Protein AF-A0A7S4N896-F1 (afdb_monomer)

Radius of gyration: 29.79 Å; Cα contacts (8 Å, |Δi|>4): 509; chains: 1; bounding box: 69×41×92 Å

Sequence (432 aa):
MSKSGSKVLWVHYGEEGAKQHDFSSGRDLKTHIEKIVKMFGLQEPPDSFLISCQENGQHVKYLSQADFDTTFTTTPNTKLVLRLPFQQVDLVISELKDPKRQKIVLHELSKKHLTDSEFAQEFMQRDGVGLLEGLLATAVAGTLGKVLQAIDRVMEVAIMTGLFEGLLGDCVLEKCVSSLISSNNLQVLIYSLKLISKIISCDKSGFWVVHRELVQAANKKQQQPYEAVISALKNGDLNIKVGALNVINAFIEHSPDKAIFEEFLVLIEDFGYLQELKAQLVAVQSPDFKRAVFWHQVAKSDHWGLEKNIPYDKENKDHEDCLYELWNTCFPETKLESRVSEQWKLLGFQGTDPATDFRGMGLLGLKHILYFAKNYTSTFVEMAKIQQSRESHYYPVSTAGINISQMLLDVLNIGKKEGRTVGGVGRGGGGG

Secondary structure (DSSP, 8-state):
-------EEEEEETTTEEEEEETTS-SSHHHHHHHHHHHHT--S-GGG-EEEEEETTEEEEEPPHHHHHS-----TTEEEEEE-HHHHHHHHHHHHTSTTTHHHHHHHIIIIITTSHHHHHHHHHTTHHHHHHHHHHH--HHHHHHHHHHHHHHHHHHHHHT--TT-S-HHHHHHHHHHHHH---HHHHHHHHHHHHHHHHH-HHHHHHHHHHHHHHHHHTT--TTHHHHHHHHHS-HHHHHHHHHHHHHHHHH---HHHHHHHHHHHHHTTHHHHHHHHHHH---HHHHHHHHHHHHHHHHHHHHHHTS---SS-HHHHHHHHHHHHHH-TTS----SSSGGGGGGT-SSS-GGGGGGTTHHHHHHHHHHHHHHSHHHHHHHHHHHHTSSSS---HHHHHHHHHHHHHHHTTTT--S---BTTB-------

Mean predicted aligned error: 10.26 Å

Solvent-accessible surface area (backbone atoms only — not comparable to full-atom values): 24062 Å² total; per-residue (Å²): 142,77,86,81,72,81,47,67,41,61,39,28,37,87,90,83,42,73,47,79,44,68,70,70,80,63,94,49,57,67,62,49,43,42,53,48,36,59,73,73,66,58,87,70,62,46,88,53,52,49,46,31,37,22,48,91,88,37,85,73,48,67,70,44,60,68,52,62,75,42,90,73,75,78,53,99,62,51,42,36,31,54,37,53,56,59,63,53,43,55,51,50,57,56,40,50,70,34,79,88,43,21,71,59,47,40,52,44,38,48,69,59,46,40,74,35,62,68,45,35,51,50,31,51,78,68,48,44,52,60,50,47,53,58,45,54,76,75,43,56,63,79,52,30,17,36,46,41,39,31,51,49,36,49,50,52,47,19,60,77,70,71,59,48,81,84,61,70,61,71,67,60,54,55,49,29,59,51,34,53,74,73,54,90,40,66,54,39,41,32,34,26,29,48,42,52,22,48,40,26,65,71,42,74,64,32,34,53,52,52,52,50,52,40,38,53,54,16,57,78,66,77,46,58,67,54,44,53,46,55,46,30,43,70,74,39,56,76,64,32,22,36,21,26,46,42,31,54,36,27,51,68,66,49,51,90,46,69,68,64,43,54,52,50,53,51,52,49,53,76,72,42,49,63,62,49,52,54,53,45,63,73,74,48,93,46,69,66,47,53,49,43,51,50,50,39,54,50,40,60,38,42,50,54,30,54,40,26,69,37,69,70,44,90,87,38,64,70,55,46,51,53,53,53,48,42,48,46,64,70,36,73,91,55,82,79,92,50,90,68,31,72,67,43,41,56,53,13,33,92,44,39,44,62,72,72,72,25,74,85,30,8,41,42,30,54,52,53,52,36,49,44,37,69,78,39,36,69,60,45,45,48,52,25,50,56,46,72,75,52,98,83,84,62,70,39,48,43,50,47,50,37,52,50,50,49,50,51,33,59,77,68,52,42,62,50,92,73,84,83,56,68,92,83,51,59,79,86,70,86,77,128

InterPro domains:
  IPR006816 ELMO domain [PF04727] (308-417)
  IPR006816 ELMO domain [PS51335] (318-432)
  IPR011989 Armadillo-like helical [G3DSA:1.25.10.10] (12-298)
  IPR016024 Armadillo-type fold [SSF48371] (86-258)
  IPR050868 Engulfment and cell motility domain-containing protein [PTHR12771] (83-416)
  IPR056771 FHOD1/3-like, FH3 domain [PF24959] (177-272)

Foldseek 3Di:
DDDDDWPWAWEAEDPLGIDTDTLSPDDFPLVSLQVVCVVSPHPDDSVQKWKFKDFPNDTDATCDRVCSVPPNDDDPRIYIYIDRLPVVLVVLLVQCPPPVRVQVSLQCLLVPQLVHLVNLVNCLVVCVLVSLLVCCVVDDAPSNLSSLSNVLSSLVSCLVVVNNVPSDDLSLLLSLLVCLVPPPHQSSLLSSLSVLLSQLQRDLVSVVSNQVSQCVVCVVVVHDRPVSLLCQLQPNDPSSVLSSLSNLLSCLQRVPDDVVNVVSVVVSVVSVSVVSLVVCVVVDPDPSSVVSVVSVVQSVLQVQLVQQPAQQDPPDPVSVVLVVLLVCLQCVPDDDPDQQAPVVCLLQQPHSHNSVLSPRRHSSLSVQSSVCCNPVVVVSNVLSNVVVPDDDDHHRSSSVSSVVVNVVCVVVVRNPPPDDDDPPDDPPPPDD

Structure (mmCIF, N/CA/C/O backbone):
data_AF-A0A7S4N896-F1
#
_entry.id   AF-A0A7S4N896-F1
#
loop_
_atom_site.group_PDB
_atom_site.id
_atom_site.type_symbol
_atom_site.label_atom_id
_atom_site.label_alt_id
_atom_site.label_comp_id
_atom_site.label_asym_id
_atom_site.label_entity_id
_atom_site.label_seq_id
_atom_site.pdbx_PDB_ins_code
_atom_site.Cartn_x
_atom_site.Cartn_y
_atom_site.Cartn_z
_atom_site.occupancy
_atom_site.B_iso_or_equiv
_atom_site.auth_seq_id
_atom_site.auth_comp_id
_atom_site.auth_asym_id
_atom_site.auth_atom_id
_atom_site.pdbx_PDB_model_num
ATOM 1 N N . MET A 1 1 ? 22.676 -16.346 48.432 1.00 34.59 1 MET A N 1
ATOM 2 C CA . MET A 1 1 ? 21.773 -15.468 49.209 1.00 34.59 1 MET A CA 1
ATOM 3 C C . MET A 1 1 ? 22.207 -14.018 49.010 1.00 34.59 1 MET A C 1
ATOM 5 O O . MET A 1 1 ? 23.018 -13.518 49.777 1.00 34.59 1 MET A O 1
ATOM 9 N N . SER A 1 2 ? 21.742 -13.360 47.945 1.00 28.28 2 SER A N 1
ATOM 10 C CA . SER A 1 2 ? 21.936 -11.918 47.737 1.00 28.28 2 SER A CA 1
ATOM 11 C C . SER A 1 2 ? 20.653 -11.183 48.119 1.00 28.28 2 SER A C 1
ATOM 13 O O . SER A 1 2 ? 19.553 -11.656 47.847 1.00 28.28 2 SER A O 1
ATOM 15 N N . LYS A 1 3 ? 20.823 -10.060 48.815 1.00 33.62 3 LYS A N 1
ATOM 16 C CA . LYS A 1 3 ? 19.800 -9.277 49.513 1.00 33.62 3 LYS A CA 1
ATOM 17 C C . LYS A 1 3 ? 18.574 -8.963 48.639 1.00 33.62 3 LYS A C 1
ATOM 19 O O . LYS A 1 3 ? 18.668 -8.214 47.673 1.00 33.62 3 LYS A O 1
ATOM 24 N N . SER A 1 4 ? 17.433 -9.508 49.057 1.00 38.06 4 SER A N 1
ATOM 25 C CA . SER A 1 4 ? 16.073 -9.111 48.684 1.00 38.06 4 SER A CA 1
ATOM 26 C C . SER A 1 4 ? 15.828 -7.662 49.122 1.00 38.06 4 SER A C 1
ATOM 28 O O . SER A 1 4 ? 15.510 -7.414 50.285 1.00 38.06 4 SER A O 1
ATOM 30 N N . GLY A 1 5 ? 16.012 -6.696 48.221 1.00 47.47 5 GLY A N 1
ATOM 31 C CA . GLY A 1 5 ? 15.442 -5.360 48.403 1.00 47.47 5 GLY A CA 1
ATOM 32 C C . GLY A 1 5 ? 13.921 -5.474 48.346 1.00 47.47 5 GLY A C 1
ATOM 33 O O . GLY A 1 5 ? 13.400 -6.040 47.389 1.00 47.47 5 GLY A O 1
ATOM 34 N N . SER A 1 6 ? 13.214 -5.009 49.377 1.00 52.53 6 SER A N 1
ATOM 35 C CA . SER A 1 6 ? 11.756 -5.126 49.449 1.00 52.53 6 SER A CA 1
ATOM 36 C C . SER A 1 6 ? 11.103 -4.411 48.260 1.00 52.53 6 SER A C 1
ATOM 38 O O . SER A 1 6 ? 11.210 -3.188 48.147 1.00 52.53 6 SER A O 1
ATOM 40 N N . LYS A 1 7 ? 10.411 -5.148 47.386 1.00 73.25 7 LYS A N 1
ATOM 41 C CA . LYS A 1 7 ? 9.612 -4.588 46.283 1.00 73.25 7 LYS A CA 1
ATOM 42 C C . LYS A 1 7 ? 8.191 -4.269 46.772 1.00 73.25 7 LYS A C 1
ATOM 44 O O . LYS A 1 7 ? 7.211 -4.798 46.252 1.00 73.25 7 LYS A O 1
ATOM 49 N N . VAL A 1 8 ? 8.075 -3.438 47.809 1.00 81.81 8 VAL A N 1
ATOM 50 C CA . VAL A 1 8 ? 6.771 -3.002 48.334 1.00 81.81 8 VAL A CA 1
ATOM 51 C C . VAL A 1 8 ? 6.287 -1.813 47.518 1.00 81.81 8 VAL A C 1
ATOM 53 O O . VAL A 1 8 ? 6.918 -0.757 47.528 1.00 81.81 8 VAL A O 1
ATOM 56 N N . LEU A 1 9 ? 5.178 -1.987 46.804 1.00 85.31 9 LEU A N 1
ATOM 57 C CA . LEU A 1 9 ? 4.637 -0.996 45.876 1.00 85.31 9 LEU A CA 1
ATOM 58 C C . LEU A 1 9 ? 3.165 -0.718 46.173 1.00 85.31 9 LEU A C 1
ATOM 60 O O . LEU A 1 9 ? 2.440 -1.584 46.660 1.00 85.31 9 LEU A O 1
ATOM 64 N N . TRP A 1 10 ? 2.718 0.496 45.863 1.00 87.56 10 TRP A N 1
ATOM 65 C CA . TRP A 1 10 ? 1.310 0.873 45.966 1.00 87.56 10 TRP A CA 1
ATOM 66 C C . TRP A 1 10 ? 0.543 0.410 44.731 1.00 87.56 10 TRP A C 1
ATOM 68 O O . TRP A 1 10 ? 0.912 0.751 43.608 1.00 87.56 10 TRP A O 1
ATOM 78 N N . VAL A 1 11 ? -0.543 -0.327 44.953 1.00 89.81 11 VAL A N 1
ATOM 79 C CA . VAL A 1 11 ? -1.511 -0.724 43.928 1.00 89.81 11 VAL A CA 1
ATOM 80 C C . VAL A 1 11 ? -2.821 0.003 44.201 1.00 89.81 11 VAL A C 1
ATOM 82 O O . VAL A 1 11 ? -3.282 0.039 45.338 1.00 89.81 11 VAL A O 1
ATOM 85 N N . HIS A 1 12 ? -3.406 0.605 43.173 1.00 90.00 12 HIS A N 1
ATOM 86 C CA . HIS A 1 12 ? -4.652 1.363 43.235 1.00 90.00 12 HIS A CA 1
ATOM 87 C C . HIS A 1 12 ? -5.804 0.567 42.617 1.00 90.00 12 HIS A C 1
ATOM 89 O O . HIS A 1 12 ? -5.595 -0.120 41.619 1.00 90.00 12 HIS A O 1
ATOM 95 N N . TYR A 1 13 ? -7.018 0.708 43.146 1.00 88.31 13 TYR A N 1
ATOM 96 C CA . TYR A 1 13 ? -8.222 0.126 42.551 1.00 88.31 13 TYR A CA 1
ATOM 97 C C . TYR A 1 13 ? -9.448 1.019 42.789 1.00 88.31 13 TYR A C 1
ATOM 99 O O . TYR A 1 13 ? -9.758 1.344 43.932 1.00 88.31 13 TYR A O 1
ATOM 107 N N . GLY A 1 14 ? -10.139 1.405 41.707 1.00 76.75 14 GLY A N 1
ATOM 108 C CA . GLY A 1 14 ? -11.404 2.154 41.751 1.00 76.75 14 GLY A CA 1
ATOM 109 C C . GLY A 1 14 ? -11.415 3.346 42.722 1.00 76.75 14 GLY A C 1
ATOM 110 O O . GLY A 1 14 ? -10.438 4.090 42.828 1.00 76.75 14 GLY A O 1
ATOM 111 N N . GLU A 1 15 ? -12.533 3.508 43.435 1.00 70.62 15 GLU A N 1
ATOM 112 C CA . GLU A 1 15 ? -12.679 4.451 44.559 1.00 70.62 15 GLU A CA 1
ATOM 113 C C . GLU A 1 15 ? -12.158 3.880 45.891 1.00 70.62 15 GLU A C 1
ATOM 115 O O . GLU A 1 15 ? -12.022 4.615 46.867 1.00 70.62 15 GLU A O 1
ATOM 120 N N . GLU A 1 16 ? -11.811 2.588 45.938 1.00 70.06 16 GLU A N 1
ATOM 121 C CA . GLU A 1 16 ? -11.326 1.908 47.151 1.00 70.06 16 GLU A CA 1
ATOM 122 C C . GLU A 1 16 ? -9.928 2.372 47.596 1.00 70.06 16 GLU A C 1
ATOM 124 O O . GLU A 1 16 ? -9.471 2.049 48.696 1.00 70.06 16 GLU A O 1
ATOM 129 N N . GLY A 1 17 ? -9.246 3.155 46.758 1.00 81.25 17 GLY A N 1
ATOM 130 C CA . GLY A 1 17 ? -7.986 3.810 47.083 1.00 81.25 17 GLY A CA 1
ATOM 131 C C . GLY A 1 17 ? -6.757 2.971 46.737 1.00 81.25 17 GLY A C 1
ATOM 132 O O . GLY A 1 17 ? -6.752 2.194 45.781 1.00 81.25 17 GLY A O 1
ATOM 133 N N . ALA A 1 18 ? -5.668 3.191 47.476 1.00 88.81 18 ALA A N 1
ATOM 134 C CA . ALA A 1 18 ? -4.377 2.545 47.253 1.00 88.81 18 ALA A CA 1
ATOM 135 C C . ALA A 1 18 ? -4.007 1.649 48.436 1.00 88.81 18 ALA A C 1
ATOM 137 O O . ALA A 1 18 ? -4.152 2.054 49.589 1.00 88.81 18 ALA A O 1
ATOM 138 N N . LYS A 1 19 ? -3.473 0.459 48.158 1.00 90.56 19 LYS A N 1
ATOM 139 C CA . LYS A 1 19 ? -2.961 -0.475 49.169 1.00 90.56 19 LYS A CA 1
ATOM 140 C C . LYS A 1 19 ? -1.532 -0.889 48.820 1.00 90.56 19 LYS A C 1
ATOM 142 O O . LYS A 1 19 ? -1.198 -1.049 47.647 1.00 90.56 19 LYS A O 1
ATOM 147 N N . GLN A 1 20 ? -0.677 -1.030 49.831 1.00 89.75 20 GLN A N 1
ATOM 148 C CA . GLN A 1 20 ? 0.689 -1.520 49.638 1.00 89.75 20 GLN A CA 1
ATOM 149 C C . GLN A 1 20 ? 0.689 -3.038 49.488 1.00 89.75 20 GLN A C 1
ATOM 151 O O . GLN A 1 20 ? 0.103 -3.740 50.307 1.00 89.75 20 GLN A O 1
ATOM 156 N N . HIS A 1 21 ? 1.392 -3.534 48.473 1.00 88.62 21 HIS A N 1
ATOM 157 C CA . HIS A 1 21 ? 1.608 -4.958 48.256 1.00 88.62 21 HIS A CA 1
ATOM 158 C C . HIS A 1 21 ? 3.092 -5.263 48.111 1.00 88.62 21 HIS A C 1
ATOM 160 O O . HIS A 1 21 ? 3.826 -4.534 47.442 1.00 88.62 21 HIS A O 1
ATOM 166 N N . ASP A 1 22 ? 3.525 -6.358 48.729 1.00 86.50 22 ASP A N 1
ATOM 167 C CA . ASP A 1 22 ? 4.900 -6.827 48.637 1.00 86.50 22 ASP A CA 1
ATOM 168 C C . ASP A 1 22 ? 5.073 -7.802 47.465 1.00 86.50 22 ASP A C 1
ATOM 170 O O . ASP A 1 22 ? 4.659 -8.967 47.518 1.00 86.50 22 ASP A O 1
ATOM 174 N N . PHE A 1 23 ? 5.741 -7.331 46.413 1.00 81.88 23 PHE A N 1
ATOM 175 C CA . PHE A 1 23 ? 6.083 -8.123 45.234 1.00 81.88 23 PHE A CA 1
ATOM 176 C C . PHE A 1 23 ? 7.330 -9.008 45.434 1.00 81.88 23 PHE A C 1
ATOM 178 O O . PHE A 1 23 ? 7.763 -9.678 44.503 1.00 81.88 23 PHE A O 1
ATOM 185 N N . SER A 1 24 ? 7.906 -9.054 46.643 1.00 76.19 24 SER A N 1
ATOM 186 C CA . SER A 1 24 ? 9.076 -9.893 46.967 1.00 76.19 24 SER A CA 1
ATOM 187 C C . SER A 1 24 ? 8.731 -11.369 47.218 1.00 76.19 24 SER A C 1
ATOM 189 O O . SER A 1 24 ? 9.620 -12.215 47.210 1.00 76.19 24 SER A O 1
ATOM 191 N N . SER A 1 25 ? 7.461 -11.681 47.514 1.00 63.94 25 SER A N 1
ATOM 192 C CA . SER A 1 25 ? 7.050 -12.919 48.207 1.00 63.94 25 SER A CA 1
ATOM 193 C C . SER A 1 25 ? 6.220 -13.918 47.373 1.00 63.94 25 SER A C 1
ATOM 195 O O . SER A 1 25 ? 5.391 -14.658 47.917 1.00 63.94 25 SER A O 1
ATOM 197 N N . GLY A 1 26 ? 6.402 -13.969 46.052 1.00 62.12 26 GLY A N 1
ATOM 198 C CA . GLY A 1 26 ? 5.669 -14.880 45.158 1.00 62.12 26 GLY A CA 1
ATOM 199 C C . GLY A 1 26 ? 6.510 -15.390 43.987 1.00 62.12 26 GLY A C 1
ATOM 200 O O . GLY A 1 26 ? 7.537 -14.805 43.658 1.00 62.12 26 GLY A O 1
ATOM 201 N N . ARG A 1 27 ? 6.095 -16.530 43.408 1.00 71.62 27 ARG A N 1
ATOM 202 C CA . ARG A 1 27 ? 6.789 -17.179 42.278 1.00 71.62 27 ARG A CA 1
ATOM 203 C C . ARG A 1 27 ? 6.396 -16.597 40.920 1.00 71.62 27 ARG A C 1
ATOM 205 O O . ARG A 1 27 ? 7.219 -16.622 40.018 1.00 71.62 27 ARG A O 1
ATOM 212 N N . ASP A 1 28 ? 5.173 -16.085 40.792 1.00 84.69 28 ASP A N 1
ATOM 213 C CA . ASP A 1 28 ? 4.630 -15.546 39.547 1.00 84.69 28 ASP A CA 1
ATOM 214 C C . ASP A 1 28 ? 3.669 -14.372 39.801 1.00 84.69 28 ASP A C 1
ATOM 216 O O . ASP A 1 28 ? 3.150 -14.183 40.908 1.00 84.69 28 ASP A O 1
ATOM 220 N N . LEU A 1 29 ? 3.439 -13.571 38.760 1.00 86.25 29 LEU A N 1
ATOM 221 C CA . LEU A 1 29 ? 2.576 -12.395 38.794 1.00 86.25 29 LEU A CA 1
ATOM 222 C C . LEU A 1 29 ? 1.124 -12.763 39.126 1.00 86.25 29 LEU A C 1
ATOM 224 O O . LEU A 1 29 ? 0.460 -12.037 39.868 1.00 86.25 29 LEU A O 1
ATOM 228 N N . LYS A 1 30 ? 0.647 -13.907 38.627 1.00 87.88 30 LYS A N 1
ATOM 229 C CA . LYS A 1 30 ? -0.715 -14.401 38.857 1.00 87.88 30 LYS A CA 1
ATOM 230 C C . LYS A 1 30 ? -1.009 -14.550 40.352 1.00 87.88 30 LYS A C 1
ATOM 232 O O . LYS A 1 30 ? -1.994 -14.012 40.851 1.00 87.88 30 LYS A O 1
ATOM 237 N N . THR A 1 31 ? -0.090 -15.158 41.096 1.00 88.44 31 THR A N 1
ATOM 238 C CA . THR A 1 31 ? -0.181 -15.307 42.554 1.00 88.44 31 THR A CA 1
ATOM 239 C C . THR A 1 31 ? -0.226 -13.947 43.262 1.00 88.44 31 THR A C 1
ATOM 241 O O . THR A 1 31 ? -0.899 -13.788 44.285 1.00 88.44 31 THR A O 1
ATOM 244 N N . HIS A 1 32 ? 0.487 -12.937 42.750 1.00 89.56 32 HIS A N 1
ATOM 245 C CA . HIS A 1 32 ? 0.407 -11.582 43.302 1.00 89.56 32 HIS A CA 1
ATOM 246 C C . HIS A 1 32 ? -0.952 -10.939 43.029 1.00 89.56 32 HIS A C 1
ATOM 248 O O . HIS A 1 32 ? -1.500 -10.334 43.949 1.00 89.56 32 HIS A O 1
ATOM 254 N N . ILE A 1 33 ? -1.517 -11.108 41.831 1.00 90.00 33 ILE A N 1
ATOM 255 C CA . ILE A 1 33 ? -2.864 -10.626 41.499 1.00 90.00 33 ILE A CA 1
ATOM 256 C C . ILE A 1 33 ? -3.899 -11.268 42.429 1.00 90.00 33 ILE A C 1
ATOM 258 O O . ILE A 1 33 ? -4.672 -10.545 43.049 1.00 90.00 33 ILE A O 1
ATOM 262 N N . GLU A 1 34 ? -3.850 -12.585 42.651 1.00 91.31 34 GLU A N 1
ATOM 263 C CA . GLU A 1 34 ? -4.736 -13.278 43.602 1.00 91.31 34 GLU A CA 1
ATOM 264 C C . GLU A 1 34 ? -4.679 -12.691 45.017 1.00 91.31 34 GLU A C 1
ATOM 266 O O . GLU A 1 34 ? -5.712 -12.494 45.666 1.00 91.31 34 GLU A O 1
ATOM 271 N N . LYS A 1 35 ? -3.471 -12.393 45.510 1.00 90.88 35 LYS A N 1
ATOM 272 C CA . LYS A 1 35 ? -3.283 -11.759 46.822 1.00 90.88 35 LYS A CA 1
ATOM 273 C C . LYS A 1 35 ? -3.836 -10.334 46.843 1.00 90.88 35 LYS A C 1
ATOM 275 O O . LYS A 1 35 ? -4.482 -9.963 47.818 1.00 90.88 35 LYS A O 1
ATOM 280 N N . ILE A 1 36 ? -3.604 -9.552 45.789 1.00 91.81 36 ILE A N 1
ATOM 281 C CA . ILE A 1 36 ? -4.081 -8.167 45.685 1.00 91.81 36 ILE A CA 1
ATOM 282 C C . ILE A 1 36 ? -5.613 -8.129 45.632 1.00 91.81 36 ILE A C 1
ATOM 284 O O . ILE A 1 36 ? -6.226 -7.359 46.363 1.00 91.81 36 ILE A O 1
ATOM 288 N N . VAL A 1 37 ? -6.239 -8.995 44.837 1.00 90.94 37 VAL A N 1
ATOM 289 C CA . VAL A 1 37 ? -7.702 -9.113 44.724 1.00 90.94 37 VAL A CA 1
ATOM 290 C C . VAL A 1 37 ? -8.320 -9.436 46.087 1.00 90.94 37 VAL A C 1
ATOM 292 O O . VAL A 1 37 ? -9.238 -8.746 46.534 1.00 90.94 37 VAL A O 1
ATOM 295 N N . LYS A 1 38 ? -7.740 -10.396 46.822 1.00 90.62 38 LYS A N 1
ATOM 296 C CA . LYS A 1 38 ? -8.138 -10.699 48.209 1.00 90.62 38 LYS A CA 1
ATOM 297 C C . LYS A 1 38 ? -7.911 -9.525 49.163 1.00 90.62 38 LYS A C 1
ATOM 299 O O . LYS A 1 38 ? -8.734 -9.289 50.039 1.00 90.62 38 LYS A O 1
ATOM 304 N N . MET A 1 39 ? -6.810 -8.790 49.002 1.00 91.50 39 MET A N 1
ATOM 305 C CA . MET A 1 39 ? -6.478 -7.617 49.816 1.00 91.50 39 MET A CA 1
ATOM 306 C C . MET A 1 39 ? -7.478 -6.470 49.610 1.00 91.50 39 MET A C 1
ATOM 308 O O . MET A 1 39 ? -7.770 -5.732 50.555 1.00 91.50 39 MET A O 1
ATOM 312 N N . PHE A 1 40 ? -8.002 -6.304 48.395 1.00 90.94 40 PHE A N 1
ATOM 313 C CA . PHE A 1 40 ? -9.077 -5.355 48.109 1.00 90.94 40 PHE A CA 1
ATOM 314 C C . PHE A 1 40 ? -10.461 -5.868 48.530 1.00 90.94 40 PHE A C 1
ATOM 316 O O . PHE A 1 40 ? -11.292 -5.061 48.918 1.00 90.94 40 PHE A O 1
ATOM 323 N N . GLY A 1 41 ? -10.655 -7.186 48.634 1.00 88.62 41 GLY A N 1
ATOM 324 C CA . GLY A 1 41 ? -11.937 -7.783 49.026 1.00 88.62 41 GLY A CA 1
ATOM 325 C C . GLY A 1 41 ? -12.905 -7.913 47.850 1.00 88.62 41 GLY A C 1
ATOM 326 O O . GLY A 1 41 ? -14.118 -7.902 48.044 1.00 88.62 41 GLY A O 1
ATOM 327 N N . LEU A 1 42 ? -12.360 -8.016 46.637 1.00 88.12 42 LEU A N 1
ATOM 328 C CA . LEU A 1 42 ?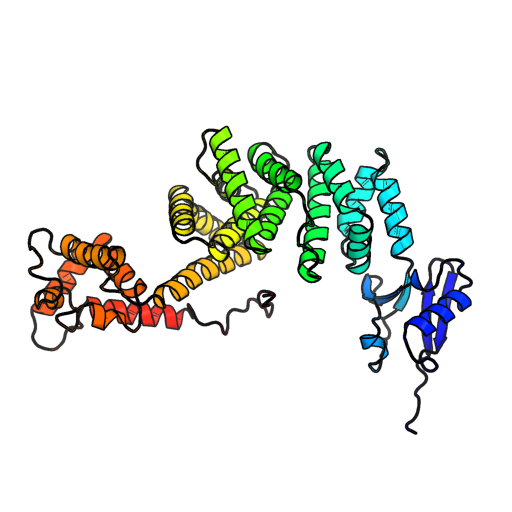 -13.121 -8.046 45.392 1.00 88.12 42 LEU A CA 1
ATOM 329 C C . LEU A 1 42 ? -13.734 -9.432 45.172 1.00 88.12 42 LEU A C 1
ATOM 331 O O . LEU A 1 42 ? -13.152 -10.444 45.573 1.00 88.12 42 LEU A O 1
ATOM 335 N N . GLN A 1 43 ? -14.922 -9.472 44.567 1.00 84.06 43 GLN A N 1
ATOM 336 C CA . GLN A 1 43 ? -15.688 -10.714 44.401 1.00 84.06 43 GLN A CA 1
ATOM 337 C C . GLN A 1 43 ? -15.396 -11.427 43.081 1.00 84.06 43 GLN A C 1
ATOM 339 O O . GLN A 1 43 ? -15.636 -12.628 42.956 1.00 84.06 43 GLN A O 1
ATOM 344 N N . GLU A 1 44 ? -14.878 -10.701 42.100 1.00 81.81 44 GLU A N 1
ATOM 345 C CA . GLU A 1 44 ? -14.507 -11.230 40.801 1.00 81.81 44 GLU A CA 1
ATOM 346 C C . GLU A 1 44 ? -13.324 -12.205 40.915 1.00 81.81 44 GLU A C 1
ATOM 348 O O . GLU A 1 44 ? -12.446 -12.044 41.774 1.00 81.81 44 GLU A O 1
ATOM 353 N N . PRO A 1 45 ? -13.261 -13.228 40.045 1.00 83.69 45 PRO A N 1
ATOM 354 C CA . PRO A 1 45 ? -12.158 -14.173 40.076 1.00 83.69 45 PRO A CA 1
ATOM 355 C C . PRO A 1 45 ? -10.837 -13.448 39.761 1.00 83.69 45 PRO A C 1
ATOM 357 O O . PRO A 1 45 ? -10.815 -12.580 38.888 1.00 83.69 45 PRO A O 1
ATOM 360 N N . PRO A 1 46 ? -9.716 -13.806 40.416 1.00 84.19 46 PRO A N 1
ATOM 361 C CA . PRO A 1 46 ? -8.430 -13.138 40.209 1.00 84.19 46 PRO A CA 1
ATOM 362 C C . PRO A 1 46 ? -7.960 -13.068 38.757 1.00 84.19 46 PRO A C 1
ATOM 364 O O . PRO A 1 46 ? -7.377 -12.069 38.351 1.00 84.19 46 PRO A O 1
ATOM 367 N N . ASP A 1 47 ? -8.282 -14.092 37.967 1.00 80.50 47 ASP A N 1
ATOM 368 C CA . ASP A 1 47 ? -7.951 -14.177 36.540 1.00 80.50 47 ASP A CA 1
ATOM 369 C C . ASP A 1 47 ? -8.667 -13.104 35.708 1.00 80.50 47 ASP A C 1
ATOM 371 O O . ASP A 1 47 ? -8.287 -12.861 34.568 1.00 80.50 47 ASP A O 1
ATOM 375 N N . SER A 1 48 ? -9.676 -12.431 36.276 1.00 77.19 48 SER A N 1
ATOM 376 C CA . SER A 1 48 ? -10.343 -11.292 35.649 1.00 77.19 48 SER A CA 1
ATOM 377 C C . SER A 1 48 ? -9.612 -9.955 35.823 1.00 77.19 48 SER A C 1
ATOM 379 O O . SER A 1 48 ? -10.053 -8.932 35.292 1.00 77.19 48 SER A O 1
ATOM 381 N N . PHE A 1 49 ? -8.515 -9.928 36.575 1.00 84.50 49 PHE A N 1
ATOM 382 C CA . PHE A 1 49 ? -7.790 -8.699 36.851 1.00 84.50 49 PHE A CA 1
ATOM 383 C C . PHE A 1 49 ? -6.433 -8.669 36.173 1.00 84.50 49 PHE A C 1
ATOM 385 O O . PHE A 1 49 ? -5.704 -9.657 36.144 1.00 84.50 49 PHE A O 1
ATOM 392 N N . LEU A 1 50 ? -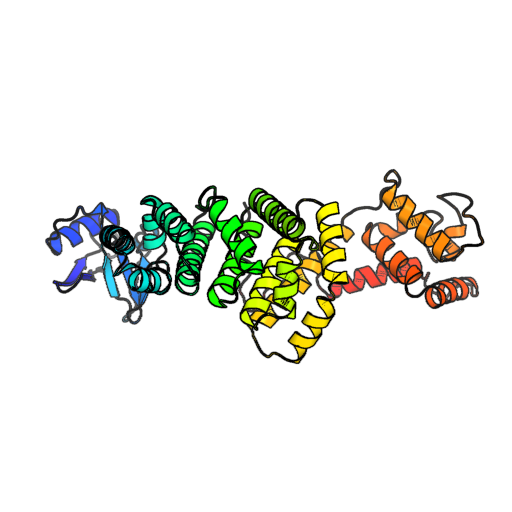6.054 -7.477 35.724 1.00 85.12 50 LEU A N 1
ATOM 393 C CA . LEU A 1 50 ? -4.697 -7.170 35.291 1.00 85.12 50 LEU A CA 1
ATOM 394 C C . LEU A 1 50 ? -4.159 -5.979 36.085 1.00 85.12 50 LEU A C 1
ATOM 396 O O . LEU A 1 50 ? -4.919 -5.124 36.547 1.00 85.12 50 LEU A O 1
ATOM 400 N N . ILE A 1 51 ? -2.837 -5.899 36.232 1.00 87.19 51 ILE A N 1
ATOM 401 C CA . ILE A 1 51 ? -2.173 -4.731 36.819 1.00 87.19 51 ILE A CA 1
ATOM 402 C C . ILE A 1 51 ? -1.667 -3.861 35.679 1.00 87.19 51 ILE A C 1
ATOM 404 O O . ILE A 1 51 ? -0.808 -4.273 34.910 1.00 87.19 51 ILE A O 1
ATOM 408 N N . SER A 1 52 ? -2.193 -2.649 35.582 1.00 84.62 52 SER A N 1
ATOM 409 C CA . SER A 1 52 ? -1.743 -1.627 34.647 1.00 84.62 52 SER A CA 1
ATOM 410 C C . SER A 1 52 ? -0.719 -0.703 35.300 1.00 84.62 52 SER A C 1
ATOM 412 O O . SER A 1 52 ? -0.914 -0.238 36.422 1.00 84.62 52 SER A O 1
ATOM 414 N N . CYS A 1 53 ? 0.341 -0.378 34.572 1.00 83.50 53 CYS A N 1
ATOM 415 C CA . CYS A 1 53 ? 1.236 0.729 34.868 1.00 83.50 53 CYS A CA 1
ATOM 416 C C . CYS A 1 53 ? 0.697 2.004 34.213 1.00 83.50 53 CYS A C 1
ATOM 418 O O . CYS A 1 53 ? 0.508 2.056 32.994 1.00 83.50 53 CYS A O 1
ATOM 420 N N . GLN A 1 54 ? 0.487 3.044 35.016 1.00 81.12 54 GLN A N 1
ATOM 421 C CA . GLN A 1 54 ? 0.095 4.368 34.551 1.00 81.12 54 GLN A CA 1
ATOM 422 C C . GLN A 1 54 ? 1.178 5.398 34.841 1.00 81.12 54 GLN A C 1
ATOM 424 O O . GLN A 1 54 ? 1.708 5.447 35.948 1.00 81.12 54 GLN A O 1
ATOM 429 N N . GLU A 1 55 ? 1.441 6.274 33.880 1.00 80.94 55 GLU A N 1
ATOM 430 C CA . GLU A 1 55 ? 2.324 7.429 34.040 1.00 80.94 55 GLU A CA 1
ATOM 431 C C . GLU A 1 55 ? 1.533 8.691 33.714 1.00 80.94 55 GLU A C 1
ATOM 433 O O . GLU A 1 55 ? 0.811 8.750 32.719 1.00 80.94 55 GLU A O 1
ATOM 438 N N . ASN A 1 56 ? 1.602 9.696 34.592 1.00 75.62 56 ASN A N 1
ATOM 439 C CA . ASN A 1 56 ? 0.842 10.947 34.458 1.00 75.62 56 ASN A CA 1
ATOM 440 C C . ASN A 1 56 ? -0.678 10.744 34.241 1.00 75.62 56 ASN A C 1
ATOM 442 O O . ASN A 1 56 ? -1.337 11.546 33.583 1.00 75.62 56 ASN A O 1
ATOM 446 N N . GLY A 1 57 ? -1.242 9.664 34.796 1.00 68.69 57 GLY A N 1
ATOM 447 C CA . GLY A 1 57 ? -2.666 9.324 34.682 1.00 68.69 57 GLY A CA 1
ATOM 448 C C . GLY A 1 57 ? -3.072 8.648 33.367 1.00 68.69 57 GLY A C 1
ATOM 449 O O . GLY A 1 57 ? -4.256 8.387 33.170 1.00 68.69 57 GLY A O 1
ATOM 450 N N . GLN A 1 58 ? -2.123 8.343 32.480 1.00 65.19 58 GLN A N 1
ATOM 451 C CA . GLN A 1 58 ? -2.375 7.584 31.256 1.00 65.19 58 GLN A CA 1
ATOM 452 C C . GLN A 1 58 ? -1.873 6.151 31.382 1.00 65.19 58 GLN A C 1
ATOM 454 O O . GLN A 1 58 ? -0.854 5.891 32.017 1.00 65.19 58 GLN A O 1
ATOM 459 N N . HIS A 1 59 ? -2.606 5.223 30.769 1.00 72.56 59 HIS A N 1
ATOM 460 C CA . HIS A 1 59 ? -2.189 3.833 30.632 1.00 72.56 59 HIS A CA 1
ATOM 461 C C . HIS A 1 59 ? -0.905 3.742 29.800 1.00 72.56 59 HIS A C 1
ATOM 463 O O . HIS A 1 59 ? -0.875 4.259 28.686 1.00 72.56 59 HIS A O 1
ATOM 469 N N . VAL A 1 60 ? 0.123 3.068 30.322 1.00 72.56 60 VAL A N 1
ATOM 470 C CA . VAL A 1 60 ? 1.380 2.821 29.597 1.00 72.56 60 VAL A CA 1
ATOM 471 C C . VAL A 1 60 ? 1.448 1.379 29.115 1.00 72.56 60 VAL A C 1
ATOM 473 O O . VAL A 1 60 ? 1.628 1.138 27.927 1.00 72.56 60 VAL A O 1
ATOM 476 N N . LYS A 1 61 ? 1.298 0.417 30.029 1.00 73.69 61 LYS A N 1
ATOM 477 C CA . LYS A 1 61 ? 1.317 -1.022 29.7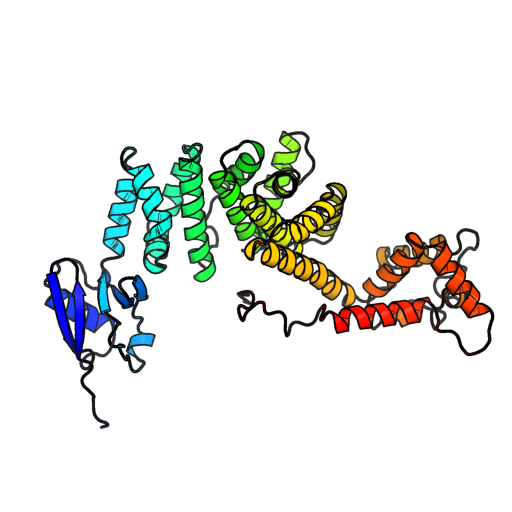30 1.00 73.69 61 LYS A CA 1
ATOM 478 C C . LYS A 1 61 ? 0.678 -1.821 30.857 1.00 73.69 61 LYS A C 1
ATOM 480 O O . LYS A 1 61 ? 0.647 -1.339 31.991 1.00 73.69 61 LYS A O 1
ATOM 485 N N . TYR A 1 62 ? 0.261 -3.051 30.585 1.00 80.75 62 TYR A N 1
ATOM 486 C CA . TYR A 1 62 ? 0.009 -4.022 31.645 1.00 80.75 62 TYR A CA 1
ATOM 487 C C . TYR A 1 62 ? 1.306 -4.695 32.070 1.00 80.75 62 TYR A C 1
ATOM 489 O O . TYR A 1 62 ? 2.241 -4.855 31.287 1.00 80.75 62 TYR A O 1
ATOM 497 N N . LEU A 1 63 ? 1.374 -5.049 33.346 1.00 82.06 63 LEU A N 1
ATOM 498 C CA . LEU A 1 63 ? 2.474 -5.811 33.897 1.00 82.06 63 LEU A CA 1
ATOM 499 C C . LEU A 1 63 ? 2.372 -7.243 33.359 1.00 82.06 63 LEU A C 1
ATOM 501 O O . LEU A 1 63 ? 1.387 -7.926 33.628 1.00 82.06 63 LEU A O 1
ATOM 505 N N . SER A 1 64 ? 3.364 -7.687 32.590 1.00 80.50 64 SER A N 1
ATOM 506 C CA . SER A 1 64 ? 3.473 -9.077 32.136 1.00 80.50 64 SER A CA 1
ATOM 507 C C . SER A 1 64 ? 4.299 -9.925 33.110 1.00 80.50 64 SER A C 1
ATOM 509 O O . SER A 1 64 ? 5.003 -9.401 33.978 1.00 80.50 64 SER A O 1
ATOM 511 N N . GLN A 1 65 ? 4.268 -11.252 32.944 1.00 82.12 65 GLN A N 1
ATOM 512 C CA . GLN A 1 65 ? 5.151 -12.144 33.704 1.00 82.12 65 GLN A CA 1
ATOM 513 C C . GLN A 1 65 ? 6.633 -11.818 33.448 1.00 82.12 65 GLN A C 1
ATOM 515 O O . GLN A 1 65 ? 7.413 -11.755 34.391 1.00 82.12 65 GLN A O 1
ATOM 520 N N . ALA A 1 66 ? 7.005 -11.507 32.202 1.00 77.69 66 ALA A N 1
ATOM 521 C CA . ALA A 1 66 ? 8.370 -11.116 31.857 1.00 77.69 66 ALA A CA 1
ATOM 522 C C . ALA A 1 66 ? 8.791 -9.802 32.543 1.00 77.69 66 ALA A C 1
ATOM 524 O O . ALA A 1 66 ? 9.909 -9.693 33.050 1.00 77.69 66 ALA A O 1
ATOM 525 N N . ASP A 1 67 ? 7.889 -8.817 32.625 1.00 75.12 67 ASP A N 1
ATOM 526 C CA . ASP A 1 67 ? 8.147 -7.577 33.368 1.00 75.12 67 ASP A CA 1
ATOM 527 C C . ASP A 1 67 ? 8.360 -7.842 34.864 1.00 75.12 67 ASP A C 1
ATOM 529 O O . ASP A 1 67 ? 9.198 -7.196 35.493 1.00 75.12 67 ASP A O 1
ATOM 533 N N . PHE A 1 68 ? 7.612 -8.792 35.430 1.00 76.25 68 PHE A N 1
ATOM 534 C CA . PHE A 1 68 ? 7.731 -9.192 36.830 1.00 76.25 68 PHE A CA 1
ATOM 535 C C . PHE A 1 68 ? 9.040 -9.942 37.125 1.00 76.25 68 PHE A C 1
ATOM 537 O O . PHE A 1 68 ? 9.662 -9.699 38.165 1.00 76.25 68 PHE A O 1
ATOM 544 N N . ASP A 1 69 ? 9.467 -10.814 36.207 1.00 73.25 69 ASP A N 1
ATOM 545 C CA . ASP A 1 69 ? 10.694 -11.610 36.323 1.00 73.25 69 ASP A CA 1
ATOM 546 C C . ASP A 1 69 ? 11.955 -10.738 36.225 1.00 73.25 69 ASP A C 1
ATOM 548 O O . ASP A 1 69 ? 12.977 -11.020 36.858 1.00 73.25 69 ASP A O 1
ATOM 552 N N . THR A 1 70 ? 11.886 -9.634 35.477 1.00 67.75 70 THR A N 1
ATOM 553 C CA . THR A 1 70 ? 12.930 -8.601 35.502 1.00 67.75 70 THR A CA 1
ATOM 554 C C . THR A 1 70 ? 12.851 -7.754 36.780 1.00 67.75 70 THR A C 1
ATOM 556 O O . THR A 1 70 ? 11.851 -7.734 37.501 1.00 67.75 70 THR A O 1
ATOM 559 N N . THR A 1 71 ? 13.930 -7.053 37.146 1.00 56.19 71 THR A N 1
ATOM 560 C CA . THR A 1 71 ? 13.934 -6.186 38.337 1.00 56.19 71 THR A CA 1
ATOM 561 C C . THR A 1 71 ? 13.014 -4.982 38.118 1.00 56.19 71 THR A C 1
ATOM 563 O O . THR A 1 71 ? 13.467 -3.914 37.726 1.00 56.19 71 THR A O 1
ATOM 566 N N . PHE A 1 72 ? 11.717 -5.165 38.367 1.00 59.75 72 PHE A N 1
ATOM 567 C CA . PHE A 1 72 ? 10.701 -4.127 38.257 1.00 59.75 72 PHE A CA 1
ATOM 568 C C . PHE A 1 72 ? 11.053 -2.921 39.142 1.00 59.75 72 PHE A C 1
ATOM 570 O O . PHE A 1 72 ? 11.050 -3.024 40.371 1.00 59.75 72 PHE A O 1
ATOM 577 N N . THR A 1 73 ? 11.382 -1.788 38.518 1.00 58.03 73 THR A N 1
ATOM 578 C CA . THR A 1 73 ? 11.628 -0.501 39.176 1.00 58.03 73 THR A CA 1
ATOM 579 C C . THR A 1 73 ? 10.518 0.472 38.788 1.00 58.03 73 THR A C 1
ATOM 581 O O . THR A 1 73 ? 10.381 0.862 37.633 1.00 58.03 73 THR A O 1
ATOM 584 N N . THR A 1 74 ? 9.694 0.877 39.754 1.00 60.22 74 THR A N 1
ATOM 585 C CA . THR A 1 74 ? 8.731 1.966 39.545 1.00 60.22 74 THR A CA 1
ATOM 586 C C . THR A 1 74 ? 9.464 3.297 39.600 1.00 60.22 74 THR A C 1
ATOM 588 O O . THR A 1 74 ? 10.198 3.557 40.557 1.00 60.22 74 THR A O 1
ATOM 591 N N . THR A 1 75 ? 9.252 4.168 38.615 1.00 61.66 75 THR A N 1
ATOM 592 C CA . THR A 1 75 ? 9.657 5.572 38.757 1.00 61.66 75 THR A CA 1
ATOM 593 C C . THR A 1 75 ? 8.718 6.275 39.752 1.00 61.66 75 THR A C 1
ATOM 595 O O . THR A 1 75 ? 7.613 5.779 39.987 1.00 61.66 75 THR A O 1
ATOM 598 N N . PRO A 1 76 ? 9.086 7.438 40.325 1.00 61.19 76 PRO A N 1
ATOM 599 C CA . PRO A 1 76 ? 8.209 8.180 41.241 1.00 61.19 76 PRO A CA 1
ATOM 600 C C . PRO A 1 76 ? 6.832 8.538 40.655 1.00 61.19 76 PRO A C 1
ATOM 602 O O . PRO A 1 76 ? 5.893 8.785 41.406 1.00 61.19 76 PRO A O 1
ATOM 605 N N . ASN A 1 77 ? 6.709 8.554 39.324 1.00 66.06 77 ASN A N 1
ATOM 606 C CA . ASN A 1 77 ? 5.488 8.933 38.613 1.00 66.06 77 ASN A CA 1
ATOM 607 C C . ASN A 1 77 ? 4.670 7.732 38.113 1.00 66.06 77 ASN A C 1
ATOM 609 O O . ASN A 1 77 ? 3.601 7.931 37.531 1.00 66.06 77 ASN A O 1
ATOM 613 N N . THR A 1 78 ? 5.147 6.502 38.326 1.00 74.06 78 THR A N 1
ATOM 614 C CA . THR A 1 78 ? 4.453 5.285 37.899 1.00 74.06 78 THR A CA 1
ATOM 615 C C . THR A 1 78 ? 3.454 4.851 38.976 1.00 74.06 78 THR A C 1
ATOM 617 O O . THR A 1 78 ? 3.836 4.554 40.107 1.00 74.06 78 THR A O 1
ATOM 620 N N . LYS A 1 79 ? 2.166 4.774 38.627 1.00 83.31 79 LYS A N 1
ATOM 621 C CA . LYS A 1 79 ? 1.100 4.211 39.468 1.00 83.31 79 LYS A CA 1
ATOM 622 C C . LYS A 1 79 ? 0.717 2.823 38.971 1.00 83.31 79 LYS A C 1
ATOM 624 O O . LYS A 1 79 ? 0.400 2.668 37.795 1.00 83.31 79 LYS A O 1
ATOM 629 N N . LEU A 1 80 ? 0.688 1.836 39.865 1.00 87.88 80 LEU A N 1
ATOM 630 C CA . LEU A 1 80 ? 0.103 0.531 39.561 1.00 87.88 80 LEU A CA 1
ATOM 631 C C . LEU A 1 80 ? -1.395 0.582 39.824 1.00 87.88 80 LEU A C 1
ATOM 633 O O . LEU A 1 80 ? -1.818 0.970 40.910 1.00 87.88 80 LEU A O 1
ATOM 637 N N . VAL A 1 81 ? -2.198 0.190 38.845 1.00 87.44 81 VAL A N 1
ATOM 638 C CA . VAL A 1 81 ? -3.657 0.207 38.923 1.00 87.44 81 VAL A CA 1
ATOM 639 C C . VAL A 1 81 ? -4.179 -1.176 38.579 1.00 87.44 81 VAL A C 1
ATOM 641 O O . VAL A 1 81 ? -3.994 -1.648 37.461 1.00 87.44 81 VAL A O 1
ATOM 644 N N . LEU A 1 82 ? -4.838 -1.821 39.534 1.00 88.56 82 LEU A N 1
ATOM 645 C CA . LEU A 1 82 ? -5.588 -3.040 39.289 1.00 88.56 82 LEU A CA 1
ATOM 646 C C . LEU A 1 82 ? -6.810 -2.687 38.428 1.00 88.56 82 LEU A C 1
ATOM 648 O O . LEU A 1 82 ? -7.526 -1.726 38.715 1.00 88.56 82 LEU A O 1
ATOM 652 N N . ARG A 1 83 ? -7.034 -3.426 37.345 1.00 80.25 83 ARG A N 1
ATOM 653 C CA . ARG A 1 83 ? -8.134 -3.196 36.404 1.00 80.25 83 ARG A CA 1
ATOM 654 C C . ARG A 1 83 ? -8.934 -4.472 36.192 1.00 80.25 83 ARG A C 1
ATOM 656 O O . ARG A 1 83 ? -8.355 -5.551 36.171 1.00 80.25 83 ARG A O 1
ATOM 663 N N . LEU A 1 84 ? -10.236 -4.299 35.961 1.00 76.38 84 LEU A N 1
ATOM 664 C CA . LEU A 1 84 ? -11.168 -5.296 35.416 1.00 76.38 84 LEU A CA 1
ATOM 665 C C . LEU A 1 84 ? -11.439 -4.969 33.940 1.00 76.38 84 LEU A C 1
ATOM 667 O O . LEU A 1 84 ? -12.522 -4.472 33.619 1.00 76.38 84 LEU A O 1
ATOM 671 N N . PRO A 1 85 ? -10.469 -5.166 33.030 1.00 64.75 85 PRO A N 1
ATOM 672 C CA . PRO A 1 85 ? -10.676 -4.850 31.615 1.00 64.75 85 PRO A CA 1
ATOM 673 C C . PRO A 1 85 ? -11.885 -5.615 31.054 1.00 64.75 85 PRO A C 1
ATOM 675 O O . PRO A 1 85 ? -12.685 -5.067 30.305 1.00 64.75 85 PRO A O 1
ATOM 678 N N . PHE A 1 86 ? -12.089 -6.840 31.533 1.00 67.88 86 PHE A N 1
ATOM 679 C CA . PHE A 1 86 ? -13.151 -7.749 31.130 1.00 67.88 86 PHE A CA 1
ATOM 680 C C . PHE A 1 86 ? -14.568 -7.242 31.455 1.00 67.88 86 PHE A C 1
ATOM 682 O O . PHE A 1 86 ? -15.396 -7.170 30.558 1.00 67.88 86 PHE A O 1
ATOM 689 N N . GLN A 1 87 ? -14.894 -6.824 32.682 1.00 70.25 87 GLN A N 1
ATOM 690 C CA . GLN A 1 87 ? -16.258 -6.327 32.962 1.00 70.25 87 GLN A CA 1
ATOM 691 C C . GLN A 1 87 ? -16.595 -5.052 32.174 1.00 70.25 87 GLN A C 1
ATOM 693 O O . GLN A 1 87 ? -17.741 -4.841 31.775 1.00 70.25 87 GLN A O 1
ATOM 698 N N . GLN A 1 88 ? -15.594 -4.205 31.917 1.00 77.38 88 GLN A N 1
ATOM 699 C CA . GLN A 1 88 ? -15.788 -2.998 31.116 1.00 77.38 88 GLN A CA 1
ATOM 700 C C . GLN A 1 88 ? -16.153 -3.329 29.666 1.00 77.38 88 GLN A C 1
ATOM 702 O O . GLN A 1 88 ? -16.975 -2.627 29.082 1.00 77.38 88 GLN A O 1
ATOM 707 N N . VAL A 1 89 ? -15.596 -4.401 29.094 1.00 86.31 89 VAL A N 1
ATOM 708 C CA . VAL A 1 89 ? -15.945 -4.854 27.739 1.00 86.31 89 VAL A CA 1
ATOM 709 C C . VAL A 1 89 ? -17.410 -5.284 27.666 1.00 86.31 89 VAL A C 1
ATOM 711 O O . VAL A 1 89 ? -18.112 -4.843 26.758 1.00 86.31 89 VAL A O 1
ATOM 714 N N . ASP A 1 90 ? -17.906 -6.065 28.633 1.00 86.25 90 ASP A N 1
ATOM 715 C CA . ASP A 1 90 ? -19.316 -6.495 28.652 1.00 86.25 90 ASP A CA 1
ATOM 716 C C . ASP A 1 90 ? -20.269 -5.310 28.759 1.00 86.25 90 ASP A C 1
ATOM 718 O O . ASP A 1 90 ? -21.265 -5.235 28.032 1.00 86.25 90 ASP A O 1
ATOM 722 N N . LEU A 1 91 ? -19.940 -4.354 29.634 1.00 86.25 91 LEU A N 1
ATOM 723 C CA . LEU A 1 91 ? -20.707 -3.126 29.772 1.00 86.25 91 LEU A CA 1
ATOM 724 C C . LEU A 1 91 ? -20.740 -2.370 28.441 1.00 86.25 91 LEU A C 1
ATOM 726 O O . LEU A 1 91 ? -21.823 -2.077 27.941 1.00 86.25 91 LEU A O 1
ATOM 730 N N . VAL A 1 92 ? -19.584 -2.128 27.819 1.00 90.81 92 VAL A N 1
ATOM 731 C CA . VAL A 1 92 ? -19.491 -1.415 26.537 1.00 90.81 92 VAL A CA 1
ATOM 732 C C . VAL A 1 92 ? -20.269 -2.137 25.433 1.00 90.81 92 VAL A C 1
ATOM 734 O O . VAL A 1 92 ? -21.031 -1.496 24.711 1.00 90.81 92 VAL A O 1
ATOM 737 N N . ILE A 1 93 ? -20.155 -3.464 25.321 1.00 92.56 93 ILE A N 1
ATOM 738 C CA . ILE A 1 93 ? -20.929 -4.270 24.363 1.00 92.56 93 ILE A CA 1
ATOM 739 C C . ILE A 1 93 ? -22.434 -4.129 24.622 1.00 92.56 93 ILE A C 1
ATOM 741 O O . ILE A 1 93 ? -23.211 -3.977 23.675 1.00 92.56 93 ILE A O 1
ATOM 745 N N . SER A 1 94 ? -22.862 -4.155 25.887 1.00 91.06 94 SER A N 1
ATOM 746 C CA . SER A 1 94 ? -24.271 -3.983 26.250 1.00 91.06 94 SER A CA 1
ATOM 747 C C . SER A 1 94 ? -24.792 -2.583 25.903 1.00 91.06 94 SER A C 1
ATOM 749 O O . SER A 1 94 ? -25.880 -2.457 25.342 1.00 91.06 94 SER A O 1
ATOM 751 N N . GLU A 1 95 ? -24.003 -1.532 26.139 1.00 92.94 95 GLU A N 1
ATOM 752 C CA . GLU A 1 95 ? -24.407 -0.155 25.856 1.00 92.94 95 GLU A CA 1
ATOM 753 C C . GLU A 1 95 ? -24.350 0.192 24.359 1.00 92.94 95 GLU A C 1
ATOM 755 O O . GLU A 1 95 ? -25.133 1.018 23.890 1.00 92.94 95 GLU A O 1
ATOM 760 N N . LEU A 1 96 ? -23.478 -0.455 23.575 1.00 92.94 96 LEU A N 1
ATOM 761 C CA . LEU A 1 96 ? -23.457 -0.332 22.109 1.00 92.94 96 LEU A CA 1
ATOM 762 C C . LEU A 1 96 ? -24.742 -0.859 21.455 1.00 92.94 96 LEU A C 1
ATOM 764 O O . LEU A 1 96 ? -25.123 -0.382 20.378 1.00 92.94 96 LEU A O 1
ATOM 768 N N . LYS A 1 97 ? -25.410 -1.821 22.104 1.00 91.00 97 LYS A N 1
ATOM 769 C CA . LYS A 1 97 ? -26.709 -2.359 21.679 1.00 91.00 97 LYS A CA 1
ATOM 7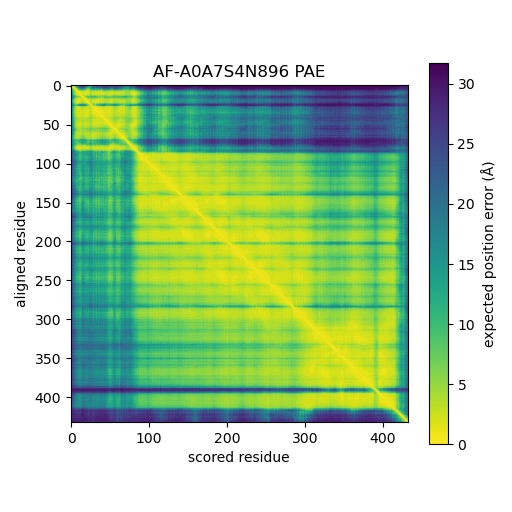70 C C . LYS A 1 97 ? -27.874 -1.426 22.023 1.00 91.00 97 LYS A C 1
ATOM 772 O O . LYS A 1 97 ? -28.926 -1.556 21.404 1.00 91.00 97 LYS A O 1
ATOM 777 N N . ASP A 1 98 ? -27.707 -0.484 22.956 1.00 91.06 98 ASP A N 1
ATOM 778 C CA . ASP A 1 98 ? -28.724 0.522 23.286 1.00 91.06 98 ASP A CA 1
ATOM 779 C C . ASP A 1 98 ? -28.671 1.694 22.284 1.00 91.06 98 ASP A C 1
ATOM 781 O O . ASP A 1 98 ? -27.734 2.498 22.332 1.00 91.06 98 ASP A O 1
ATOM 785 N N . PRO A 1 99 ? -29.693 1.890 21.425 1.00 87.31 99 PRO A N 1
ATOM 786 C CA . PRO A 1 99 ? -29.706 2.970 20.437 1.00 87.31 99 PRO A CA 1
ATOM 787 C C . PRO A 1 99 ? -29.555 4.376 21.038 1.00 87.31 99 PRO A C 1
ATOM 789 O O . PRO A 1 99 ? -29.084 5.289 20.357 1.00 87.31 99 PRO A O 1
ATOM 792 N N . LYS A 1 100 ? -29.943 4.576 22.308 1.00 89.19 100 LYS A N 1
ATOM 793 C CA . LYS A 1 100 ? -29.836 5.876 22.989 1.00 89.19 100 LYS A CA 1
ATOM 794 C C . LYS A 1 100 ? -28.400 6.200 23.392 1.00 89.19 100 LYS A C 1
ATOM 796 O O . LYS A 1 100 ? -28.007 7.366 23.346 1.00 89.19 100 LYS A O 1
ATOM 801 N N . ARG A 1 101 ? -27.620 5.188 23.782 1.00 89.38 101 ARG A N 1
ATOM 802 C CA . ARG A 1 101 ? -26.227 5.341 24.236 1.00 89.38 101 ARG A CA 1
ATOM 803 C C . ARG A 1 101 ? -25.207 5.089 23.134 1.00 89.38 101 ARG A C 1
ATOM 805 O O . ARG A 1 101 ? -24.140 5.701 23.151 1.00 89.38 101 ARG A O 1
ATOM 812 N N . GLN A 1 102 ? -25.565 4.296 22.127 1.00 90.19 102 GLN A N 1
ATOM 813 C CA . GLN A 1 102 ? -24.698 3.826 21.048 1.00 90.19 102 GLN A CA 1
ATOM 814 C C . GLN A 1 102 ? -23.766 4.897 20.471 1.00 90.19 102 GLN A C 1
ATOM 816 O O . GLN A 1 102 ? -22.572 4.663 20.327 1.00 90.19 102 GLN A O 1
ATOM 821 N N . LYS A 1 103 ? -24.267 6.096 20.147 1.00 88.25 103 LYS A N 1
ATOM 822 C CA . LYS A 1 103 ? -23.438 7.152 19.535 1.00 88.25 103 LYS A CA 1
ATOM 823 C C . LYS A 1 103 ? -22.355 7.691 20.477 1.00 88.25 103 LYS A C 1
ATOM 825 O O . LYS A 1 103 ? -21.276 8.051 20.001 1.00 88.25 103 LYS A O 1
ATOM 830 N N . ILE A 1 104 ? -22.663 7.798 21.770 1.00 89.19 104 ILE A N 1
ATOM 831 C CA . ILE A 1 104 ? -21.727 8.256 22.805 1.00 89.19 104 ILE A CA 1
ATOM 832 C C . ILE A 1 104 ? -20.699 7.154 23.046 1.00 89.19 104 ILE A C 1
ATOM 834 O O . ILE A 1 104 ? -19.503 7.406 22.947 1.00 89.19 104 ILE A O 1
ATOM 838 N N . VAL A 1 105 ? -21.167 5.921 23.222 1.00 92.75 105 VAL A N 1
ATOM 839 C CA . VAL A 1 105 ? -20.309 4.764 23.490 1.00 92.75 105 VAL A CA 1
ATOM 840 C C . VAL A 1 105 ? -19.379 4.480 22.314 1.00 92.75 105 VAL A C 1
ATOM 842 O O . VAL A 1 105 ? -18.189 4.306 22.525 1.00 92.75 105 VAL A O 1
ATOM 845 N N . LEU A 1 106 ? -19.849 4.558 21.062 1.00 93.25 106 LEU A N 1
ATOM 846 C CA . LEU A 1 106 ? -18.990 4.450 19.871 1.00 93.25 106 LEU A CA 1
ATOM 847 C C . LEU A 1 106 ? -17.880 5.508 19.845 1.00 93.25 106 LEU A C 1
ATOM 849 O O . LEU A 1 106 ? -16.785 5.249 19.351 1.00 93.25 106 LEU A O 1
ATOM 853 N N . HIS A 1 107 ? -18.162 6.715 20.343 1.00 89.69 107 HIS A N 1
ATOM 854 C CA . HIS A 1 107 ? -17.160 7.773 20.412 1.00 89.69 107 HIS A CA 1
ATOM 855 C C . HIS A 1 107 ? -16.079 7.475 21.451 1.00 89.69 107 HIS A C 1
ATOM 857 O O . HIS A 1 107 ? -14.904 7.739 21.205 1.00 89.69 107 HIS A O 1
ATOM 863 N N . GLU A 1 108 ? -16.469 6.948 22.610 1.00 89.31 108 GLU A N 1
ATOM 864 C CA . GLU A 1 108 ? -15.532 6.579 23.672 1.00 89.31 108 GLU A CA 1
ATOM 865 C C . GLU A 1 108 ? -14.767 5.302 23.335 1.00 89.31 108 GLU A C 1
ATOM 867 O O . GLU A 1 108 ? -13.561 5.232 23.573 1.00 89.31 108 GLU A O 1
ATOM 872 N N . LEU A 1 109 ? -15.432 4.342 22.691 1.00 93.12 109 LEU A N 1
ATOM 873 C CA . LEU A 1 109 ? -14.850 3.092 22.225 1.00 93.12 109 LEU A CA 1
ATOM 874 C C . LEU A 1 109 ? -13.616 3.362 21.361 1.00 93.12 109 LEU A C 1
ATOM 876 O O . LEU A 1 109 ? -12.528 2.893 21.678 1.00 93.12 109 LEU A O 1
ATOM 880 N N . SER A 1 110 ? -13.756 4.176 20.313 1.00 89.31 110 SER A N 1
ATOM 881 C CA . SER A 1 110 ? -12.670 4.413 19.357 1.00 89.31 110 SER A CA 1
ATOM 882 C C . SER A 1 110 ? -11.575 5.368 19.850 1.00 89.31 110 SER A C 1
ATOM 884 O O . SER A 1 110 ? -10.468 5.370 19.304 1.00 89.31 110 SER A O 1
ATOM 886 N N . LYS A 1 111 ? -11.863 6.201 20.861 1.00 86.38 111 LYS A N 1
ATOM 887 C CA . LYS A 1 111 ? -10.923 7.207 21.388 1.00 86.38 111 LYS A CA 1
ATOM 888 C C . LYS A 1 111 ? -10.238 6.835 22.699 1.00 86.38 111 LYS A C 1
ATOM 890 O O . LYS A 1 111 ? -9.202 7.428 22.987 1.00 86.38 111 LYS A O 1
ATOM 895 N N . LYS A 1 112 ? -10.834 5.958 23.508 1.00 84.06 112 LYS A N 1
ATOM 896 C CA . LYS A 1 112 ? -10.357 5.630 24.861 1.00 84.06 112 LYS A CA 1
ATOM 897 C C . LYS A 1 112 ? -10.177 4.133 25.076 1.00 84.06 112 LYS A C 1
ATOM 899 O O . LYS A 1 112 ? -9.166 3.727 25.629 1.00 84.06 112 LYS A O 1
ATOM 904 N N . HIS A 1 113 ? -11.165 3.325 24.696 1.00 85.25 113 HIS A N 1
ATOM 905 C CA . HIS A 1 113 ? -11.146 1.905 25.049 1.00 85.25 113 HIS A CA 1
ATOM 906 C C . HIS A 1 113 ? -10.276 1.090 24.092 1.00 85.25 113 HIS A C 1
ATOM 908 O O . HIS A 1 113 ? -9.361 0.414 24.532 1.00 85.25 113 HIS A O 1
ATOM 914 N N . LEU A 1 114 ? -10.470 1.229 22.779 1.00 89.75 114 LEU A N 1
ATOM 915 C CA . LEU A 1 114 ? -9.691 0.491 21.774 1.00 89.75 114 LEU A CA 1
ATOM 916 C C . LEU A 1 114 ? -8.240 0.976 21.623 1.00 89.75 114 LEU A C 1
ATOM 918 O O . LEU A 1 114 ? -7.490 0.422 20.828 1.00 89.75 114 LEU A O 1
ATOM 922 N N . THR A 1 115 ? -7.834 2.022 22.349 1.00 85.88 115 THR A N 1
ATOM 923 C CA . THR A 1 115 ? -6.416 2.410 22.449 1.00 85.88 115 THR A CA 1
ATOM 924 C C . THR A 1 115 ? -5.642 1.544 23.444 1.00 85.88 115 THR A C 1
ATOM 926 O O . THR A 1 115 ? -4.418 1.598 23.475 1.00 85.88 115 THR A O 1
ATOM 929 N N . ASP A 1 116 ? -6.352 0.785 24.276 1.00 82.25 116 ASP A N 1
ATOM 930 C CA . ASP A 1 116 ? -5.814 -0.209 25.198 1.00 82.25 116 ASP A CA 1
ATOM 931 C C . ASP A 1 116 ? -5.828 -1.578 24.485 1.00 82.25 116 ASP A C 1
ATOM 933 O O . ASP A 1 116 ? -6.884 -2.048 24.053 1.00 82.25 116 ASP A O 1
ATOM 937 N N . SER A 1 117 ? -4.645 -2.170 24.282 1.00 81.81 117 SER A N 1
ATOM 938 C CA . SER A 1 117 ? -4.465 -3.377 23.456 1.00 81.81 117 SER A CA 1
ATOM 939 C C . SER A 1 117 ? -5.190 -4.584 24.051 1.00 81.81 117 SER A C 1
ATOM 941 O O . SER A 1 117 ? -5.803 -5.365 23.330 1.00 81.81 117 SER A O 1
ATOM 943 N N . GLU A 1 118 ? -5.168 -4.716 25.371 1.00 79.56 118 GLU A N 1
ATOM 944 C CA . GLU A 1 118 ? -5.778 -5.800 26.125 1.00 79.56 118 GLU A CA 1
ATOM 945 C C . GLU A 1 118 ? -7.300 -5.659 26.135 1.00 79.56 118 GLU A C 1
ATOM 947 O O . GLU A 1 118 ? -8.006 -6.643 25.910 1.00 79.56 118 GLU A O 1
ATOM 952 N N . PHE A 1 119 ? -7.820 -4.433 26.292 1.00 86.50 119 PHE A N 1
ATOM 953 C CA . PHE A 1 119 ? -9.249 -4.175 26.091 1.00 86.50 119 PHE A CA 1
ATOM 954 C C . PHE A 1 119 ? -9.679 -4.549 24.669 1.00 86.50 119 PHE A C 1
ATOM 956 O O . PHE A 1 119 ? -10.701 -5.207 24.486 1.00 86.50 119 PHE A O 1
ATOM 963 N N . ALA A 1 120 ? -8.924 -4.123 23.652 1.00 89.62 120 ALA A N 1
ATOM 964 C CA . ALA A 1 120 ? -9.255 -4.395 22.258 1.00 89.62 120 ALA A CA 1
ATOM 965 C C . ALA A 1 120 ? -9.206 -5.896 21.932 1.00 89.62 120 ALA A C 1
ATOM 967 O O . ALA A 1 120 ? -10.095 -6.391 21.242 1.00 89.62 120 ALA A O 1
ATOM 968 N N . GLN A 1 121 ? -8.223 -6.630 22.462 1.00 86.00 121 GLN A N 1
ATOM 969 C CA . GLN A 1 121 ? -8.141 -8.086 22.329 1.00 86.00 121 GLN A CA 1
ATOM 970 C C . GLN A 1 121 ? -9.339 -8.790 22.959 1.00 86.00 121 GLN A C 1
ATOM 972 O O . GLN A 1 121 ? -9.954 -9.632 22.307 1.00 86.00 121 GLN A O 1
ATOM 977 N N . GLU A 1 122 ? -9.733 -8.413 24.174 1.00 85.19 122 GLU A N 1
ATOM 978 C CA . GLU A 1 122 ? -10.930 -8.986 24.787 1.00 85.19 122 GLU A CA 1
ATOM 979 C C . GLU A 1 122 ? -12.200 -8.620 24.006 1.00 85.19 122 GLU A C 1
ATOM 981 O O . GLU A 1 122 ? -13.073 -9.460 23.787 1.00 85.19 122 GLU A O 1
ATOM 986 N N . PHE A 1 123 ? -12.309 -7.369 23.553 1.00 91.50 123 PHE A N 1
ATOM 987 C CA . PHE A 1 123 ? -13.430 -6.924 22.731 1.00 91.50 123 PHE A CA 1
ATOM 988 C C . PHE A 1 123 ? -13.567 -7.783 21.464 1.00 91.50 123 PHE A C 1
ATOM 990 O O . PHE A 1 123 ? -14.684 -8.129 21.087 1.00 91.50 123 PHE A O 1
ATOM 997 N N . MET A 1 124 ? -12.451 -8.190 20.845 1.00 91.19 124 MET A N 1
ATOM 998 C CA . MET A 1 124 ? -12.454 -9.150 19.735 1.00 91.19 124 MET A CA 1
ATOM 999 C C . MET A 1 124 ? -12.915 -10.547 20.176 1.00 91.19 124 MET A C 1
ATOM 1001 O O . MET A 1 124 ? -13.773 -11.132 19.520 1.00 91.19 124 MET A O 1
ATOM 1005 N N . GLN A 1 125 ? -12.416 -11.060 21.306 1.00 88.06 125 GLN A N 1
ATOM 1006 C CA . GLN A 1 125 ? -12.792 -12.383 21.831 1.00 88.06 125 GLN A CA 1
ATOM 1007 C C . GLN A 1 125 ? -14.285 -12.504 22.174 1.00 88.06 125 GLN A C 1
ATOM 1009 O O . GLN A 1 125 ? -14.844 -13.599 22.119 1.00 88.06 125 GLN A O 1
ATOM 1014 N N . ARG A 1 126 ? -14.950 -11.388 22.494 1.00 88.88 126 ARG A N 1
ATOM 1015 C CA . ARG A 1 126 ? -16.386 -11.335 22.823 1.00 88.88 126 ARG A CA 1
ATOM 1016 C C . ARG A 1 126 ? -17.290 -10.948 21.662 1.00 88.88 126 ARG A C 1
ATOM 1018 O O . ARG A 1 126 ? -18.372 -10.406 21.884 1.00 88.88 126 ARG A O 1
ATOM 1025 N N . ASP A 1 127 ? -16.848 -11.208 20.435 1.00 90.19 127 ASP A N 1
ATOM 1026 C CA . ASP A 1 127 ? -17.599 -10.898 19.213 1.00 90.19 127 ASP A CA 1
ATOM 1027 C C . ASP A 1 127 ? -17.982 -9.404 19.102 1.00 90.19 127 ASP A C 1
ATOM 1029 O O . ASP A 1 127 ? -19.005 -9.002 18.542 1.00 90.19 127 ASP A O 1
ATOM 1033 N N . GLY A 1 128 ? -17.136 -8.527 19.651 1.00 93.69 128 GLY A N 1
ATOM 1034 C CA . GLY A 1 128 ? -17.300 -7.085 19.511 1.00 93.69 128 GLY A CA 1
ATOM 1035 C C . GLY A 1 128 ? -17.151 -6.630 18.057 1.00 93.69 128 GLY A C 1
ATOM 1036 O O . GLY A 1 128 ? -17.773 -5.646 17.654 1.00 93.69 128 GLY A O 1
ATOM 1037 N N . VAL A 1 129 ? -16.378 -7.362 17.246 1.00 94.00 129 VAL A N 1
ATOM 1038 C CA . VAL A 1 129 ? -16.236 -7.095 15.807 1.00 94.00 129 VAL A CA 1
ATOM 1039 C C . VAL A 1 129 ? -17.530 -7.401 15.061 1.00 94.00 129 VAL A C 1
ATOM 1041 O O . VAL A 1 129 ? -18.018 -6.515 14.363 1.00 94.00 129 VAL A O 1
ATOM 1044 N N . GLY A 1 130 ? -18.158 -8.560 15.297 1.00 94.00 130 GLY A N 1
ATOM 1045 C CA . GLY A 1 130 ? -19.464 -8.886 14.717 1.00 94.00 130 GLY A CA 1
ATOM 1046 C C . GLY A 1 130 ? -20.543 -7.867 15.096 1.00 94.00 130 GLY A C 1
ATOM 1047 O O . GLY A 1 130 ? -21.366 -7.475 14.264 1.00 94.00 130 GLY A O 1
ATOM 1048 N N . LEU A 1 131 ? -20.493 -7.321 16.320 1.00 94.75 131 LEU A N 1
ATOM 1049 C CA . LEU A 1 131 ? -21.355 -6.201 16.705 1.00 94.75 131 LEU A CA 1
ATOM 1050 C C . LEU A 1 131 ? -21.090 -4.947 15.854 1.00 94.75 131 LEU A C 1
ATOM 1052 O O . LEU A 1 131 ? -22.045 -4.339 15.368 1.00 94.75 131 LEU A O 1
ATOM 1056 N N . LEU A 1 132 ? -19.827 -4.550 15.657 1.00 95.94 132 LEU A N 1
ATOM 1057 C CA . LEU A 1 132 ? -19.476 -3.397 14.817 1.00 95.94 132 LEU A CA 1
ATOM 1058 C C . LEU A 1 132 ? -19.910 -3.592 13.356 1.00 95.94 132 LEU A C 1
ATOM 1060 O O . LEU A 1 132 ? -20.410 -2.641 12.753 1.00 95.94 132 LEU A O 1
ATOM 1064 N N . GLU A 1 133 ? -19.792 -4.802 12.810 1.00 94.44 133 GLU A N 1
ATOM 1065 C CA . GLU A 1 133 ? -20.290 -5.154 11.473 1.00 94.44 133 GLU A CA 1
ATOM 1066 C C . GLU A 1 133 ? -21.817 -5.047 11.377 1.00 94.44 133 GLU A C 1
ATOM 1068 O O . GLU A 1 133 ? -22.353 -4.455 10.435 1.00 94.44 133 GLU A O 1
ATOM 1073 N N . GLY A 1 134 ? -22.537 -5.516 12.399 1.00 92.88 134 GLY A N 1
ATOM 1074 C CA . GLY A 1 134 ? -23.985 -5.328 12.499 1.00 92.88 134 GLY A CA 1
ATOM 1075 C C . GLY A 1 134 ? -24.383 -3.846 12.512 1.00 92.88 134 GLY A C 1
ATOM 1076 O O . GLY A 1 134 ? -25.321 -3.430 11.823 1.00 92.88 134 GLY A O 1
ATOM 1077 N N . LEU A 1 135 ? -23.636 -3.009 13.240 1.00 93.75 135 LEU A N 1
ATOM 1078 C CA . LEU A 1 135 ? -23.864 -1.561 13.250 1.00 93.75 135 LEU A CA 1
ATOM 1079 C C . LEU A 1 135 ? -23.558 -0.917 11.897 1.00 93.75 135 LEU A C 1
ATOM 1081 O O . LEU A 1 135 ? -24.294 -0.032 11.461 1.00 93.75 135 LEU A O 1
ATOM 1085 N N . LEU A 1 136 ? -22.511 -1.371 11.213 1.00 93.69 136 LEU A N 1
ATOM 1086 C CA . LEU A 1 136 ? -22.088 -0.875 9.905 1.00 93.69 136 LEU A CA 1
ATOM 1087 C C . LEU A 1 136 ? -23.181 -1.027 8.828 1.00 93.69 136 LEU A C 1
ATOM 1089 O O . LEU A 1 136 ? -23.320 -0.144 7.973 1.00 93.69 136 LEU A O 1
ATOM 1093 N N . ALA A 1 137 ? -24.012 -2.072 8.913 1.00 88.44 137 ALA A N 1
ATOM 1094 C CA . ALA A 1 137 ? -25.148 -2.281 8.013 1.00 88.44 137 ALA A CA 1
ATOM 1095 C C . ALA A 1 137 ? -26.232 -1.189 8.141 1.00 88.44 137 ALA A C 1
ATOM 1097 O O . ALA A 1 137 ? -26.814 -0.762 7.142 1.00 88.44 137 ALA A O 1
ATOM 1098 N N . THR A 1 138 ? -26.479 -0.701 9.361 1.00 89.25 138 THR A N 1
ATOM 1099 C CA . THR A 1 138 ? -27.551 0.272 9.665 1.00 89.25 138 THR A CA 1
ATOM 1100 C C . THR A 1 138 ? -27.072 1.721 9.781 1.00 89.25 138 THR A C 1
ATOM 1102 O O . THR A 1 138 ? -27.867 2.656 9.665 1.00 89.25 138 THR A O 1
ATOM 1105 N N . ALA A 1 139 ? -25.778 1.937 10.016 1.00 89.19 139 ALA A N 1
ATOM 1106 C CA . ALA A 1 139 ? -25.239 3.255 10.304 1.00 89.19 139 ALA A CA 1
ATOM 1107 C C . ALA A 1 139 ? -25.199 4.162 9.064 1.00 89.19 139 ALA A C 1
ATOM 1109 O O . ALA A 1 139 ? -24.842 3.758 7.955 1.00 89.19 139 ALA A O 1
ATOM 1110 N N . VAL A 1 140 ? -25.488 5.449 9.284 1.00 86.31 140 VAL A N 1
ATOM 1111 C CA . VAL A 1 140 ? -25.434 6.498 8.257 1.00 86.31 140 VAL A CA 1
ATOM 1112 C C . VAL A 1 140 ? -24.549 7.668 8.690 1.00 86.31 140 VAL A C 1
ATOM 1114 O O . VAL A 1 140 ? -24.390 7.954 9.884 1.00 86.31 140 VAL A O 1
ATOM 1117 N N . ALA A 1 141 ? -23.968 8.357 7.704 1.00 86.69 141 ALA A N 1
ATOM 1118 C CA . ALA A 1 141 ? -23.209 9.600 7.858 1.00 86.69 141 ALA A CA 1
ATOM 1119 C C . ALA A 1 141 ? -22.208 9.580 9.038 1.00 86.69 141 ALA A C 1
ATOM 1121 O O . ALA A 1 141 ? -21.298 8.756 9.087 1.00 86.69 141 ALA A O 1
ATOM 1122 N N . GLY A 1 142 ? -22.357 10.488 10.007 1.00 87.88 142 GLY A N 1
ATOM 1123 C CA . GLY A 1 142 ? -21.409 10.640 11.113 1.00 87.88 142 GLY A CA 1
ATOM 1124 C C . GLY A 1 142 ? -21.416 9.508 12.147 1.00 87.88 142 GLY A C 1
ATOM 1125 O O . GLY A 1 142 ? -20.521 9.478 12.992 1.00 87.88 142 GLY A O 1
ATOM 1126 N N . THR A 1 143 ? -22.408 8.613 12.139 1.00 91.69 143 THR A N 1
ATOM 1127 C CA . THR A 1 143 ? -22.368 7.381 12.947 1.00 91.69 143 THR A CA 1
ATOM 1128 C C . THR A 1 143 ? -21.548 6.320 12.228 1.00 91.69 143 THR A C 1
ATOM 1130 O O . THR A 1 143 ? -20.677 5.725 12.853 1.00 91.69 143 THR A O 1
ATOM 1133 N N . LEU A 1 144 ? -21.726 6.179 10.908 1.00 94.31 144 LEU A N 1
ATOM 1134 C CA . LEU A 1 144 ? -20.909 5.283 10.084 1.00 94.31 144 LEU A CA 1
ATOM 1135 C C . LEU A 1 144 ? -19.417 5.620 10.213 1.00 94.31 144 LEU A C 1
ATOM 1137 O O . LEU A 1 144 ? -18.609 4.728 10.438 1.00 94.31 144 LEU A O 1
ATOM 1141 N N . GLY A 1 145 ? -19.060 6.909 10.191 1.00 94.56 145 GLY A N 1
ATOM 1142 C CA . GLY A 1 145 ? -17.675 7.342 10.405 1.00 94.56 145 GLY A CA 1
ATOM 1143 C C . GLY A 1 145 ? -17.086 6.898 11.753 1.00 94.56 145 GLY A C 1
ATOM 1144 O O . GLY A 1 145 ? -15.912 6.552 11.812 1.00 94.56 145 GLY A O 1
ATOM 1145 N N . LYS A 1 146 ? -17.893 6.840 12.826 1.00 94.88 146 LYS A N 1
ATOM 1146 C CA . LYS A 1 146 ? -17.441 6.351 14.144 1.00 94.88 146 LYS A CA 1
ATOM 1147 C C . LYS A 1 146 ? -17.298 4.835 14.186 1.00 94.88 146 LYS A C 1
ATOM 1149 O O . LYS A 1 146 ? -16.366 4.350 14.815 1.00 94.88 146 LYS A O 1
ATOM 1154 N N . VAL A 1 147 ? -18.203 4.107 13.529 1.00 96.44 147 VAL A N 1
ATOM 1155 C CA . VAL A 1 147 ? -18.108 2.644 13.412 1.00 96.44 147 VAL A CA 1
ATOM 1156 C C . VAL A 1 147 ? -16.839 2.275 12.647 1.00 96.44 147 VAL A C 1
ATOM 1158 O O . VAL A 1 147 ? -16.024 1.521 13.163 1.00 96.44 147 VAL A O 1
ATOM 1161 N N . LEU A 1 148 ? -16.602 2.896 11.487 1.00 96.62 148 LEU A N 1
ATOM 1162 C CA . LEU A 1 148 ? -15.378 2.688 10.707 1.00 96.62 148 LEU A CA 1
ATOM 1163 C C . LEU A 1 148 ? -14.119 3.069 11.497 1.00 96.62 148 LEU A C 1
ATOM 1165 O O . LEU A 1 148 ? -13.126 2.360 11.429 1.00 96.62 148 LEU A O 1
ATOM 1169 N N . GLN A 1 149 ? -14.163 4.142 12.294 1.00 96.38 149 GLN A N 1
ATOM 1170 C CA . GLN A 1 149 ? -13.062 4.497 13.192 1.00 96.38 149 GLN A CA 1
ATOM 1171 C C . GLN A 1 149 ? -12.807 3.432 14.271 1.00 96.38 149 GLN A C 1
ATOM 1173 O O . GLN A 1 149 ? -11.656 3.184 14.618 1.00 96.38 149 GLN A O 1
ATOM 1178 N N . ALA A 1 150 ? -13.852 2.830 14.842 1.00 96.81 150 ALA A N 1
ATOM 1179 C CA . ALA A 1 150 ? -13.690 1.751 15.813 1.00 96.81 150 ALA A CA 1
ATOM 1180 C C . ALA A 1 150 ? -13.072 0.509 15.152 1.00 96.81 150 ALA A C 1
ATOM 1182 O O . ALA A 1 150 ? -12.099 -0.027 15.674 1.00 96.81 150 ALA A O 1
ATOM 1183 N N . ILE A 1 151 ? -13.555 0.124 13.965 1.00 96.81 151 ILE A N 1
ATOM 1184 C CA . ILE A 1 151 ? -12.982 -0.978 13.176 1.00 96.81 151 ILE A CA 1
ATOM 1185 C C . ILE A 1 151 ? -11.514 -0.687 12.819 1.00 96.81 151 ILE A C 1
ATOM 1187 O O . ILE A 1 151 ? -10.666 -1.562 12.949 1.00 96.81 151 ILE A O 1
ATOM 1191 N N . ASP A 1 152 ? -11.181 0.553 12.452 1.00 95.81 152 ASP A N 1
ATOM 1192 C CA . ASP A 1 152 ? -9.809 0.998 12.159 1.00 95.81 152 ASP A CA 1
ATOM 1193 C C . ASP A 1 152 ? -8.850 0.776 13.338 1.00 95.81 152 ASP A C 1
ATOM 1195 O O . ASP A 1 152 ? -7.702 0.384 13.117 1.00 95.81 152 ASP A O 1
ATOM 1199 N N . ARG A 1 153 ? -9.326 0.980 14.576 1.00 95.44 153 ARG A N 1
ATOM 1200 C CA . ARG A 1 153 ? -8.563 0.714 15.807 1.00 95.44 153 ARG A CA 1
ATOM 1201 C C . ARG A 1 153 ? -8.455 -0.767 16.132 1.00 95.44 153 ARG A C 1
ATOM 1203 O O . ARG A 1 153 ? -7.371 -1.219 16.482 1.00 95.44 153 ARG A O 1
ATOM 1210 N N . VAL A 1 154 ? -9.546 -1.516 15.981 1.00 95.25 154 VAL A N 1
ATOM 1211 C CA . VAL A 1 154 ? -9.526 -2.978 16.129 1.00 95.25 154 VAL A CA 1
ATOM 1212 C C . VAL A 1 154 ? -8.497 -3.585 15.175 1.00 95.25 154 VAL A C 1
ATOM 1214 O O . VAL A 1 154 ? -7.642 -4.348 15.610 1.00 95.25 154 VAL A O 1
ATOM 1217 N N . MET A 1 155 ? -8.508 -3.171 13.904 1.00 94.06 155 MET A N 1
ATOM 1218 C CA . MET A 1 155 ? -7.545 -3.631 12.903 1.00 94.06 155 MET A CA 1
ATOM 1219 C C . MET A 1 155 ? -6.097 -3.275 13.252 1.00 94.06 155 MET A C 1
ATOM 1221 O O . MET A 1 155 ? -5.209 -4.080 13.005 1.00 94.06 155 MET A O 1
ATOM 1225 N N . GLU A 1 156 ? -5.829 -2.102 13.839 1.00 92.56 156 GLU A N 1
ATOM 1226 C CA . GLU A 1 156 ? -4.472 -1.755 14.300 1.00 92.56 156 GLU A CA 1
ATOM 1227 C C . GLU A 1 156 ? -3.967 -2.740 15.349 1.00 92.56 156 GLU A C 1
ATOM 1229 O O . GLU A 1 156 ? -2.863 -3.267 15.213 1.00 92.56 156 GLU A O 1
ATOM 1234 N N . VAL A 1 157 ? -4.788 -3.024 16.360 1.00 90.62 157 VAL A N 1
ATOM 1235 C CA . VAL A 1 157 ? -4.427 -3.972 17.418 1.00 90.62 157 VAL A CA 1
ATOM 1236 C C . VAL A 1 157 ? -4.300 -5.386 16.855 1.00 90.62 157 VAL A C 1
ATOM 1238 O O . VAL A 1 157 ? -3.339 -6.082 17.174 1.00 90.62 157 VAL A O 1
ATOM 1241 N N . ALA A 1 158 ? -5.212 -5.805 15.979 1.00 91.00 158 ALA A N 1
ATOM 1242 C CA . ALA A 1 158 ? -5.171 -7.118 15.348 1.00 91.00 158 ALA A CA 1
ATOM 1243 C C . ALA A 1 158 ? -3.899 -7.330 14.517 1.00 91.00 158 ALA A C 1
ATOM 1245 O O . ALA A 1 158 ? -3.252 -8.365 14.642 1.00 91.00 158 ALA A O 1
ATOM 1246 N N . ILE A 1 159 ? -3.483 -6.334 13.728 1.00 89.44 159 ILE A N 1
ATOM 1247 C CA . ILE A 1 159 ? -2.225 -6.388 12.969 1.00 89.44 159 ILE A CA 1
ATOM 1248 C C . ILE A 1 159 ? -1.027 -6.476 13.922 1.00 89.44 159 ILE A C 1
ATOM 1250 O O . ILE A 1 159 ? -0.141 -7.299 13.717 1.00 89.44 159 ILE A O 1
ATOM 1254 N N . MET A 1 160 ? -1.006 -5.668 14.988 1.00 87.38 160 MET A N 1
ATOM 1255 C CA . MET A 1 160 ? 0.085 -5.681 15.973 1.00 87.38 160 MET A CA 1
ATOM 1256 C C . MET A 1 160 ? 0.193 -7.003 16.746 1.00 87.38 160 MET A C 1
ATOM 1258 O O . MET A 1 160 ? 1.285 -7.369 17.174 1.00 87.38 160 MET A O 1
ATOM 1262 N N . THR A 1 161 ? -0.928 -7.694 16.947 1.00 83.81 161 THR A N 1
ATOM 1263 C CA . THR A 1 161 ? -1.021 -8.937 17.734 1.00 83.81 161 THR A CA 1
ATOM 1264 C C . THR A 1 161 ? -1.036 -10.202 16.875 1.00 83.81 161 THR A C 1
ATOM 1266 O O . THR A 1 161 ? -0.975 -11.299 17.422 1.00 83.81 161 THR A O 1
ATOM 1269 N N . GLY A 1 162 ? -1.096 -10.073 15.545 1.00 84.69 162 GLY A N 1
ATOM 1270 C CA . GLY A 1 162 ? -1.205 -11.203 14.617 1.00 84.69 162 GLY A CA 1
ATOM 1271 C C . GLY A 1 162 ? -2.598 -11.848 14.559 1.00 84.69 162 GLY A C 1
ATOM 1272 O O . GLY A 1 162 ? -2.724 -12.963 14.071 1.00 84.69 162 GLY A O 1
ATOM 1273 N N . LEU A 1 163 ? -3.643 -11.169 15.044 1.00 85.50 163 LEU A N 1
ATOM 1274 C CA . LEU A 1 163 ? -5.027 -11.666 15.134 1.00 85.50 163 LEU A CA 1
ATOM 1275 C C . LEU A 1 163 ? -5.938 -11.135 14.009 1.00 85.50 163 LEU A C 1
ATOM 1277 O O . LEU A 1 163 ? -7.137 -10.959 14.208 1.00 85.50 163 LEU A O 1
ATOM 1281 N N . PHE A 1 164 ? -5.379 -10.794 12.848 1.00 85.75 164 PHE A N 1
ATOM 1282 C CA . PHE A 1 164 ? -6.127 -10.143 11.764 1.00 85.75 164 PHE A CA 1
ATOM 1283 C C . PHE A 1 164 ? -6.775 -11.122 10.771 1.00 85.75 164 PHE A C 1
ATOM 1285 O O . PHE A 1 164 ? -7.707 -10.735 10.065 1.00 85.75 164 PHE A O 1
ATOM 1292 N N . GLU A 1 165 ? -6.300 -12.369 10.690 1.00 83.88 165 GLU A N 1
ATOM 1293 C CA . GLU A 1 165 ? -6.826 -13.364 9.749 1.00 83.88 165 GLU A CA 1
ATOM 1294 C C . GLU A 1 165 ? -8.302 -13.673 10.038 1.00 83.88 165 GLU A C 1
ATOM 1296 O O . GLU A 1 165 ? -8.668 -14.047 11.151 1.00 83.88 165 GLU A O 1
ATOM 1301 N N . GLY A 1 166 ? -9.164 -13.501 9.030 1.00 82.75 166 GLY A N 1
ATOM 1302 C CA . GLY A 1 166 ? -10.606 -13.749 9.148 1.00 82.75 166 GLY A CA 1
ATOM 1303 C C . GLY A 1 166 ? -11.357 -12.792 10.082 1.00 82.75 166 GLY A C 1
ATOM 1304 O O . GLY A 1 166 ? -12.521 -13.043 10.382 1.00 82.75 166 GLY A O 1
ATOM 1305 N N . LEU A 1 167 ? -10.716 -11.712 10.546 1.00 86.69 167 LEU A N 1
ATOM 1306 C CA . LEU A 1 167 ? -11.300 -10.808 11.537 1.00 86.69 167 LEU A CA 1
ATOM 1307 C C . LEU A 1 167 ? -12.460 -9.973 10.986 1.00 86.69 167 LEU A C 1
ATOM 1309 O O . LEU A 1 167 ? -13.412 -9.705 11.711 1.00 86.69 167 LEU A O 1
ATOM 1313 N N . LEU A 1 168 ? -12.353 -9.526 9.733 1.00 88.19 168 LEU A N 1
ATOM 1314 C CA . LEU A 1 168 ? -13.378 -8.724 9.066 1.00 88.19 168 LEU A CA 1
ATOM 1315 C C . LEU A 1 168 ? -14.051 -9.533 7.962 1.00 88.19 168 LEU A C 1
ATOM 1317 O O . LEU A 1 168 ? -13.373 -10.163 7.151 1.00 88.19 168 LEU A O 1
ATOM 1321 N N . GLY A 1 169 ? -15.374 -9.447 7.889 1.00 83.50 169 GLY A N 1
ATOM 1322 C CA . GLY A 1 169 ? -16.162 -9.944 6.774 1.00 83.50 169 GLY A CA 1
ATOM 1323 C C . GLY A 1 169 ? -16.131 -9.013 5.557 1.00 83.50 169 GLY A C 1
ATOM 1324 O O . GLY A 1 169 ? -15.926 -7.798 5.664 1.00 83.50 169 GLY A O 1
ATOM 1325 N N . ASP A 1 170 ? -16.427 -9.579 4.383 1.00 83.94 170 ASP A N 1
ATOM 1326 C CA . ASP A 1 170 ? -16.486 -8.867 3.094 1.00 83.94 170 ASP A CA 1
ATOM 1327 C C . ASP A 1 170 ? -17.405 -7.626 3.136 1.00 83.94 170 ASP A C 1
ATOM 1329 O O . ASP A 1 170 ? -17.141 -6.624 2.466 1.00 83.94 170 ASP A O 1
ATOM 1333 N N . CYS A 1 171 ? -18.439 -7.634 3.988 1.00 86.69 171 CYS A N 1
ATOM 1334 C CA . CYS A 1 171 ? -19.400 -6.536 4.129 1.00 86.69 171 CYS A CA 1
ATOM 1335 C C . CYS A 1 171 ? -18.751 -5.206 4.558 1.00 86.69 171 CYS A C 1
ATOM 1337 O O . CYS A 1 171 ? -19.204 -4.131 4.148 1.00 86.69 171 CYS A O 1
ATOM 1339 N N . VAL A 1 172 ? -17.673 -5.254 5.354 1.00 91.00 172 VAL A N 1
ATOM 1340 C CA . VAL A 1 172 ? -16.938 -4.058 5.787 1.00 91.00 172 VAL A CA 1
ATOM 1341 C C . VAL A 1 172 ? -16.274 -3.406 4.583 1.00 91.00 172 VAL A C 1
ATOM 1343 O O . VAL A 1 172 ? -16.385 -2.192 4.389 1.00 91.00 172 VAL A O 1
ATOM 1346 N N . LEU A 1 173 ? -15.625 -4.210 3.742 1.00 90.38 173 LEU A N 1
ATOM 1347 C CA . LEU A 1 173 ? -14.957 -3.721 2.546 1.00 90.38 173 LEU A CA 1
ATOM 1348 C C . LEU A 1 173 ? -15.956 -3.192 1.514 1.00 90.38 173 LEU A C 1
ATOM 1350 O O . LEU A 1 173 ? -15.766 -2.083 1.008 1.00 90.38 173 LEU A O 1
ATOM 1354 N N . GLU A 1 174 ? -17.036 -3.929 1.245 1.00 89.38 174 GLU A N 1
ATOM 1355 C CA . GLU A 1 174 ? -18.113 -3.481 0.354 1.00 89.38 174 GLU A CA 1
ATOM 1356 C C . GLU A 1 174 ? -18.653 -2.110 0.788 1.00 89.38 174 GLU A C 1
ATOM 1358 O O . GLU A 1 174 ? -18.876 -1.205 -0.030 1.00 89.38 174 GLU A O 1
ATOM 1363 N N . LYS A 1 175 ? -18.819 -1.909 2.101 1.00 92.69 175 LYS A N 1
ATOM 1364 C CA . LYS A 1 175 ? -19.268 -0.629 2.650 1.00 92.69 175 LYS A CA 1
ATOM 1365 C C . LYS A 1 175 ? -18.219 0.469 2.506 1.00 92.69 175 LYS A C 1
ATOM 1367 O O . LYS A 1 175 ? -18.591 1.593 2.166 1.00 92.69 175 LYS A O 1
ATOM 1372 N N . CYS A 1 176 ? -16.942 0.174 2.747 1.00 94.88 176 CYS A N 1
ATOM 1373 C CA . CYS A 1 176 ? -15.843 1.123 2.552 1.00 94.88 176 CYS A CA 1
ATOM 1374 C C . CYS A 1 176 ? -15.787 1.597 1.095 1.00 94.88 176 CYS A C 1
ATOM 1376 O O . CYS A 1 176 ? -15.828 2.800 0.841 1.00 94.88 176 CYS A O 1
ATOM 1378 N N . VAL A 1 177 ? -15.774 0.666 0.136 1.00 93.25 177 VAL A N 1
ATOM 1379 C CA . VAL A 1 177 ? -15.698 0.968 -1.302 1.00 93.25 177 VAL A CA 1
ATOM 1380 C C . VAL A 1 177 ? -16.935 1.725 -1.782 1.00 93.25 177 VAL A C 1
ATOM 1382 O O . VAL A 1 177 ? -16.804 2.771 -2.418 1.00 93.25 177 VAL A O 1
ATOM 1385 N N . SER A 1 178 ? -18.141 1.264 -1.436 1.00 91.62 178 SER A N 1
ATOM 1386 C CA . SER A 1 178 ? -19.373 1.975 -1.811 1.00 91.62 178 SER A CA 1
ATOM 1387 C C . SER A 1 178 ? -19.415 3.391 -1.231 1.00 91.62 178 SER A C 1
ATOM 1389 O O . SER A 1 178 ? -19.826 4.330 -1.916 1.00 91.62 178 SER A O 1
ATOM 1391 N N . SER A 1 179 ? -18.909 3.576 -0.009 1.00 93.00 179 SER A N 1
ATOM 1392 C CA . SER A 1 179 ? -18.844 4.886 0.637 1.00 93.00 179 SER A CA 1
ATOM 1393 C C . SER A 1 179 ? -17.885 5.855 -0.051 1.00 93.00 179 SER A C 1
ATOM 1395 O O . SER A 1 179 ? -18.179 7.047 -0.056 1.00 93.00 179 SER A O 1
ATOM 1397 N N . LEU A 1 180 ? -16.793 5.386 -0.667 1.00 92.56 180 LEU A N 1
ATOM 1398 C CA . LEU A 1 180 ? -15.908 6.251 -1.464 1.00 92.56 180 LEU A CA 1
ATOM 1399 C C . LEU A 1 180 ? -16.623 6.889 -2.657 1.00 92.56 180 LEU A C 1
ATOM 1401 O O . LEU A 1 180 ? -16.254 7.980 -3.081 1.00 92.56 180 LEU A O 1
ATOM 1405 N N . ILE A 1 181 ? -17.645 6.217 -3.184 1.00 88.69 181 ILE A N 1
ATOM 1406 C CA . ILE A 1 181 ? -18.390 6.665 -4.361 1.00 88.69 181 ILE A CA 1
ATOM 1407 C C . ILE A 1 181 ? -19.584 7.534 -3.953 1.00 88.69 181 ILE A C 1
ATOM 1409 O O . ILE A 1 181 ? -19.908 8.500 -4.640 1.00 88.69 181 ILE A O 1
ATOM 1413 N N . SER A 1 182 ? -20.276 7.187 -2.862 1.00 89.38 182 SER A N 1
ATOM 1414 C CA . SER A 1 182 ? -21.572 7.795 -2.527 1.00 89.38 182 SER A CA 1
ATOM 1415 C C . SER A 1 182 ? -21.573 8.729 -1.315 1.00 89.38 182 SER A C 1
ATOM 1417 O O . SER A 1 182 ? -22.576 9.403 -1.080 1.00 89.38 182 SER A O 1
ATOM 1419 N N . SER A 1 183 ? -20.526 8.734 -0.486 1.00 90.56 183 SER A N 1
ATOM 1420 C CA . SER A 1 183 ? -20.514 9.500 0.764 1.00 90.56 183 SER A CA 1
ATOM 1421 C C . SER A 1 183 ? -19.853 10.863 0.595 1.00 90.56 183 SER A C 1
ATOM 1423 O O . SER A 1 183 ? -18.718 10.959 0.151 1.00 90.56 183 SER A O 1
ATOM 1425 N N . ASN A 1 184 ? -20.510 11.907 1.102 1.00 91.31 184 ASN A N 1
ATOM 1426 C CA . ASN A 1 184 ? -19.904 13.234 1.277 1.00 91.31 184 ASN A CA 1
ATOM 1427 C C . ASN A 1 184 ? -19.375 13.454 2.708 1.00 91.31 184 ASN A C 1
ATOM 1429 O O . ASN A 1 184 ? -18.959 14.554 3.069 1.00 91.31 184 ASN A O 1
ATOM 1433 N N . ASN A 1 185 ? -19.438 12.436 3.575 1.00 93.94 185 ASN A N 1
ATOM 1434 C CA . ASN A 1 185 ? -18.990 12.561 4.958 1.00 93.94 185 ASN A CA 1
ATOM 1435 C C . ASN A 1 185 ? -17.478 12.320 5.071 1.00 93.94 185 ASN A C 1
ATOM 1437 O O . ASN A 1 185 ? -17.013 11.203 4.855 1.00 93.94 185 ASN A O 1
ATOM 1441 N N . LEU A 1 186 ? -16.735 13.348 5.495 1.00 94.12 186 LEU A N 1
ATOM 1442 C CA . LEU A 1 186 ? -15.271 13.304 5.600 1.00 94.12 186 LEU A CA 1
ATOM 1443 C C . LEU A 1 186 ? -14.758 12.145 6.466 1.00 94.12 186 LEU A C 1
ATOM 1445 O O . LEU A 1 186 ? -13.840 11.445 6.056 1.00 94.12 186 LEU A O 1
ATOM 1449 N N . GLN A 1 187 ? -15.360 11.891 7.637 1.00 93.81 187 GLN A N 1
ATOM 1450 C CA . GLN A 1 187 ? -14.916 10.787 8.503 1.00 93.81 187 GLN A CA 1
ATOM 1451 C C . GLN A 1 187 ? -15.112 9.434 7.826 1.00 93.81 187 GLN A C 1
ATOM 1453 O O . GLN A 1 187 ? -14.221 8.593 7.882 1.00 93.81 187 GLN A O 1
ATOM 1458 N N . VAL A 1 188 ? -16.252 9.235 7.162 1.00 96.31 188 VAL A N 1
ATOM 1459 C CA . VAL A 1 188 ? -16.516 7.995 6.426 1.00 96.31 188 VAL A CA 1
ATOM 1460 C C . VAL A 1 188 ? -15.448 7.773 5.356 1.00 96.31 188 VAL A C 1
ATOM 1462 O O . VAL A 1 188 ? -14.874 6.690 5.305 1.00 96.31 188 VAL A O 1
ATOM 1465 N N . LEU A 1 189 ? -15.136 8.793 4.551 1.00 96.94 189 LEU A N 1
ATOM 1466 C CA . LEU A 1 189 ? -14.129 8.690 3.490 1.00 96.94 189 LEU A CA 1
ATOM 1467 C C . LEU A 1 189 ? -12.729 8.406 4.052 1.00 96.94 189 LEU A C 1
ATOM 1469 O O . LEU A 1 189 ? -12.062 7.480 3.598 1.00 96.94 189 LEU A O 1
ATOM 1473 N N . ILE A 1 190 ? -12.308 9.149 5.082 1.00 96.19 190 ILE A N 1
ATOM 1474 C CA . ILE A 1 190 ? -10.990 8.992 5.714 1.00 96.19 190 ILE A CA 1
ATOM 1475 C C . ILE A 1 190 ? -10.803 7.570 6.254 1.00 96.19 190 ILE A C 1
ATOM 1477 O O . ILE A 1 190 ? -9.787 6.938 5.968 1.00 96.19 190 ILE A O 1
ATOM 1481 N N . TYR A 1 191 ? -11.762 7.054 7.029 1.00 96.69 191 TYR A N 1
ATOM 1482 C CA . TYR A 1 191 ? -11.629 5.723 7.627 1.00 96.69 191 TYR A CA 1
ATOM 1483 C C . TYR A 1 191 ? -11.839 4.594 6.618 1.00 96.69 191 TYR A C 1
ATOM 1485 O O . TYR A 1 191 ? -11.181 3.566 6.744 1.00 96.69 191 TYR A O 1
ATOM 1493 N N . SER A 1 192 ? -12.649 4.803 5.573 1.00 97.31 192 SER A N 1
ATOM 1494 C CA . SER A 1 192 ? -12.748 3.844 4.463 1.00 97.31 192 SER A CA 1
ATOM 1495 C C . SER A 1 192 ? -11.394 3.671 3.772 1.00 97.31 192 SER A C 1
ATOM 1497 O O . SER A 1 192 ? -10.938 2.548 3.595 1.00 97.31 192 SER A O 1
ATOM 1499 N N . LEU A 1 193 ? -10.704 4.772 3.449 1.00 97.94 193 LEU A N 1
ATOM 1500 C CA . LEU A 1 193 ? -9.379 4.728 2.817 1.00 97.94 193 LEU A CA 1
ATOM 1501 C C . LEU A 1 193 ? -8.319 4.081 3.720 1.00 97.94 193 LEU A C 1
ATOM 1503 O O . LEU A 1 193 ? -7.510 3.288 3.246 1.00 97.94 193 LEU A O 1
ATOM 1507 N N . LYS A 1 194 ? -8.333 4.384 5.025 1.00 96.50 194 LYS A N 1
ATOM 1508 C CA . LYS A 1 194 ? -7.414 3.762 5.991 1.00 96.50 194 LYS A CA 1
ATOM 1509 C C . LYS A 1 194 ? -7.605 2.252 6.085 1.00 96.50 194 LYS A C 1
ATOM 1511 O O . LYS A 1 194 ? -6.620 1.520 6.031 1.00 96.50 194 LYS A O 1
ATOM 1516 N N . LEU A 1 195 ? -8.852 1.799 6.200 1.00 96.06 195 LEU A N 1
ATOM 1517 C CA . LEU A 1 195 ? -9.178 0.377 6.261 1.00 96.06 195 LEU A CA 1
ATOM 1518 C C . LEU A 1 195 ? -8.799 -0.335 4.964 1.00 96.06 195 LEU A C 1
ATOM 1520 O O . LEU A 1 195 ? -8.132 -1.359 5.024 1.00 96.06 195 LEU A O 1
ATOM 1524 N N . ILE A 1 196 ? -9.134 0.240 3.805 1.00 96.31 196 ILE A N 1
ATOM 1525 C CA . ILE A 1 196 ? -8.750 -0.309 2.497 1.00 96.31 196 ILE A CA 1
ATOM 1526 C C . ILE A 1 196 ? -7.229 -0.484 2.407 1.00 96.31 196 ILE A C 1
ATOM 1528 O O . ILE A 1 196 ? -6.758 -1.562 2.060 1.00 96.31 196 ILE A O 1
ATOM 1532 N N . SER A 1 197 ? -6.456 0.545 2.770 1.00 96.25 197 SER A N 1
ATOM 1533 C CA . SER A 1 197 ? -4.990 0.473 2.764 1.00 96.25 197 SER A CA 1
ATOM 1534 C C . SER A 1 197 ? -4.460 -0.621 3.698 1.00 96.25 197 SER A C 1
ATOM 1536 O O . SER A 1 197 ? -3.561 -1.353 3.298 1.00 96.25 197 SER A O 1
ATOM 1538 N N . LYS A 1 198 ? -5.022 -0.766 4.906 1.00 94.25 198 LYS A N 1
ATOM 1539 C CA . LYS A 1 198 ? -4.626 -1.816 5.859 1.00 94.25 198 LYS A CA 1
ATOM 1540 C C . LYS A 1 198 ? -4.942 -3.215 5.335 1.00 94.25 198 LYS A C 1
ATOM 1542 O O . LYS A 1 198 ? -4.076 -4.075 5.404 1.00 94.25 198 LYS A O 1
ATOM 1547 N N . ILE A 1 199 ? -6.137 -3.422 4.777 1.00 92.62 199 ILE A N 1
ATOM 1548 C CA . ILE A 1 199 ? -6.569 -4.722 4.243 1.00 92.62 199 ILE A CA 1
ATOM 1549 C C . ILE A 1 199 ? -5.644 -5.174 3.106 1.00 92.62 199 ILE A C 1
ATOM 1551 O O . ILE A 1 199 ? -5.220 -6.323 3.106 1.00 92.62 199 ILE A O 1
ATOM 1555 N N . ILE A 1 200 ? -5.268 -4.276 2.184 1.00 93.31 200 ILE A N 1
ATOM 1556 C CA . ILE A 1 200 ? -4.298 -4.594 1.117 1.00 93.31 200 ILE A CA 1
ATOM 1557 C C . ILE A 1 200 ? -2.953 -5.053 1.704 1.00 93.31 200 ILE A C 1
ATOM 1559 O O . ILE A 1 200 ? -2.325 -5.963 1.170 1.00 93.31 200 ILE A O 1
ATOM 1563 N N . SER A 1 201 ? -2.507 -4.416 2.788 1.00 90.75 201 SER A N 1
ATOM 1564 C CA . SER A 1 201 ? -1.205 -4.674 3.408 1.00 90.75 201 SER A CA 1
ATOM 1565 C C . SER A 1 201 ? -1.161 -5.882 4.350 1.00 90.75 201 SER A C 1
ATOM 1567 O O . SER A 1 201 ? -0.063 -6.289 4.722 1.00 90.75 201 SER A O 1
ATOM 1569 N N . CYS A 1 202 ? -2.305 -6.440 4.761 1.00 85.31 202 CYS A N 1
ATOM 1570 C CA . CYS A 1 202 ? -2.360 -7.561 5.705 1.00 85.31 202 CYS A CA 1
ATOM 1571 C C . CYS A 1 202 ? -1.852 -8.870 5.090 1.00 85.31 202 CYS A C 1
ATOM 1573 O O . CYS A 1 202 ? -0.965 -9.509 5.650 1.00 85.31 202 CYS A O 1
ATOM 1575 N N . ASP A 1 203 ? -2.402 -9.271 3.945 1.00 77.56 203 ASP A N 1
ATOM 1576 C CA . ASP A 1 203 ? -1.986 -10.476 3.233 1.00 77.56 203 ASP A CA 1
ATOM 1577 C C . ASP A 1 203 ? -2.354 -10.411 1.738 1.00 77.56 203 ASP A C 1
ATOM 1579 O O . ASP A 1 203 ? -2.985 -9.469 1.249 1.00 77.56 203 ASP A O 1
ATOM 1583 N N . LYS A 1 204 ? -1.958 -11.446 0.984 1.00 76.69 204 LYS A N 1
ATOM 1584 C CA . LYS A 1 204 ? -2.287 -11.551 -0.445 1.00 76.69 204 LYS A CA 1
ATOM 1585 C C . LYS A 1 204 ? -3.793 -11.638 -0.694 1.00 76.69 204 LYS A C 1
ATOM 1587 O O . LYS A 1 204 ? -4.239 -11.210 -1.754 1.00 76.69 204 LYS A O 1
ATOM 1592 N N . SER A 1 205 ? -4.564 -12.212 0.229 1.00 85.44 205 SER A N 1
ATOM 1593 C CA . SER A 1 205 ? -6.013 -12.341 0.070 1.00 85.44 205 SER A CA 1
ATOM 1594 C C . SER A 1 205 ? -6.677 -10.963 0.108 1.00 85.44 205 SER A C 1
ATOM 1596 O O . SER A 1 205 ? -7.455 -10.642 -0.788 1.00 85.44 205 SER A O 1
ATOM 1598 N N . GLY A 1 206 ? -6.258 -10.101 1.036 1.00 87.75 206 GLY A N 1
ATOM 1599 C CA . GLY A 1 206 ? -6.732 -8.734 1.184 1.00 87.75 206 GLY A CA 1
ATOM 1600 C C . GLY A 1 206 ? -6.550 -7.914 -0.089 1.00 87.75 206 GLY A C 1
ATOM 1601 O O . GLY A 1 206 ? -7.504 -7.277 -0.535 1.00 87.75 206 GLY A O 1
ATOM 1602 N N . PHE A 1 207 ? -5.384 -8.002 -0.746 1.00 92.25 207 PHE A N 1
ATOM 1603 C CA . PHE A 1 207 ? -5.168 -7.367 -2.053 1.00 92.25 207 PHE A CA 1
ATOM 1604 C C . PHE A 1 207 ? -6.254 -7.757 -3.067 1.00 92.25 207 PHE A C 1
ATOM 1606 O O . PHE A 1 207 ? -6.879 -6.885 -3.673 1.00 92.25 207 PHE A O 1
ATOM 1613 N N . TRP A 1 208 ? -6.500 -9.060 -3.239 1.00 91.81 208 TRP A N 1
ATOM 1614 C CA . TRP A 1 208 ? -7.449 -9.562 -4.235 1.00 91.81 208 TRP A CA 1
ATOM 1615 C C . TRP A 1 208 ? -8.885 -9.156 -3.932 1.00 91.81 208 TRP A C 1
ATOM 1617 O O . TRP A 1 208 ? -9.617 -8.794 -4.855 1.00 91.81 208 TRP A O 1
ATOM 1627 N N . VAL A 1 209 ? -9.285 -9.182 -2.658 1.00 90.69 209 VAL A N 1
ATOM 1628 C CA . VAL A 1 209 ? -10.630 -8.760 -2.253 1.00 90.69 209 VAL A CA 1
ATOM 1629 C C . VAL A 1 209 ? -10.809 -7.264 -2.546 1.00 90.69 209 VAL A C 1
ATOM 1631 O O . VAL A 1 209 ? -11.780 -6.889 -3.202 1.00 90.69 209 VAL A O 1
ATOM 1634 N N . VAL A 1 210 ? -9.848 -6.404 -2.185 1.00 93.31 210 VAL A N 1
ATOM 1635 C CA . VAL A 1 210 ? -9.933 -4.964 -2.493 1.00 93.31 210 VAL A CA 1
ATOM 1636 C C . VAL A 1 210 ? -9.927 -4.687 -3.996 1.00 93.31 210 VAL A C 1
ATOM 1638 O O . VAL A 1 210 ? -10.753 -3.904 -4.471 1.00 93.31 210 VAL A O 1
ATOM 1641 N N . HIS A 1 211 ? -9.023 -5.317 -4.749 1.00 94.06 211 HIS A N 1
ATOM 1642 C CA . HIS A 1 211 ? -8.965 -5.197 -6.206 1.00 94.06 211 HIS A CA 1
ATOM 1643 C C . HIS A 1 211 ? -10.320 -5.545 -6.839 1.00 94.06 211 HIS A C 1
ATOM 1645 O O . HIS A 1 211 ? -10.889 -4.733 -7.572 1.00 94.06 211 HIS A O 1
ATOM 1651 N N . ARG A 1 212 ? -10.876 -6.714 -6.489 1.00 93.44 212 ARG A N 1
ATOM 1652 C CA . ARG A 1 212 ? -12.182 -7.188 -6.964 1.00 93.44 212 ARG A CA 1
ATOM 1653 C C . ARG A 1 212 ? -13.284 -6.174 -6.675 1.00 93.44 212 ARG A C 1
ATOM 1655 O O . ARG A 1 212 ? -14.023 -5.818 -7.591 1.00 93.44 212 ARG A O 1
ATOM 1662 N N . GLU A 1 213 ? -13.395 -5.702 -5.435 1.00 93.31 213 GLU A N 1
ATOM 1663 C CA . GLU A 1 213 ? -14.465 -4.778 -5.043 1.00 93.31 213 GLU A CA 1
ATOM 1664 C C . GLU A 1 213 ? -14.358 -3.421 -5.748 1.00 93.31 213 GLU A C 1
ATOM 1666 O O . GLU A 1 213 ? -15.366 -2.894 -6.222 1.00 93.31 213 GLU A O 1
ATOM 1671 N N . LEU A 1 214 ? -13.149 -2.863 -5.887 1.00 94.31 214 LEU A N 1
ATOM 1672 C CA . LEU A 1 214 ? -12.945 -1.599 -6.605 1.00 94.31 214 LEU A CA 1
ATOM 1673 C C . LEU A 1 214 ? -13.291 -1.724 -8.093 1.00 94.31 214 LEU A C 1
ATOM 1675 O O . LEU A 1 214 ? -13.970 -0.847 -8.632 1.00 94.31 214 LEU A O 1
ATOM 1679 N N . VAL A 1 215 ? -12.882 -2.816 -8.746 1.00 93.75 215 VAL A N 1
ATOM 1680 C CA . VAL A 1 215 ? -13.209 -3.088 -10.156 1.00 93.75 215 VAL A CA 1
ATOM 1681 C C . VAL A 1 215 ? -14.716 -3.295 -10.334 1.00 93.75 215 VAL A C 1
ATOM 1683 O O . VAL A 1 215 ? -15.326 -2.700 -11.222 1.00 93.75 215 VAL A O 1
ATOM 1686 N N . GLN A 1 216 ? -15.359 -4.089 -9.473 1.00 92.69 216 GLN A N 1
ATOM 1687 C CA . GLN A 1 216 ? -16.806 -4.309 -9.542 1.00 92.69 216 GLN A CA 1
ATOM 1688 C C . GLN A 1 216 ? -17.602 -3.022 -9.309 1.00 92.69 216 GLN A C 1
ATOM 1690 O O . GLN A 1 216 ? -18.588 -2.771 -10.008 1.00 92.69 216 GLN A O 1
ATOM 1695 N N . ALA A 1 217 ? -17.196 -2.205 -8.337 1.00 91.62 217 ALA A N 1
ATOM 1696 C CA . ALA A 1 217 ? -17.851 -0.937 -8.048 1.00 91.62 217 ALA A CA 1
ATOM 1697 C C . ALA A 1 217 ? -17.718 0.053 -9.216 1.00 91.62 217 ALA A C 1
ATOM 1699 O O . ALA A 1 217 ? -18.710 0.687 -9.583 1.00 91.62 217 ALA A O 1
ATOM 1700 N N . ALA A 1 218 ? -16.538 0.123 -9.841 1.00 92.62 218 ALA A N 1
ATOM 1701 C CA . ALA A 1 218 ? -16.305 0.916 -11.044 1.00 92.62 218 ALA A CA 1
ATOM 1702 C C . ALA A 1 218 ? -17.182 0.440 -12.216 1.00 92.62 218 ALA A C 1
ATOM 1704 O O . ALA A 1 218 ? -17.915 1.237 -12.804 1.00 92.62 218 ALA A O 1
ATOM 1705 N N . ASN A 1 219 ? -17.229 -0.872 -12.473 1.00 93.50 219 ASN A N 1
ATOM 1706 C CA . ASN A 1 219 ? -18.062 -1.463 -13.526 1.00 93.50 219 ASN A CA 1
ATOM 1707 C C . ASN A 1 219 ? -19.556 -1.160 -13.333 1.00 93.50 219 ASN A C 1
ATOM 1709 O O . ASN A 1 219 ? -20.237 -0.763 -14.280 1.00 93.50 219 ASN A O 1
ATOM 1713 N N . LYS A 1 220 ? -20.074 -1.268 -12.099 1.00 92.00 220 LYS A N 1
ATOM 1714 C CA . LYS A 1 220 ? -21.470 -0.911 -11.764 1.00 92.00 220 LYS A CA 1
ATOM 1715 C C . LYS A 1 220 ? -21.792 0.561 -12.057 1.00 92.00 220 LYS A C 1
ATOM 1717 O O . LYS A 1 220 ? -22.959 0.898 -12.257 1.00 92.00 220 LYS A O 1
ATOM 1722 N N . LYS A 1 221 ? -20.785 1.436 -12.058 1.00 89.69 221 LYS A N 1
ATOM 1723 C CA . LYS A 1 221 ? -20.908 2.875 -12.322 1.00 89.69 221 LYS A CA 1
ATOM 1724 C C . LYS A 1 221 ? -20.448 3.291 -13.720 1.00 89.69 221 LYS A C 1
ATOM 1726 O O . LYS A 1 221 ? -20.524 4.478 -14.015 1.00 89.69 221 LYS A O 1
ATOM 1731 N N . GLN A 1 222 ? -20.034 2.345 -14.568 1.00 92.62 222 GLN A N 1
ATOM 1732 C CA . GLN 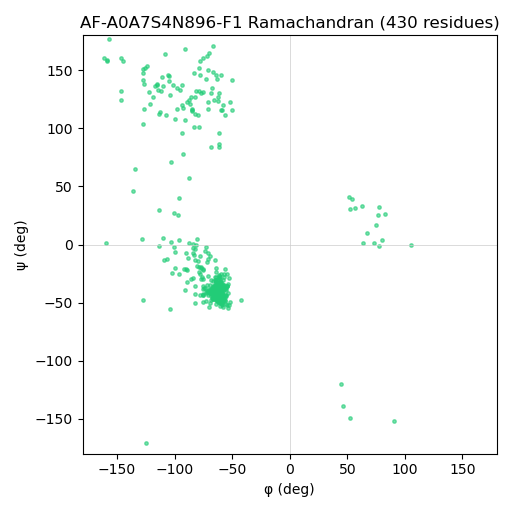A 1 222 ? -19.424 2.620 -15.878 1.00 92.62 222 GLN A CA 1
ATOM 1733 C C . GLN A 1 222 ? -18.219 3.576 -15.771 1.00 92.62 222 GLN A C 1
ATOM 1735 O O . GLN A 1 222 ? -18.040 4.470 -16.592 1.00 92.62 222 GLN A O 1
ATOM 1740 N N . GLN A 1 223 ? -17.423 3.392 -14.719 1.00 91.12 223 GLN A N 1
ATOM 1741 C CA . GLN A 1 223 ? -16.212 4.152 -14.409 1.00 91.12 223 GLN A CA 1
ATOM 1742 C C . GLN A 1 223 ? -14.966 3.301 -14.646 1.00 91.12 223 GLN A C 1
ATOM 1744 O O . GLN A 1 223 ? -15.056 2.074 -14.735 1.00 91.12 223 GLN A O 1
ATOM 1749 N N . GLN A 1 224 ? -13.801 3.943 -14.718 1.00 91.12 224 GLN A N 1
ATOM 1750 C CA . GLN A 1 224 ? -12.537 3.212 -14.789 1.00 91.12 224 GLN A CA 1
ATOM 1751 C C . GLN A 1 224 ? -12.217 2.549 -13.440 1.00 91.12 224 GLN A C 1
ATOM 1753 O O . GLN A 1 224 ? -12.579 3.083 -12.381 1.00 91.12 224 GLN A O 1
ATOM 1758 N N . PRO A 1 225 ? -11.506 1.407 -13.434 1.00 91.94 225 PRO A N 1
ATOM 1759 C CA . PRO A 1 225 ? -10.994 0.817 -12.205 1.00 91.94 225 PRO A CA 1
ATOM 1760 C C . PRO A 1 225 ? -10.233 1.841 -11.352 1.00 91.94 225 PRO A C 1
ATOM 1762 O O . PRO A 1 225 ? -9.509 2.692 -11.865 1.00 91.94 225 PRO A O 1
ATOM 1765 N N . TYR A 1 226 ? -10.400 1.759 -10.029 1.00 92.81 226 TYR A N 1
ATOM 1766 C CA . TYR A 1 226 ? -9.732 2.617 -9.033 1.00 92.81 226 TYR A CA 1
ATOM 1767 C C . TYR A 1 226 ? -10.066 4.121 -9.088 1.00 92.81 226 TYR A C 1
ATOM 1769 O O . TYR A 1 226 ? -9.576 4.877 -8.244 1.00 92.81 226 TYR A O 1
ATOM 1777 N N . GLU A 1 227 ? -10.943 4.566 -9.995 1.00 92.19 227 GLU A N 1
ATOM 1778 C CA . GLU A 1 227 ? -11.286 5.983 -10.190 1.00 92.19 227 GLU A CA 1
ATOM 1779 C C . GLU A 1 227 ? -11.745 6.671 -8.895 1.00 92.19 227 GLU A C 1
ATOM 1781 O O . GLU A 1 227 ? -11.395 7.826 -8.653 1.00 92.19 227 GLU A O 1
ATOM 1786 N N . ALA A 1 228 ? -12.461 5.962 -8.015 1.00 93.25 228 ALA A N 1
ATOM 1787 C CA . ALA A 1 228 ? -12.894 6.490 -6.720 1.00 93.25 228 ALA A CA 1
ATOM 1788 C C . ALA A 1 228 ? -11.711 6.886 -5.812 1.00 93.25 228 ALA A C 1
ATOM 1790 O O . ALA A 1 228 ? -11.736 7.941 -5.176 1.00 93.25 228 ALA A O 1
ATOM 1791 N N . VAL A 1 229 ? -10.649 6.074 -5.783 1.00 95.25 229 VAL A N 1
ATOM 1792 C CA . VAL A 1 229 ? -9.438 6.341 -4.987 1.00 95.25 229 VAL A CA 1
ATOM 1793 C C . VAL A 1 229 ? -8.655 7.503 -5.595 1.00 95.25 229 VAL A C 1
ATOM 1795 O O . VAL A 1 229 ? -8.231 8.413 -4.882 1.00 95.25 229 VAL A O 1
ATOM 1798 N N . ILE A 1 230 ? -8.505 7.520 -6.919 1.00 92.69 230 ILE A N 1
ATOM 1799 C CA . ILE A 1 230 ? -7.753 8.573 -7.610 1.00 92.69 230 ILE A CA 1
ATOM 1800 C C . ILE A 1 230 ? -8.494 9.917 -7.515 1.00 92.69 230 ILE A C 1
ATOM 1802 O O . ILE A 1 230 ? -7.886 10.961 -7.271 1.00 92.69 230 ILE A O 1
ATOM 1806 N N . SER A 1 231 ? -9.823 9.900 -7.611 1.00 92.31 231 SER A N 1
ATOM 1807 C CA . SER A 1 231 ? -10.671 11.079 -7.409 1.00 92.31 231 SER A CA 1
ATOM 1808 C C . SER A 1 231 ? -10.577 11.618 -5.984 1.00 92.31 231 SER A C 1
ATOM 1810 O O . SER A 1 231 ? -10.531 12.834 -5.795 1.00 92.31 231 SER A O 1
ATOM 1812 N N . ALA A 1 232 ? -10.481 10.738 -4.983 1.00 94.31 232 ALA A N 1
ATOM 1813 C CA . ALA A 1 232 ? -10.246 11.128 -3.596 1.00 94.31 232 ALA A CA 1
ATOM 1814 C C . ALA A 1 232 ? -8.882 11.824 -3.416 1.00 94.31 232 ALA A C 1
ATOM 1816 O O . ALA A 1 232 ? -8.796 12.815 -2.692 1.00 94.31 232 ALA A O 1
ATOM 1817 N N . LEU A 1 233 ? -7.833 11.383 -4.123 1.00 93.12 233 LEU A N 1
ATOM 1818 C CA . LEU A 1 233 ? -6.532 12.064 -4.128 1.00 93.12 233 LEU A CA 1
ATOM 1819 C C . LEU A 1 233 ? -6.593 13.455 -4.786 1.00 93.12 233 LEU A C 1
ATOM 1821 O O . LEU A 1 233 ? -5.965 14.394 -4.299 1.00 93.12 233 LEU A O 1
ATOM 1825 N N . LYS A 1 234 ? -7.347 13.608 -5.878 1.00 90.88 234 LYS A N 1
ATOM 1826 C CA . LYS A 1 234 ? -7.443 14.884 -6.612 1.00 90.88 234 LYS A CA 1
ATOM 1827 C C . LYS A 1 234 ? -8.312 15.907 -5.885 1.00 90.88 234 LYS A C 1
ATOM 1829 O O . LYS A 1 234 ? -7.889 17.036 -5.639 1.00 90.88 234 LYS A O 1
ATOM 1834 N N . ASN A 1 235 ? -9.505 15.484 -5.484 1.00 89.94 235 ASN A N 1
ATOM 1835 C CA . ASN A 1 235 ? -10.574 16.383 -5.051 1.00 89.94 235 ASN A CA 1
ATOM 1836 C C . ASN A 1 235 ? -10.807 16.377 -3.533 1.00 89.94 235 ASN A C 1
ATOM 1838 O O . ASN A 1 235 ? -11.539 17.225 -3.028 1.00 89.94 235 ASN A O 1
ATOM 1842 N N . GLY A 1 236 ? -10.227 15.419 -2.804 1.00 90.69 236 GLY A N 1
ATOM 1843 C CA . GLY A 1 236 ? -10.423 15.280 -1.364 1.00 90.69 236 GLY A CA 1
ATOM 1844 C C . GLY A 1 236 ? -9.772 16.391 -0.543 1.00 90.69 236 GLY A C 1
ATOM 1845 O O . GLY A 1 236 ? -8.890 17.112 -1.009 1.00 90.69 236 GLY A O 1
ATOM 1846 N N . ASP A 1 237 ? -10.177 16.501 0.722 1.00 91.38 237 ASP A N 1
ATOM 1847 C CA . ASP A 1 237 ? -9.422 17.289 1.694 1.00 91.38 237 ASP A CA 1
ATOM 1848 C C . ASP A 1 237 ? -8.058 16.642 1.979 1.00 91.38 237 ASP A C 1
ATOM 1850 O O . ASP A 1 237 ? -7.785 15.507 1.592 1.00 91.38 237 ASP A O 1
ATOM 1854 N N . LEU A 1 238 ? -7.187 17.348 2.694 1.00 91.06 238 LEU A N 1
ATOM 1855 C CA . LEU A 1 238 ? -5.830 16.874 2.938 1.00 91.06 238 LEU A CA 1
ATOM 1856 C C . LEU A 1 238 ? -5.759 15.475 3.581 1.00 91.06 238 LEU A C 1
ATOM 1858 O O . LEU A 1 238 ? -4.888 14.687 3.222 1.00 91.06 238 LEU A O 1
ATOM 1862 N N . ASN A 1 239 ? -6.672 15.141 4.494 1.00 93.19 239 ASN A N 1
ATOM 1863 C CA . ASN A 1 239 ? -6.677 13.835 5.157 1.00 93.19 239 ASN A CA 1
ATOM 1864 C C . ASN A 1 239 ? -7.166 12.726 4.219 1.00 93.19 239 ASN A C 1
ATOM 1866 O O . ASN A 1 239 ? -6.630 11.618 4.242 1.00 93.19 239 ASN A O 1
ATOM 1870 N N . ILE A 1 240 ? -8.150 13.028 3.372 1.00 95.38 240 ILE A N 1
ATOM 1871 C CA . ILE A 1 240 ? -8.617 12.140 2.307 1.00 95.38 240 ILE A CA 1
ATOM 1872 C C . ILE A 1 240 ? -7.495 11.917 1.289 1.00 95.38 240 ILE A C 1
ATOM 1874 O O . ILE A 1 240 ? -7.244 10.772 0.924 1.00 95.38 240 ILE A O 1
ATOM 1878 N N . LYS A 1 241 ? -6.751 12.963 0.900 1.00 93.56 241 LYS A N 1
ATOM 1879 C CA . LYS A 1 241 ? -5.591 12.838 0.001 1.00 93.56 241 LYS A CA 1
ATOM 1880 C C . LYS A 1 241 ? -4.514 11.926 0.579 1.00 93.56 241 LYS A C 1
ATOM 1882 O O . LYS A 1 241 ? -4.006 11.063 -0.130 1.00 93.56 241 LYS A O 1
ATOM 1887 N N . VAL A 1 242 ? -4.197 12.075 1.870 1.00 94.44 242 VAL A N 1
ATOM 1888 C CA . VAL A 1 242 ? -3.270 11.172 2.577 1.00 94.44 242 VAL A CA 1
ATOM 1889 C C . VAL A 1 242 ? -3.787 9.732 2.552 1.00 94.44 242 VAL A C 1
ATOM 1891 O O . VAL A 1 242 ? -3.032 8.822 2.220 1.00 94.44 242 VAL A O 1
ATOM 1894 N N . GLY A 1 243 ? -5.069 9.517 2.862 1.00 95.69 243 GLY A N 1
ATOM 1895 C CA . GLY A 1 243 ? -5.689 8.192 2.814 1.00 95.69 243 GLY A CA 1
ATOM 1896 C C . GLY A 1 243 ? -5.626 7.561 1.421 1.00 95.69 243 GLY A C 1
ATOM 1897 O O . GLY A 1 243 ? -5.218 6.413 1.288 1.00 95.69 243 GLY A O 1
ATOM 1898 N N . ALA A 1 244 ? -5.965 8.322 0.381 1.00 96.06 244 ALA A N 1
ATOM 1899 C CA . ALA A 1 244 ? -5.955 7.865 -1.004 1.00 96.06 244 ALA A CA 1
ATOM 1900 C C . ALA A 1 244 ? -4.539 7.524 -1.479 1.00 96.06 244 ALA A C 1
ATOM 1902 O O . ALA A 1 244 ? -4.331 6.487 -2.103 1.00 96.06 244 ALA A O 1
ATOM 1903 N N . LEU A 1 245 ? -3.551 8.348 -1.119 1.00 95.19 245 LEU A N 1
ATOM 1904 C CA . LEU A 1 245 ? -2.153 8.070 -1.428 1.00 95.19 245 LEU A CA 1
ATOM 1905 C C . LEU A 1 245 ? -1.647 6.810 -0.716 1.00 95.19 245 LEU A C 1
ATOM 1907 O O . LEU A 1 245 ? -0.925 6.028 -1.322 1.00 95.19 245 LEU A O 1
ATOM 1911 N N . ASN A 1 246 ? -2.060 6.564 0.530 1.00 96.12 246 ASN A N 1
ATOM 1912 C CA . ASN A 1 246 ? -1.711 5.327 1.231 1.00 96.12 246 ASN A CA 1
ATOM 1913 C C . ASN A 1 246 ? -2.330 4.088 0.567 1.00 96.12 246 ASN A C 1
ATOM 1915 O O . ASN A 1 246 ? -1.655 3.069 0.470 1.00 96.12 246 ASN A O 1
ATOM 1919 N N . VAL A 1 247 ? -3.564 4.179 0.052 1.00 96.81 247 VAL A N 1
ATOM 1920 C CA . VAL A 1 247 ? -4.166 3.095 -0.746 1.00 96.81 247 VAL A CA 1
ATOM 1921 C C . VAL A 1 247 ? -3.351 2.841 -2.016 1.00 96.81 247 VAL A C 1
ATOM 1923 O O . VAL A 1 247 ? -3.016 1.696 -2.300 1.00 96.81 247 VAL A O 1
ATOM 1926 N N . ILE A 1 248 ? -2.977 3.895 -2.750 1.00 95.69 248 ILE A N 1
ATOM 1927 C CA . ILE A 1 248 ? -2.140 3.772 -3.956 1.00 95.69 248 ILE A CA 1
ATOM 1928 C C . ILE A 1 248 ? -0.788 3.130 -3.618 1.00 95.69 248 ILE A C 1
ATOM 1930 O O . ILE A 1 248 ? -0.348 2.226 -4.321 1.00 95.69 248 ILE A O 1
ATOM 1934 N N . ASN A 1 249 ? -0.146 3.558 -2.529 1.00 94.81 249 ASN A N 1
ATOM 1935 C CA . ASN A 1 249 ? 1.116 2.977 -2.072 1.00 94.81 249 ASN A CA 1
ATOM 1936 C C . ASN A 1 249 ? 0.955 1.493 -1.726 1.00 94.81 249 ASN A C 1
ATOM 1938 O O . ASN A 1 249 ? 1.774 0.686 -2.148 1.00 94.81 249 ASN A O 1
ATOM 1942 N N . ALA A 1 250 ? -0.125 1.122 -1.034 1.00 94.62 250 ALA A N 1
ATOM 1943 C CA . ALA A 1 250 ? -0.404 -0.270 -0.704 1.00 94.62 250 ALA A CA 1
ATOM 1944 C C . ALA A 1 250 ? -0.580 -1.134 -1.968 1.00 94.62 250 ALA A C 1
ATOM 1946 O O . ALA A 1 250 ? -0.029 -2.229 -2.031 1.00 94.62 250 ALA A O 1
ATOM 1947 N N . PHE A 1 251 ? -1.263 -0.632 -3.004 1.00 94.44 251 PHE A N 1
ATOM 1948 C CA . PHE A 1 251 ? -1.358 -1.325 -4.297 1.00 94.44 251 PHE A CA 1
ATOM 1949 C C . PHE A 1 251 ? 0.008 -1.512 -4.968 1.00 94.44 251 PHE A C 1
ATOM 1951 O O . PHE A 1 251 ? 0.306 -2.605 -5.439 1.00 94.44 251 PHE A O 1
ATOM 1958 N N . ILE A 1 252 ? 0.851 -0.474 -4.985 1.00 92.06 252 ILE A N 1
ATOM 1959 C CA . ILE A 1 252 ? 2.193 -0.542 -5.590 1.00 92.06 252 ILE A CA 1
ATOM 1960 C C . ILE A 1 252 ? 3.072 -1.565 -4.862 1.00 92.06 252 ILE A C 1
ATOM 1962 O O . ILE A 1 252 ? 3.838 -2.285 -5.494 1.00 92.06 252 ILE A O 1
ATOM 1966 N N . GLU A 1 253 ? 2.972 -1.630 -3.538 1.00 90.44 253 GLU A N 1
ATOM 1967 C CA . GLU A 1 253 ? 3.845 -2.458 -2.703 1.00 90.44 253 GLU A CA 1
ATOM 1968 C C . GLU A 1 253 ? 3.419 -3.919 -2.630 1.00 90.44 253 GLU A C 1
ATOM 1970 O O . GLU A 1 253 ? 4.271 -4.802 -2.546 1.00 90.44 253 GLU A O 1
ATOM 1975 N N . HIS A 1 254 ? 2.112 -4.170 -2.633 1.00 91.38 254 HIS A N 1
ATOM 1976 C CA . HIS A 1 254 ? 1.556 -5.492 -2.363 1.00 91.38 254 HIS A CA 1
ATOM 1977 C C . HIS A 1 254 ? 0.937 -6.159 -3.591 1.00 91.38 254 HIS A C 1
ATOM 1979 O O . HIS A 1 254 ? 0.381 -7.246 -3.443 1.00 91.38 254 HIS A O 1
ATOM 1985 N N . SER A 1 255 ? 1.041 -5.565 -4.790 1.00 91.31 255 SER A N 1
ATOM 1986 C CA . SER A 1 255 ? 0.567 -6.220 -6.015 1.00 91.31 255 SER A CA 1
ATOM 1987 C C . SER A 1 255 ? 1.287 -7.556 -6.228 1.00 91.31 255 SER A C 1
ATOM 1989 O O . SER A 1 255 ? 2.502 -7.568 -6.440 1.00 91.31 255 SER A O 1
ATOM 1991 N N . PRO A 1 256 ? 0.568 -8.694 -6.182 1.00 87.88 256 PRO A N 1
ATOM 1992 C CA . PRO A 1 256 ? 1.172 -10.011 -6.337 1.00 87.88 256 PRO A CA 1
ATOM 1993 C C . PRO A 1 256 ? 1.412 -10.370 -7.808 1.00 87.88 256 PRO A C 1
ATOM 1995 O O . PRO A 1 256 ? 2.187 -11.284 -8.087 1.00 87.88 256 PRO A O 1
ATOM 1998 N N . ASP A 1 257 ? 0.735 -9.681 -8.728 1.00 89.06 257 ASP A N 1
ATOM 1999 C CA . ASP A 1 257 ? 0.759 -9.935 -10.163 1.00 89.06 257 ASP A CA 1
ATOM 2000 C C . ASP A 1 257 ? 1.350 -8.737 -10.921 1.00 89.06 257 ASP A C 1
ATOM 2002 O O . ASP A 1 257 ? 1.039 -7.576 -10.628 1.00 89.06 257 ASP A O 1
ATOM 2006 N N . LYS A 1 258 ? 2.223 -9.031 -11.891 1.00 85.69 258 LYS A N 1
ATOM 2007 C CA . LYS A 1 258 ? 2.940 -8.018 -12.674 1.00 85.69 258 LYS A CA 1
ATOM 2008 C C . LYS A 1 258 ? 2.020 -7.293 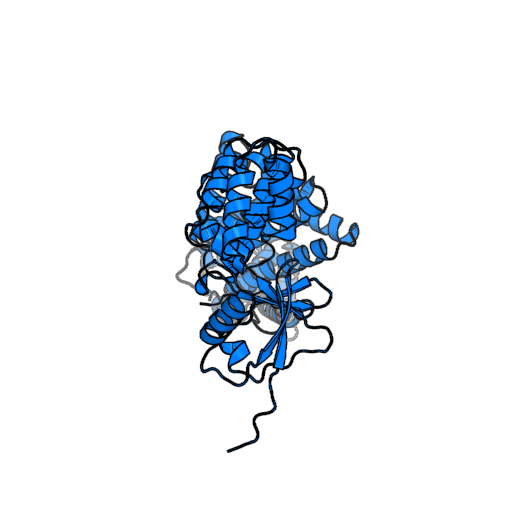-13.657 1.00 85.69 258 LYS A C 1
ATOM 2010 O O . LYS A 1 258 ? 2.152 -6.082 -13.800 1.00 85.69 258 LYS A O 1
ATOM 2015 N N . ALA A 1 259 ? 1.095 -7.999 -14.305 1.00 88.38 259 ALA A N 1
ATOM 2016 C CA . ALA A 1 259 ? 0.201 -7.394 -15.287 1.00 88.38 259 ALA A CA 1
ATOM 2017 C C . ALA A 1 259 ? -0.774 -6.428 -14.604 1.00 88.38 259 ALA A C 1
ATOM 2019 O O . ALA A 1 259 ? -0.923 -5.295 -15.050 1.00 88.38 259 ALA A O 1
ATOM 2020 N N . ILE A 1 260 ? -1.349 -6.831 -13.464 1.00 90.06 260 ILE A N 1
ATOM 2021 C CA . ILE A 1 260 ? -2.225 -5.957 -12.663 1.00 90.06 260 ILE A CA 1
ATOM 2022 C C . ILE A 1 260 ? -1.463 -4.733 -12.152 1.00 90.06 260 ILE A C 1
ATOM 2024 O O . ILE A 1 260 ? -2.001 -3.628 -12.142 1.00 90.06 260 ILE A O 1
ATOM 2028 N N . PHE A 1 261 ? -0.209 -4.914 -11.734 1.00 90.81 261 PHE A N 1
ATOM 2029 C CA . PHE A 1 261 ? 0.641 -3.808 -11.306 1.00 90.81 261 PHE A CA 1
ATOM 2030 C C . PHE A 1 261 ? 0.890 -2.799 -12.438 1.00 90.81 261 PHE A C 1
ATOM 2032 O O . PHE A 1 261 ? 0.710 -1.598 -12.239 1.00 90.81 261 PHE A O 1
ATOM 2039 N N . GLU A 1 262 ? 1.291 -3.275 -13.620 1.00 89.56 262 GLU A N 1
ATOM 2040 C CA . GLU A 1 262 ? 1.559 -2.423 -14.783 1.00 89.56 262 GLU A CA 1
ATOM 2041 C C . GLU A 1 262 ? 0.282 -1.713 -15.262 1.00 89.56 262 GLU A C 1
ATOM 2043 O O . GLU A 1 262 ? 0.307 -0.502 -15.481 1.00 89.56 262 GLU A O 1
ATOM 2048 N N . GLU A 1 263 ? -0.850 -2.421 -15.326 1.00 91.00 263 GLU A N 1
ATOM 2049 C CA . GLU A 1 263 ? -2.160 -1.837 -15.639 1.00 91.00 263 GLU A CA 1
ATOM 2050 C C . GLU A 1 263 ? -2.547 -0.751 -14.626 1.00 91.00 263 GLU A C 1
ATOM 2052 O O . GLU A 1 263 ? -2.938 0.353 -15.008 1.00 91.00 263 GLU A O 1
ATOM 2057 N N . PHE A 1 264 ? -2.385 -1.024 -13.327 1.00 93.25 264 PHE A N 1
ATOM 2058 C CA . PHE A 1 264 ? -2.658 -0.053 -12.271 1.00 93.25 264 PHE A CA 1
ATOM 2059 C C . PHE A 1 264 ? -1.805 1.212 -12.420 1.00 93.25 264 PHE A C 1
ATOM 2061 O O . PHE A 1 264 ? -2.336 2.315 -12.283 1.00 93.25 264 PHE A O 1
ATOM 2068 N N . LEU A 1 265 ? -0.507 1.073 -12.719 1.00 91.56 265 LEU A N 1
ATOM 2069 C CA . LEU A 1 265 ? 0.388 2.213 -12.930 1.00 91.56 265 LEU A CA 1
ATOM 2070 C C . LEU A 1 265 ? -0.036 3.075 -14.123 1.00 91.56 265 LEU A C 1
ATOM 2072 O O . LEU A 1 265 ? -0.080 4.297 -13.986 1.00 91.56 265 LEU A O 1
ATOM 2076 N N . VAL A 1 266 ? -0.375 2.452 -15.255 1.00 90.81 266 VAL A N 1
ATOM 2077 C CA . VAL A 1 266 ? -0.864 3.168 -16.444 1.00 90.81 266 VAL A CA 1
ATOM 2078 C C . VAL A 1 266 ? -2.139 3.938 -16.106 1.00 90.81 266 VAL A C 1
ATOM 2080 O O . VAL A 1 266 ? -2.212 5.140 -16.348 1.00 90.81 266 VAL A O 1
ATOM 2083 N N . LEU A 1 267 ? -3.101 3.283 -15.447 1.00 91.56 267 LEU A N 1
ATOM 2084 C CA . LEU A 1 267 ? -4.362 3.911 -15.056 1.00 91.56 267 LEU A CA 1
ATOM 2085 C C . LEU A 1 267 ? -4.135 5.143 -14.175 1.00 91.56 267 LEU A C 1
ATOM 2087 O O . LEU A 1 267 ? -4.616 6.229 -14.497 1.00 91.56 267 LEU A O 1
ATOM 2091 N N . ILE A 1 268 ? -3.391 5.024 -13.069 1.00 91.25 268 ILE A N 1
ATOM 2092 C CA . ILE A 1 268 ? -3.185 6.178 -12.179 1.00 91.25 268 ILE A CA 1
ATOM 2093 C C . ILE A 1 268 ? -2.463 7.330 -12.896 1.00 91.25 268 ILE A C 1
ATOM 2095 O O . ILE A 1 268 ? -2.790 8.496 -12.643 1.00 91.25 268 ILE A O 1
ATOM 2099 N N . GLU A 1 269 ? -1.514 7.024 -13.791 1.00 90.12 269 GLU A N 1
ATOM 2100 C CA . GLU A 1 269 ? -0.777 8.007 -14.593 1.00 90.12 269 GLU A CA 1
ATOM 2101 C C . GLU A 1 269 ? -1.691 8.743 -15.581 1.00 90.12 269 GLU A C 1
ATOM 2103 O O . GLU A 1 269 ? -1.669 9.978 -15.592 1.00 90.12 269 GLU A O 1
ATOM 2108 N N . ASP A 1 270 ? -2.566 8.030 -16.294 1.00 89.56 270 ASP A N 1
ATOM 2109 C CA . ASP A 1 270 ? -3.568 8.606 -17.204 1.00 89.56 270 ASP A CA 1
ATOM 2110 C C . ASP A 1 270 ? -4.553 9.533 -16.476 1.00 89.56 270 ASP A C 1
ATOM 2112 O O . ASP A 1 270 ? -4.974 10.569 -16.997 1.00 89.56 270 ASP A O 1
ATOM 2116 N N . PHE A 1 271 ? -4.868 9.230 -15.214 1.00 87.56 271 PHE A N 1
ATOM 2117 C CA . PHE A 1 271 ? -5.678 10.108 -14.367 1.00 87.56 271 PHE A CA 1
ATOM 2118 C C . PHE A 1 271 ? -4.940 11.370 -13.873 1.00 87.56 271 PHE A C 1
ATOM 2120 O O . PHE A 1 271 ? -5.557 12.242 -13.239 1.00 87.56 271 PHE A O 1
ATOM 2127 N N . GLY A 1 272 ? -3.641 11.505 -14.153 1.00 86.75 272 GLY A N 1
ATOM 2128 C CA . GLY A 1 272 ? -2.840 12.689 -13.839 1.00 86.75 272 GLY A CA 1
ATOM 2129 C C . GLY A 1 272 ? -2.444 12.810 -12.366 1.00 86.75 272 GLY A C 1
ATOM 2130 O O . GLY A 1 272 ? -2.205 13.917 -11.876 1.00 86.75 272 GLY A O 1
ATOM 2131 N N . TYR A 1 273 ? -2.366 11.698 -11.624 1.00 89.31 273 TYR A N 1
ATOM 2132 C CA . TYR A 1 273 ? -2.107 11.740 -10.177 1.00 89.31 273 TYR A CA 1
ATOM 2133 C C . TYR A 1 273 ? -0.757 12.399 -9.821 1.00 89.31 273 TYR A C 1
ATOM 2135 O O . TYR A 1 273 ? -0.646 13.087 -8.808 1.00 89.31 273 TYR A O 1
ATOM 2143 N N . LEU A 1 274 ? 0.268 12.260 -10.673 1.00 89.06 274 LEU A N 1
ATOM 2144 C CA . LEU A 1 274 ? 1.592 12.858 -10.452 1.00 89.06 274 LEU A CA 1
ATOM 2145 C C . LEU A 1 274 ? 1.568 14.389 -10.472 1.00 89.06 274 LEU A C 1
ATOM 2147 O O . LEU A 1 274 ? 2.325 15.024 -9.734 1.00 89.06 274 LEU A O 1
ATOM 2151 N N . GLN A 1 275 ? 0.732 14.988 -11.322 1.00 88.38 275 GLN A N 1
ATOM 2152 C CA . GLN A 1 275 ? 0.589 16.445 -11.394 1.00 88.38 275 GLN A CA 1
ATOM 2153 C C . GLN A 1 275 ? -0.023 16.964 -10.092 1.00 88.38 275 GLN A C 1
ATOM 2155 O O . GLN A 1 275 ? 0.479 17.931 -9.518 1.00 88.38 275 GLN A O 1
ATOM 2160 N N . GLU A 1 276 ? -1.026 16.249 -9.580 1.00 86.88 276 GLU A N 1
ATOM 2161 C CA . GLU A 1 276 ? -1.645 16.538 -8.291 1.00 86.88 276 GLU A CA 1
ATOM 2162 C C . GLU A 1 276 ? -0.643 16.409 -7.137 1.00 86.88 276 GLU A C 1
ATOM 2164 O O . GLU A 1 276 ? -0.503 17.333 -6.336 1.00 86.88 276 GLU A O 1
ATOM 2169 N N . LEU A 1 277 ? 0.121 15.312 -7.071 1.00 90.19 277 LEU A N 1
ATOM 2170 C CA . LEU A 1 277 ? 1.128 15.121 -6.022 1.00 90.19 277 LEU A CA 1
ATOM 2171 C C . LEU A 1 277 ? 2.172 16.243 -6.012 1.00 90.19 277 LEU A C 1
ATOM 2173 O O . LEU A 1 277 ? 2.505 16.756 -4.943 1.00 90.19 277 LEU A O 1
ATOM 2177 N N . LYS A 1 278 ? 2.661 16.659 -7.188 1.00 89.25 278 LYS A N 1
ATOM 2178 C CA . LYS A 1 278 ? 3.611 17.777 -7.313 1.00 89.25 278 LYS A CA 1
ATOM 2179 C C . LYS A 1 278 ? 2.998 19.093 -6.834 1.00 89.25 278 LYS A C 1
ATOM 2181 O O . LYS A 1 278 ? 3.643 19.810 -6.071 1.00 89.25 278 LYS A O 1
ATOM 2186 N N . ALA A 1 279 ? 1.765 19.393 -7.240 1.00 87.81 279 ALA A N 1
ATOM 2187 C CA . ALA A 1 279 ? 1.068 20.607 -6.822 1.00 87.81 279 ALA A CA 1
ATOM 2188 C C . ALA A 1 279 ? 0.876 20.652 -5.296 1.00 87.81 279 ALA A C 1
ATOM 2190 O O . ALA A 1 279 ? 1.205 21.652 -4.657 1.00 87.81 279 ALA A O 1
ATOM 2191 N N . GLN A 1 280 ? 0.424 19.548 -4.692 1.00 86.12 280 GLN A N 1
ATOM 2192 C CA . GLN A 1 280 ? 0.198 19.467 -3.246 1.00 86.12 280 GLN A CA 1
ATOM 2193 C C . GLN A 1 280 ? 1.494 19.483 -2.436 1.00 86.12 280 GLN A C 1
ATOM 2195 O O . GLN A 1 280 ? 1.529 20.081 -1.363 1.00 86.12 280 GLN A O 1
ATOM 2200 N N . LEU A 1 281 ? 2.575 18.880 -2.939 1.00 86.31 281 LEU A N 1
ATOM 2201 C CA . LEU A 1 281 ? 3.870 18.894 -2.256 1.00 86.31 281 LEU A CA 1
ATOM 2202 C C . LEU A 1 281 ? 4.429 20.319 -2.109 1.00 86.31 281 LEU A C 1
ATOM 2204 O O . LEU A 1 281 ? 5.069 20.625 -1.103 1.00 86.31 281 LEU A O 1
ATOM 2208 N N . VAL A 1 282 ? 4.168 21.185 -3.092 1.00 85.81 282 VAL A N 1
ATOM 2209 C CA . VAL A 1 282 ? 4.540 22.607 -3.048 1.00 85.81 282 VAL A CA 1
ATOM 2210 C C . VAL A 1 282 ? 3.576 23.401 -2.165 1.00 85.81 282 VAL A C 1
ATOM 2212 O O . VAL A 1 282 ? 4.011 24.235 -1.372 1.00 85.81 282 VAL A O 1
ATOM 2215 N N . ALA A 1 283 ? 2.272 23.141 -2.285 1.00 84.31 283 ALA A N 1
ATOM 2216 C CA . ALA A 1 283 ? 1.238 23.926 -1.618 1.00 84.31 283 ALA A CA 1
ATOM 2217 C C . ALA A 1 283 ? 1.075 23.612 -0.119 1.00 84.31 283 ALA A C 1
ATOM 2219 O O . ALA A 1 283 ? 0.674 24.490 0.646 1.00 84.31 283 ALA A O 1
ATOM 2220 N N . VAL A 1 284 ? 1.360 22.382 0.323 1.00 80.44 284 VAL A N 1
ATOM 2221 C CA . VAL A 1 284 ? 0.939 21.891 1.643 1.00 80.44 284 VAL A CA 1
ATOM 2222 C C . VAL A 1 284 ? 2.119 21.525 2.548 1.00 80.44 284 VAL A C 1
ATOM 2224 O O . VAL A 1 284 ? 2.964 20.692 2.229 1.00 80.44 284 VAL A O 1
ATOM 2227 N N . GLN A 1 285 ? 2.131 22.087 3.761 1.00 80.44 285 GLN A N 1
ATOM 2228 C CA . GLN A 1 285 ? 3.137 21.820 4.801 1.00 80.44 285 GLN A CA 1
ATOM 2229 C C . GLN A 1 285 ? 2.686 20.746 5.810 1.00 80.44 285 GLN A C 1
ATOM 2231 O O . GLN A 1 285 ? 2.920 20.879 7.007 1.00 80.44 285 GLN A O 1
ATOM 2236 N N . SER A 1 286 ? 2.026 19.676 5.354 1.00 86.44 286 SER A N 1
ATOM 2237 C CA . SER A 1 286 ? 1.605 18.579 6.241 1.00 86.44 286 SER A CA 1
ATOM 2238 C C . SER A 1 286 ? 2.685 17.502 6.356 1.00 86.44 286 SER A C 1
ATOM 2240 O O . SER A 1 286 ? 3.067 16.924 5.332 1.00 86.44 286 SER A O 1
ATOM 2242 N N . PRO A 1 287 ? 3.158 17.184 7.578 1.00 90.00 287 PRO A N 1
ATOM 2243 C CA . PRO A 1 287 ? 4.101 16.091 7.796 1.00 90.00 287 PRO A CA 1
ATOM 2244 C C . PRO A 1 287 ? 3.566 14.742 7.312 1.00 90.00 287 PRO A C 1
ATOM 2246 O O . PRO A 1 287 ? 4.320 13.960 6.739 1.00 90.00 287 PRO A O 1
ATOM 2249 N N . ASP A 1 288 ? 2.271 14.483 7.494 1.00 89.06 288 ASP A N 1
ATOM 2250 C CA . ASP A 1 288 ? 1.657 13.209 7.115 1.00 89.06 288 ASP A CA 1
ATOM 2251 C C . ASP A 1 288 ? 1.560 13.060 5.598 1.00 89.06 288 ASP A C 1
ATOM 2253 O O . ASP A 1 288 ? 1.882 11.999 5.066 1.00 89.06 288 ASP A O 1
ATOM 2257 N N . PHE A 1 289 ? 1.213 14.138 4.887 1.00 90.12 289 PHE A N 1
ATOM 2258 C CA . PHE A 1 289 ? 1.212 14.130 3.424 1.00 90.12 289 PHE A CA 1
ATOM 2259 C C . PHE A 1 289 ? 2.621 13.956 2.859 1.00 90.12 289 PHE A C 1
ATOM 2261 O O . PHE A 1 289 ? 2.837 13.098 2.008 1.00 90.12 289 PHE A O 1
ATOM 2268 N N . LYS A 1 290 ? 3.611 14.686 3.389 1.00 91.19 290 LYS A N 1
ATOM 2269 C CA . LYS A 1 290 ? 5.015 14.512 2.983 1.00 91.19 290 LYS A CA 1
ATOM 2270 C C . LYS A 1 290 ? 5.524 13.100 3.264 1.00 91.19 290 LYS A C 1
ATOM 2272 O O . LYS A 1 290 ? 6.235 12.543 2.434 1.00 91.19 290 LYS A O 1
ATOM 2277 N N . ARG A 1 291 ? 5.135 12.498 4.393 1.00 91.00 291 ARG A N 1
ATOM 2278 C CA . ARG A 1 291 ? 5.470 11.105 4.720 1.00 91.00 291 ARG A CA 1
ATOM 2279 C C . ARG A 1 291 ? 4.827 10.129 3.731 1.00 91.00 291 ARG A C 1
ATOM 2281 O O . ARG A 1 291 ? 5.504 9.215 3.276 1.00 91.00 291 ARG A O 1
ATOM 2288 N N . ALA A 1 292 ? 3.561 10.330 3.368 1.00 91.62 292 ALA A N 1
ATOM 2289 C CA . ALA A 1 292 ? 2.879 9.498 2.376 1.00 91.62 292 ALA A CA 1
ATOM 2290 C C . ALA A 1 292 ? 3.514 9.623 0.976 1.00 91.62 292 ALA A C 1
ATOM 2292 O O . ALA A 1 292 ? 3.702 8.613 0.301 1.00 91.62 292 ALA A O 1
ATOM 2293 N N . VAL A 1 293 ? 3.924 10.832 0.565 1.00 92.62 293 VAL A N 1
ATOM 2294 C CA . VAL A 1 293 ? 4.671 11.063 -0.689 1.00 92.62 293 VAL A CA 1
ATOM 2295 C C . VAL A 1 293 ? 6.054 10.417 -0.646 1.00 92.62 293 VAL A C 1
ATOM 2297 O O . VAL A 1 293 ? 6.459 9.787 -1.617 1.00 92.62 293 VAL A O 1
ATOM 2300 N N . PHE A 1 294 ? 6.766 10.517 0.476 1.00 90.44 294 PHE A N 1
ATOM 2301 C CA . PHE A 1 294 ? 8.043 9.828 0.649 1.00 90.44 294 PHE A CA 1
ATOM 2302 C C . PHE A 1 294 ? 7.881 8.314 0.466 1.00 90.44 294 PHE A C 1
ATOM 2304 O O . PHE A 1 294 ? 8.608 7.709 -0.318 1.00 90.44 294 PHE A O 1
ATOM 2311 N N . TRP A 1 295 ? 6.889 7.704 1.125 1.00 88.94 295 TRP A N 1
ATOM 2312 C CA . TRP A 1 295 ? 6.626 6.272 0.965 1.00 88.94 295 TRP A CA 1
ATOM 2313 C C . TRP A 1 295 ? 6.191 5.908 -0.453 1.00 88.94 295 TRP A C 1
ATOM 2315 O O . TRP A 1 295 ? 6.599 4.866 -0.948 1.00 88.94 295 TRP A O 1
ATOM 2325 N N . HIS A 1 296 ? 5.474 6.794 -1.145 1.00 91.94 296 HIS A N 1
ATOM 2326 C CA . HIS A 1 296 ? 5.161 6.617 -2.561 1.00 91.94 296 HIS A CA 1
ATOM 2327 C C . HIS A 1 296 ? 6.424 6.547 -3.432 1.00 91.94 296 HIS A C 1
ATOM 2329 O O . HIS A 1 296 ? 6.568 5.657 -4.270 1.00 91.94 296 HIS A O 1
ATOM 2335 N N . GLN A 1 297 ? 7.363 7.476 -3.223 1.00 90.25 297 GLN A N 1
ATOM 2336 C CA . GLN A 1 297 ? 8.639 7.494 -3.943 1.00 90.25 297 GLN A CA 1
ATOM 2337 C C . GLN A 1 297 ? 9.460 6.239 -3.648 1.00 90.25 297 GLN A C 1
ATOM 2339 O O . GLN A 1 297 ? 10.033 5.657 -4.568 1.00 90.25 297 GLN A O 1
ATOM 2344 N N . VAL A 1 298 ? 9.487 5.809 -2.385 1.00 88.25 298 VAL A N 1
ATOM 2345 C CA . VAL A 1 298 ? 10.144 4.573 -1.949 1.00 88.25 298 VAL A CA 1
ATOM 2346 C C . VAL A 1 298 ? 9.537 3.355 -2.644 1.00 88.25 298 VAL A C 1
ATOM 2348 O O . VAL A 1 298 ? 10.282 2.595 -3.254 1.00 88.25 298 VAL A O 1
ATOM 2351 N N . ALA A 1 299 ? 8.211 3.216 -2.630 1.00 86.25 299 ALA A N 1
ATOM 2352 C CA . ALA A 1 299 ? 7.497 2.100 -3.243 1.00 86.25 299 ALA A CA 1
ATOM 2353 C C . ALA A 1 299 ? 7.770 1.988 -4.751 1.00 86.25 299 ALA A C 1
ATOM 2355 O O . ALA A 1 299 ? 8.170 0.926 -5.229 1.00 86.25 299 ALA A O 1
ATOM 2356 N N . LYS A 1 300 ? 7.642 3.096 -5.506 1.00 87.75 300 LYS A N 1
ATOM 2357 C CA . LYS A 1 300 ? 7.983 3.098 -6.944 1.00 87.75 300 LYS A CA 1
ATOM 2358 C C . LYS A 1 300 ? 9.459 2.781 -7.180 1.00 87.75 300 LYS A C 1
ATOM 2360 O O . LYS A 1 300 ? 9.784 2.052 -8.112 1.00 87.75 300 LYS A O 1
ATOM 2365 N N . SER A 1 301 ? 10.347 3.300 -6.335 1.00 87.81 301 SER A N 1
ATOM 2366 C CA . SER A 1 301 ? 11.782 3.053 -6.482 1.00 87.81 301 SER A CA 1
ATOM 2367 C C . SER A 1 301 ? 12.152 1.599 -6.199 1.00 87.81 301 SER A C 1
ATOM 2369 O O . SER A 1 301 ? 12.988 1.035 -6.898 1.00 87.81 301 SER A O 1
ATOM 2371 N N . ASP A 1 302 ? 11.528 0.956 -5.212 1.00 84.69 302 ASP A N 1
ATOM 2372 C CA . ASP A 1 302 ? 11.773 -0.458 -4.923 1.00 84.69 302 ASP A CA 1
ATOM 2373 C C . ASP A 1 302 ? 11.375 -1.371 -6.068 1.00 84.69 302 ASP A C 1
ATOM 2375 O O . ASP A 1 302 ? 12.088 -2.340 -6.331 1.00 84.69 302 ASP A O 1
ATOM 2379 N N . HIS A 1 303 ? 10.330 -1.017 -6.814 1.00 84.25 303 HIS A N 1
ATOM 2380 C CA . HIS A 1 303 ? 9.998 -1.729 -8.039 1.00 84.25 303 HIS A CA 1
ATOM 2381 C C . HIS A 1 303 ? 11.145 -1.685 -9.061 1.00 84.25 303 HIS A C 1
ATOM 2383 O O . HIS A 1 303 ? 11.515 -2.723 -9.602 1.00 84.25 303 HIS A O 1
ATOM 2389 N N . TRP A 1 304 ? 11.793 -0.530 -9.258 1.00 88.69 304 TRP A N 1
ATOM 2390 C CA . TRP A 1 304 ? 12.998 -0.450 -10.097 1.00 88.69 304 TRP A CA 1
ATOM 2391 C C . TRP A 1 304 ? 14.139 -1.309 -9.537 1.00 88.69 304 TRP A C 1
ATOM 2393 O O . TRP A 1 304 ? 14.856 -1.964 -10.287 1.00 88.69 304 TRP A O 1
ATOM 2403 N N . GLY A 1 305 ? 14.294 -1.362 -8.212 1.00 87.56 305 GLY A N 1
ATOM 2404 C CA . GLY A 1 305 ? 15.253 -2.257 -7.563 1.00 87.56 305 GLY A CA 1
ATOM 2405 C C . GLY A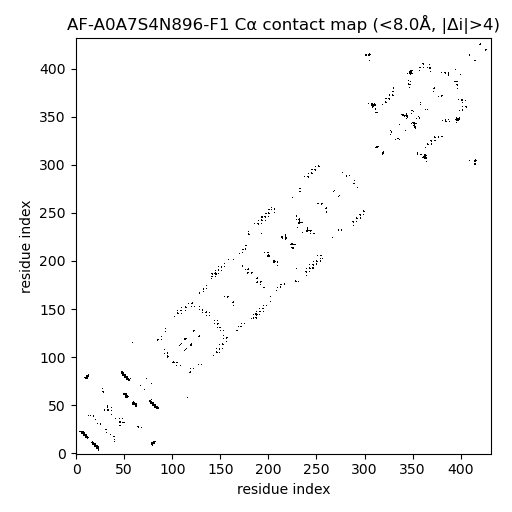 1 305 ? 14.986 -3.739 -7.853 1.00 87.56 305 GLY A C 1
ATOM 2406 O O . GLY A 1 305 ? 15.927 -4.488 -8.110 1.00 87.56 305 GLY A O 1
ATOM 2407 N N . LEU A 1 306 ? 13.720 -4.164 -7.841 1.00 86.88 306 LEU A N 1
ATOM 2408 C CA . LEU A 1 306 ? 13.313 -5.526 -8.198 1.00 86.88 306 LEU A CA 1
ATOM 2409 C C . LEU A 1 306 ? 13.553 -5.806 -9.682 1.00 86.88 306 LEU A C 1
ATOM 2411 O O . LEU A 1 306 ? 14.158 -6.819 -10.021 1.00 86.88 306 LEU A O 1
ATOM 2415 N N . GLU A 1 307 ? 13.140 -4.891 -10.555 1.00 87.62 307 GLU A N 1
ATOM 2416 C CA . GLU A 1 307 ? 13.265 -5.039 -12.004 1.00 87.62 307 GLU A CA 1
ATOM 2417 C C . GLU A 1 307 ? 14.722 -5.064 -12.476 1.00 87.62 307 GLU A C 1
ATOM 2419 O O . GLU A 1 307 ? 15.080 -5.843 -13.359 1.00 87.62 307 GLU A O 1
ATOM 2424 N N . LYS A 1 308 ? 15.595 -4.283 -11.831 1.00 91.31 308 LYS A N 1
ATOM 2425 C CA . LYS A 1 308 ? 17.045 -4.354 -12.034 1.00 91.31 308 LYS A CA 1
ATOM 2426 C C . LYS A 1 308 ? 17.591 -5.770 -11.820 1.00 91.31 308 LYS A C 1
ATOM 2428 O O . LYS A 1 308 ? 18.531 -6.173 -12.498 1.00 91.31 308 LYS A O 1
ATOM 2433 N N . ASN A 1 309 ? 17.029 -6.513 -10.868 1.00 90.69 309 ASN A N 1
ATOM 2434 C CA . ASN A 1 309 ? 17.481 -7.862 -10.537 1.00 90.69 309 ASN A CA 1
ATOM 2435 C C . ASN A 1 309 ? 16.884 -8.942 -11.452 1.00 90.69 309 ASN A C 1
ATOM 2437 O O . ASN A 1 309 ? 17.257 -10.103 -11.305 1.00 90.69 309 ASN A O 1
ATOM 2441 N N . ILE A 1 310 ? 15.991 -8.590 -12.386 1.00 93.25 310 ILE A N 1
ATOM 2442 C CA . ILE A 1 310 ? 15.498 -9.506 -13.420 1.00 93.25 310 ILE A CA 1
ATOM 2443 C C . ILE A 1 310 ? 16.569 -9.586 -14.515 1.00 93.25 310 ILE A C 1
ATOM 2445 O O . ILE A 1 310 ? 16.786 -8.592 -15.216 1.00 93.25 310 ILE A O 1
ATOM 2449 N N . PRO A 1 311 ? 17.262 -10.726 -14.692 1.00 95.62 311 PRO A N 1
ATOM 2450 C CA . PRO A 1 311 ? 18.247 -10.859 -15.754 1.00 95.62 311 PRO A CA 1
ATOM 2451 C C . PRO A 1 311 ? 17.572 -10.753 -17.122 1.00 95.62 311 PRO A C 1
ATOM 2453 O O . PRO A 1 311 ? 16.452 -11.227 -17.312 1.00 95.62 311 PRO A O 1
ATOM 2456 N N . TYR A 1 312 ? 18.275 -10.169 -18.090 1.00 96.12 312 TYR A N 1
ATOM 2457 C CA . TYR A 1 312 ? 17.855 -10.275 -19.481 1.00 96.12 312 TYR A CA 1
ATOM 2458 C C . TYR A 1 312 ? 17.871 -11.750 -19.904 1.00 96.12 312 TYR A C 1
ATOM 2460 O O . TYR A 1 312 ? 18.873 -12.442 -19.709 1.00 96.12 312 TYR A O 1
ATOM 2468 N N . ASP A 1 313 ? 16.778 -12.206 -20.506 1.00 95.56 313 ASP A N 1
ATOM 2469 C CA . ASP A 1 313 ? 16.579 -13.594 -20.928 1.00 95.56 313 ASP A CA 1
ATOM 2470 C C . ASP A 1 313 ? 16.325 -13.627 -22.434 1.00 95.56 313 ASP A C 1
ATOM 2472 O O . ASP A 1 313 ? 15.392 -12.989 -22.911 1.00 95.56 313 ASP A O 1
ATOM 2476 N N . LYS A 1 314 ? 17.179 -14.352 -23.161 1.00 95.06 314 LYS A N 1
ATOM 2477 C CA . LYS A 1 314 ? 17.144 -14.463 -24.627 1.00 95.06 314 LYS A CA 1
ATOM 2478 C C . LYS A 1 314 ? 16.023 -15.377 -25.116 1.00 95.06 314 LYS A C 1
ATOM 2480 O O . LYS A 1 314 ? 15.619 -15.269 -26.266 1.00 95.06 314 LYS A O 1
ATOM 2485 N N . GLU A 1 315 ? 15.540 -16.269 -24.255 1.00 96.25 315 GLU A N 1
ATOM 2486 C CA . GLU A 1 315 ? 14.431 -17.173 -24.564 1.00 96.25 315 GLU A CA 1
ATOM 2487 C C . GLU A 1 315 ? 13.076 -16.529 -24.226 1.00 96.25 315 GLU A C 1
ATOM 2489 O O . GLU A 1 315 ? 12.019 -17.022 -24.627 1.00 96.25 315 GLU A O 1
ATOM 2494 N N . ASN A 1 316 ? 13.091 -15.402 -23.506 1.00 95.94 316 ASN A N 1
ATOM 2495 C CA . ASN A 1 316 ? 11.896 -14.639 -23.195 1.00 95.94 316 ASN A CA 1
ATOM 2496 C C . ASN A 1 316 ? 11.558 -13.685 -24.347 1.00 95.94 316 ASN A C 1
ATOM 2498 O O . ASN A 1 316 ? 12.274 -12.719 -24.620 1.00 95.94 316 ASN A O 1
ATOM 2502 N N . LYS A 1 317 ? 10.415 -13.941 -24.987 1.00 96.06 317 LYS A N 1
ATOM 2503 C CA . LYS A 1 317 ? 9.940 -13.155 -26.123 1.00 96.06 317 LYS A CA 1
ATOM 2504 C C . LYS A 1 317 ? 9.752 -11.671 -25.795 1.00 96.06 317 LYS A C 1
ATOM 2506 O O . LYS A 1 317 ? 10.151 -10.845 -26.602 1.00 96.06 317 LYS A O 1
ATOM 2511 N N . ASP A 1 318 ? 9.218 -11.325 -24.627 1.00 93.94 318 ASP A N 1
ATOM 2512 C CA . ASP A 1 318 ? 8.953 -9.926 -24.267 1.00 93.94 318 ASP A CA 1
ATOM 2513 C C . ASP A 1 318 ? 10.260 -9.132 -24.111 1.00 93.94 318 ASP A C 1
ATOM 2515 O O . ASP A 1 318 ? 10.345 -7.960 -24.478 1.00 93.94 318 ASP A O 1
ATOM 2519 N N . HIS A 1 319 ? 11.309 -9.778 -23.589 1.00 95.94 319 HIS A N 1
ATOM 2520 C CA . HIS A 1 319 ? 12.632 -9.167 -23.462 1.00 95.94 319 HIS A CA 1
ATOM 2521 C C . HIS A 1 319 ? 13.262 -8.906 -24.833 1.00 95.94 319 HIS A C 1
ATOM 2523 O O . HIS A 1 319 ? 13.778 -7.812 -25.081 1.00 95.94 319 HIS A O 1
ATOM 2529 N N . GLU A 1 320 ? 13.199 -9.898 -25.722 1.00 97.06 320 GLU A N 1
ATOM 2530 C CA . GLU A 1 320 ? 13.687 -9.778 -27.093 1.00 97.06 320 GLU A CA 1
ATOM 2531 C C . GLU A 1 320 ? 12.884 -8.731 -27.876 1.00 97.06 320 GLU A C 1
ATOM 2533 O O . GLU A 1 320 ? 13.486 -7.874 -28.521 1.00 97.06 320 GLU A O 1
ATOM 2538 N N . ASP A 1 321 ? 11.554 -8.714 -27.758 1.00 96.69 321 ASP A N 1
ATOM 2539 C CA . ASP A 1 321 ? 10.682 -7.727 -28.403 1.00 96.69 321 ASP A CA 1
ATOM 2540 C C . ASP A 1 321 ? 11.041 -6.295 -27.960 1.00 96.69 321 ASP A C 1
ATOM 2542 O O . ASP A 1 321 ? 11.179 -5.414 -28.811 1.00 96.69 321 ASP A O 1
ATOM 2546 N N . CYS A 1 322 ? 11.317 -6.056 -26.668 1.00 96.44 322 CYS A N 1
ATOM 2547 C CA . CYS A 1 322 ? 11.842 -4.766 -26.193 1.00 96.44 322 CYS A CA 1
ATOM 2548 C C . CYS A 1 322 ? 13.189 -4.389 -26.837 1.00 96.44 322 CYS A C 1
ATOM 2550 O O . CYS A 1 322 ? 13.433 -3.215 -27.133 1.00 96.44 322 CYS A O 1
ATOM 2552 N N . LEU A 1 323 ? 14.084 -5.357 -27.046 1.00 97.25 323 LEU A N 1
ATOM 2553 C CA . LEU A 1 323 ? 15.388 -5.108 -27.661 1.00 97.25 323 LEU A CA 1
ATOM 2554 C C . LEU A 1 323 ? 15.264 -4.816 -29.165 1.00 97.25 323 LEU A C 1
ATOM 2556 O O . LEU A 1 323 ? 15.904 -3.889 -29.667 1.00 97.25 323 LEU A O 1
ATOM 2560 N N . TYR A 1 324 ? 14.415 -5.549 -29.887 1.00 97.00 324 TYR A N 1
ATOM 2561 C CA . TYR A 1 324 ? 14.108 -5.251 -31.289 1.00 97.00 324 TYR A CA 1
ATOM 2562 C C . TYR A 1 324 ? 13.398 -3.907 -31.441 1.00 97.00 324 TYR A C 1
ATOM 2564 O O . TYR A 1 324 ? 13.673 -3.164 -32.384 1.00 97.00 324 TYR A O 1
ATOM 2572 N N . GLU A 1 325 ? 12.520 -3.556 -30.504 1.00 97.50 325 GLU A N 1
ATOM 2573 C CA . GLU A 1 325 ? 11.859 -2.259 -30.497 1.00 97.50 325 GLU A CA 1
ATOM 2574 C C . GLU A 1 325 ? 12.866 -1.111 -30.350 1.00 97.50 325 GLU A C 1
ATOM 2576 O O . GLU A 1 325 ? 12.747 -0.106 -31.055 1.00 97.50 325 GLU A O 1
ATOM 2581 N N . LEU A 1 326 ? 13.900 -1.269 -29.514 1.00 97.81 326 LEU A N 1
ATOM 2582 C CA . LEU A 1 326 ? 14.993 -0.297 -29.408 1.00 97.81 326 LEU A CA 1
ATOM 2583 C C . LEU A 1 326 ? 15.679 -0.080 -30.762 1.00 97.81 326 LEU A C 1
ATOM 2585 O O . LEU A 1 326 ? 15.906 1.064 -31.161 1.00 97.81 326 LEU A O 1
ATOM 2589 N N . TRP A 1 327 ? 15.983 -1.162 -31.482 1.00 97.50 327 TRP A N 1
ATOM 2590 C CA . TRP A 1 327 ? 16.582 -1.068 -32.811 1.00 97.50 327 TRP A CA 1
ATOM 2591 C C . TRP A 1 327 ? 15.677 -0.317 -33.788 1.00 97.50 327 TRP A C 1
ATOM 2593 O O . TRP A 1 327 ? 16.096 0.673 -34.387 1.00 97.50 327 TRP A O 1
ATOM 2603 N N . ASN A 1 328 ? 14.422 -0.750 -33.901 1.00 96.44 328 ASN A N 1
ATOM 2604 C CA . ASN A 1 328 ? 13.457 -0.189 -34.845 1.00 96.44 328 ASN A CA 1
ATOM 2605 C C . ASN A 1 328 ? 13.132 1.282 -34.547 1.00 96.44 328 ASN A C 1
ATOM 2607 O O . ASN A 1 328 ? 12.892 2.056 -35.470 1.00 96.44 328 ASN A O 1
ATOM 2611 N N . THR A 1 329 ? 13.168 1.686 -33.273 1.00 96.44 329 THR A N 1
ATOM 2612 C CA . THR A 1 329 ? 12.992 3.087 -32.860 1.00 96.44 329 THR A CA 1
ATOM 2613 C C . THR A 1 329 ? 14.134 3.969 -33.374 1.00 96.44 329 THR A C 1
ATOM 2615 O O . THR A 1 329 ? 13.907 5.099 -33.802 1.00 96.44 329 THR A O 1
ATOM 2618 N N . CYS A 1 330 ? 15.370 3.463 -33.351 1.00 95.19 330 CYS A N 1
ATOM 2619 C CA . CYS A 1 330 ? 16.561 4.234 -33.715 1.00 95.19 330 CYS A CA 1
ATOM 2620 C C . CYS A 1 330 ? 16.911 4.167 -35.211 1.00 95.19 330 CYS A C 1
ATOM 2622 O O . CYS A 1 330 ? 17.445 5.133 -35.760 1.00 95.19 330 CYS A O 1
ATOM 2624 N N . PHE A 1 331 ? 16.632 3.038 -35.867 1.00 93.25 331 PHE A N 1
ATOM 2625 C CA . PHE A 1 331 ? 16.966 2.772 -37.267 1.00 93.25 331 PHE A CA 1
ATOM 2626 C C . PHE A 1 331 ? 15.781 2.148 -38.026 1.00 93.25 331 PHE A C 1
ATOM 2628 O O . PHE A 1 331 ? 15.883 1.010 -38.485 1.00 93.25 331 PHE A O 1
ATOM 2635 N N . PRO A 1 332 ? 14.664 2.877 -38.207 1.00 93.25 332 PRO A N 1
ATOM 2636 C CA . PRO A 1 332 ? 13.452 2.329 -38.827 1.00 93.25 332 PRO A CA 1
ATOM 2637 C C . PRO A 1 332 ? 13.667 1.835 -40.268 1.00 93.25 332 PRO A C 1
ATOM 2639 O O . PRO A 1 332 ? 13.023 0.883 -40.697 1.00 93.25 332 PRO A O 1
ATOM 2642 N N . GLU A 1 333 ? 14.608 2.442 -40.995 1.00 93.69 333 GLU A N 1
ATOM 2643 C CA . GLU A 1 333 ? 14.910 2.108 -42.396 1.00 93.69 333 GLU A CA 1
ATOM 2644 C C . GLU A 1 333 ? 15.979 1.014 -42.555 1.00 93.69 333 GLU A C 1
ATOM 2646 O O . GLU A 1 333 ? 16.236 0.544 -43.664 1.00 93.69 333 GLU A O 1
ATOM 2651 N N . THR A 1 334 ? 16.627 0.598 -41.463 1.00 93.94 334 THR A N 1
ATOM 2652 C CA . THR A 1 334 ? 17.699 -0.403 -41.502 1.00 93.94 334 THR A CA 1
ATOM 2653 C C . THR A 1 334 ? 17.235 -1.656 -40.789 1.00 93.94 334 THR A C 1
ATOM 2655 O O . THR A 1 334 ? 17.109 -1.683 -39.567 1.00 93.94 334 THR A O 1
ATOM 2658 N N . LYS A 1 335 ? 17.042 -2.741 -41.537 1.00 93.62 335 LYS A N 1
ATOM 2659 C CA . LYS A 1 335 ? 16.717 -4.033 -40.934 1.00 93.62 335 LYS A CA 1
ATOM 2660 C C . LYS A 1 335 ? 17.911 -4.565 -40.130 1.00 93.62 335 LYS A C 1
ATOM 2662 O O . LYS A 1 335 ? 19.045 -4.560 -40.610 1.00 93.62 335 LYS A O 1
ATOM 2667 N N . LEU A 1 336 ? 17.642 -5.062 -38.925 1.00 95.31 336 LEU A N 1
ATOM 2668 C CA . LEU A 1 336 ? 18.613 -5.837 -38.160 1.00 95.31 336 LEU A CA 1
ATOM 2669 C C . LEU A 1 336 ? 18.798 -7.213 -38.827 1.00 95.31 336 LEU A C 1
ATOM 2671 O O . LEU A 1 336 ? 17.828 -7.944 -39.031 1.00 95.31 336 LEU A O 1
ATOM 2675 N N . GLU A 1 337 ? 20.032 -7.549 -39.192 1.00 93.50 337 GLU A N 1
ATOM 2676 C CA . GLU A 1 337 ? 20.399 -8.774 -39.915 1.00 93.50 337 GLU A CA 1
ATOM 2677 C C . GLU A 1 337 ? 20.172 -10.021 -39.057 1.00 93.50 337 GLU A C 1
ATOM 2679 O O . GLU A 1 337 ? 19.627 -11.023 -39.522 1.00 93.50 337 GLU A O 1
ATOM 2684 N N . SER A 1 338 ? 20.564 -9.941 -37.787 1.00 95.00 338 SER A N 1
ATOM 2685 C CA . SER A 1 338 ? 20.424 -11.005 -36.798 1.00 95.00 338 SER A CA 1
ATOM 2686 C C . SER A 1 338 ? 20.477 -10.446 -35.382 1.00 95.00 338 SER A C 1
ATOM 2688 O O . SER A 1 338 ? 21.044 -9.381 -35.123 1.00 95.00 338 SER A O 1
ATOM 2690 N N . ARG A 1 339 ? 19.933 -11.219 -34.436 1.00 94.19 339 ARG A N 1
ATOM 2691 C CA . ARG A 1 339 ? 19.963 -10.903 -33.004 1.00 94.19 339 ARG A CA 1
ATOM 2692 C C . ARG A 1 339 ? 21.377 -10.667 -32.473 1.00 94.19 339 ARG A C 1
ATOM 2694 O O . ARG A 1 339 ? 21.582 -9.790 -31.640 1.00 94.19 339 ARG A O 1
ATOM 2701 N N . VAL A 1 340 ? 22.348 -11.446 -32.936 1.00 96.44 340 VAL A N 1
ATOM 2702 C CA . VAL A 1 340 ? 23.771 -11.242 -32.644 1.00 96.44 340 VAL A CA 1
ATOM 2703 C C . VAL A 1 340 ? 24.421 -10.714 -33.913 1.00 96.44 340 VAL A C 1
ATOM 2705 O O . VAL A 1 340 ? 24.482 -11.441 -34.903 1.00 96.44 340 VAL A O 1
ATOM 2708 N N . SER A 1 341 ? 24.854 -9.455 -33.906 1.00 96.62 341 SER A N 1
ATOM 2709 C CA . SER A 1 341 ? 25.414 -8.778 -35.081 1.00 96.62 341 SER A CA 1
ATOM 2710 C C . SER A 1 341 ? 26.279 -7.577 -34.687 1.00 96.62 341 SER A C 1
ATOM 2712 O O . SER A 1 341 ? 26.128 -6.997 -33.613 1.00 96.62 341 SER A O 1
ATOM 2714 N N . GLU A 1 342 ? 27.187 -7.172 -35.574 1.00 96.06 342 GLU A N 1
ATOM 2715 C CA . GLU A 1 342 ? 28.020 -5.970 -35.400 1.00 96.06 342 GLU A CA 1
ATOM 2716 C C . GLU A 1 342 ? 27.194 -4.672 -35.378 1.00 96.06 342 GLU A C 1
ATOM 2718 O O . GLU A 1 342 ? 27.629 -3.660 -34.827 1.00 96.06 342 GLU A O 1
ATOM 2723 N N . GLN A 1 343 ? 25.967 -4.712 -35.907 1.00 96.12 343 GLN A N 1
ATOM 2724 C CA . GLN A 1 343 ? 25.059 -3.570 -35.979 1.00 96.12 343 GLN A CA 1
ATOM 2725 C C . GLN A 1 343 ? 24.752 -2.963 -34.603 1.00 96.12 343 GLN A C 1
ATOM 2727 O O . GLN A 1 343 ? 24.602 -1.748 -34.492 1.00 96.12 343 GLN A O 1
ATOM 2732 N N . TRP A 1 344 ? 24.745 -3.756 -33.529 1.00 96.50 344 TRP A N 1
ATOM 2733 C CA . TRP A 1 344 ? 24.501 -3.251 -32.174 1.00 96.50 344 TRP A CA 1
ATOM 2734 C C . TRP A 1 344 ? 25.541 -2.235 -31.690 1.00 96.50 344 TRP A C 1
ATOM 2736 O O . TRP A 1 344 ? 25.209 -1.332 -30.917 1.00 96.50 344 TRP A O 1
ATOM 2746 N N . LYS A 1 345 ? 26.775 -2.294 -32.202 1.00 93.88 345 LYS A N 1
ATOM 2747 C CA . LYS A 1 345 ? 27.805 -1.292 -31.894 1.00 93.88 345 LYS A CA 1
ATOM 2748 C C . LYS A 1 345 ? 27.429 0.099 -32.413 1.00 93.88 345 LYS A C 1
ATOM 2750 O O . LYS A 1 345 ? 27.852 1.095 -31.829 1.00 93.88 345 LYS A O 1
ATOM 2755 N N . LEU A 1 346 ? 26.561 0.192 -33.428 1.00 93.38 346 LEU A N 1
ATOM 2756 C CA . LEU A 1 346 ? 26.029 1.467 -33.929 1.00 93.38 346 LEU A CA 1
ATOM 2757 C C . LEU A 1 346 ? 25.173 2.191 -32.880 1.00 93.38 346 LEU A C 1
ATOM 2759 O O . LEU A 1 346 ? 25.174 3.418 -32.856 1.00 93.38 346 LEU A O 1
ATOM 2763 N N . LEU A 1 347 ? 24.504 1.450 -31.986 1.00 95.12 347 LEU A N 1
ATOM 2764 C CA . LEU A 1 347 ? 23.788 1.992 -30.821 1.00 95.12 347 LEU A CA 1
ATOM 2765 C C . LEU A 1 347 ? 24.691 2.146 -29.588 1.00 95.12 347 LEU A C 1
ATOM 2767 O O . LEU A 1 347 ? 24.225 2.557 -28.528 1.00 95.12 347 LEU A O 1
ATOM 2771 N N . GLY A 1 348 ? 25.979 1.814 -29.689 1.00 94.12 348 GLY A N 1
ATOM 2772 C CA . GLY A 1 348 ? 26.923 1.943 -28.580 1.00 94.12 348 GLY A CA 1
ATOM 2773 C C . GLY A 1 348 ? 26.807 0.846 -27.527 1.00 94.12 348 GLY A C 1
ATOM 2774 O O . GLY A 1 348 ? 27.029 1.130 -26.353 1.00 94.12 348 GLY A O 1
ATOM 2775 N N . PHE A 1 349 ? 26.443 -0.374 -27.929 1.00 95.88 349 PHE A N 1
ATOM 2776 C CA . PHE A 1 349 ? 26.701 -1.580 -27.135 1.00 95.88 349 PHE A CA 1
ATOM 2777 C C . PHE A 1 349 ? 28.162 -2.026 -27.293 1.00 95.88 349 PHE A C 1
ATOM 2779 O O . PHE A 1 349 ? 28.784 -1.766 -28.328 1.00 95.88 349 PHE A O 1
ATOM 2786 N N . GLN A 1 350 ? 28.724 -2.700 -26.283 1.00 91.88 350 GLN A N 1
ATOM 2787 C CA . GLN A 1 350 ? 30.146 -3.063 -26.273 1.00 91.88 350 GLN A CA 1
ATOM 2788 C C . GLN A 1 350 ? 30.482 -4.185 -27.272 1.00 91.88 350 GLN A C 1
ATOM 2790 O O . GLN A 1 350 ? 31.575 -4.217 -27.844 1.00 91.88 350 GLN A O 1
ATOM 2795 N N . GLY A 1 351 ? 29.558 -5.126 -27.469 1.00 91.56 351 GLY A N 1
ATOM 2796 C CA . GLY A 1 351 ? 29.749 -6.307 -28.308 1.00 91.56 351 GLY A CA 1
ATOM 2797 C C . GLY A 1 351 ? 28.686 -6.468 -29.389 1.00 91.56 351 GLY A C 1
ATOM 2798 O O . GLY A 1 351 ? 27.854 -5.597 -29.620 1.00 91.56 351 GLY A O 1
ATOM 2799 N N . THR A 1 352 ? 28.713 -7.627 -30.043 1.00 95.75 352 THR A N 1
ATOM 2800 C CA . THR A 1 352 ? 27.690 -8.036 -31.019 1.00 95.75 352 THR A CA 1
ATOM 2801 C C . THR A 1 352 ? 26.401 -8.535 -30.368 1.00 95.75 352 THR A C 1
ATOM 2803 O O . THR A 1 352 ? 25.410 -8.770 -31.055 1.00 95.75 352 THR A O 1
ATOM 2806 N N . ASP A 1 353 ? 26.412 -8.733 -29.048 1.00 96.56 353 ASP A N 1
ATOM 2807 C CA . ASP A 1 353 ? 25.269 -9.188 -28.265 1.00 96.56 353 ASP A CA 1
ATOM 2808 C C . ASP A 1 353 ? 25.011 -8.236 -27.077 1.00 96.56 353 ASP A C 1
ATOM 2810 O O . ASP A 1 353 ? 25.708 -8.332 -26.055 1.00 96.56 353 ASP A O 1
ATOM 2814 N N . PRO A 1 354 ? 23.981 -7.369 -27.174 1.00 96.38 354 PRO A N 1
ATOM 2815 C CA . PRO A 1 354 ? 23.566 -6.457 -26.106 1.00 96.38 354 PRO A CA 1
ATOM 2816 C C . PRO A 1 354 ? 23.268 -7.130 -24.765 1.00 96.38 354 PRO A C 1
ATOM 2818 O O . PRO A 1 354 ? 23.410 -6.500 -23.720 1.00 96.38 354 PRO A O 1
ATOM 2821 N N . ALA A 1 355 ? 22.902 -8.420 -24.754 1.00 95.38 355 ALA A N 1
ATOM 2822 C CA . ALA A 1 355 ? 22.617 -9.139 -23.509 1.00 95.38 355 ALA A CA 1
ATOM 2823 C C . ALA A 1 355 ? 23.804 -9.105 -22.533 1.00 95.38 355 ALA A C 1
ATOM 2825 O O . ALA A 1 355 ? 23.624 -9.158 -21.316 1.00 95.38 355 ALA A O 1
ATOM 2826 N N . THR A 1 356 ? 25.029 -9.001 -23.058 1.00 94.44 356 THR A N 1
ATOM 2827 C CA . THR A 1 356 ? 26.243 -8.937 -22.242 1.00 94.44 356 THR A CA 1
ATOM 2828 C C . THR A 1 356 ? 26.394 -7.616 -21.481 1.00 94.44 356 THR A C 1
ATOM 2830 O O . THR A 1 356 ? 26.982 -7.618 -20.397 1.00 94.44 356 THR A O 1
ATOM 2833 N N . ASP A 1 357 ? 25.829 -6.518 -21.985 1.00 95.75 357 ASP A N 1
ATOM 2834 C CA . ASP A 1 357 ? 25.868 -5.197 -21.352 1.00 95.75 357 ASP A CA 1
ATOM 2835 C C . ASP A 1 357 ? 24.856 -5.079 -20.192 1.00 95.75 357 ASP A C 1
ATOM 2837 O O . ASP A 1 357 ? 25.076 -4.328 -19.242 1.00 95.75 357 ASP A O 1
ATOM 2841 N N . PHE A 1 358 ? 23.777 -5.870 -20.198 1.00 95.62 358 PHE A N 1
ATOM 2842 C CA . PHE A 1 358 ? 22.718 -5.800 -19.180 1.00 95.62 358 PHE A CA 1
ATOM 2843 C C . PHE A 1 358 ? 23.029 -6.547 -17.874 1.00 95.62 358 PHE A C 1
ATOM 2845 O O . PHE A 1 358 ? 22.224 -6.506 -16.951 1.00 95.62 358 PHE A O 1
ATOM 2852 N N . ARG A 1 359 ? 24.189 -7.204 -17.726 1.00 91.44 359 ARG A N 1
ATOM 2853 C CA . ARG A 1 359 ? 24.495 -8.035 -16.537 1.00 91.44 359 ARG A CA 1
ATOM 2854 C C . ARG A 1 359 ? 24.356 -7.304 -15.195 1.00 91.44 359 ARG A C 1
ATOM 2856 O O . ARG A 1 359 ? 23.970 -7.927 -14.215 1.00 91.44 359 ARG A O 1
ATOM 2863 N N . GLY A 1 360 ? 24.703 -6.016 -15.143 1.00 89.38 360 GLY A N 1
ATOM 2864 C CA . GLY A 1 360 ? 24.644 -5.221 -13.908 1.00 89.38 360 GLY A CA 1
ATOM 2865 C C . GLY A 1 360 ? 23.279 -4.587 -13.625 1.00 89.38 360 GLY A C 1
ATOM 2866 O O . GLY A 1 360 ? 22.924 -4.397 -12.465 1.00 89.38 360 GLY A O 1
ATOM 2867 N N . MET A 1 361 ? 22.518 -4.269 -14.676 1.00 94.88 361 MET A N 1
ATOM 2868 C CA . MET A 1 361 ? 21.259 -3.514 -14.592 1.00 94.88 361 MET A CA 1
ATOM 2869 C C . MET A 1 361 ? 20.012 -4.323 -14.968 1.00 94.88 361 MET A C 1
ATOM 2871 O O . MET A 1 361 ? 18.908 -3.781 -14.934 1.00 94.88 361 MET A O 1
ATOM 2875 N N . GLY A 1 362 ? 20.189 -5.586 -15.353 1.00 94.69 362 GLY A N 1
ATOM 2876 C CA . GLY A 1 362 ? 19.127 -6.482 -15.787 1.00 94.69 362 GLY A CA 1
ATOM 2877 C C . GLY A 1 362 ? 18.257 -5.891 -16.893 1.00 94.69 362 GLY A C 1
ATOM 2878 O O . GLY A 1 362 ? 18.695 -5.067 -17.703 1.00 94.69 362 GLY A O 1
ATOM 2879 N N . LEU A 1 363 ? 16.991 -6.297 -16.891 1.00 94.38 363 LEU A N 1
ATOM 2880 C CA . LEU A 1 363 ? 15.965 -5.803 -17.803 1.00 94.38 363 LEU A CA 1
ATOM 2881 C C . LEU A 1 363 ? 15.747 -4.287 -17.679 1.00 94.38 363 LEU A C 1
ATOM 2883 O O . LEU A 1 363 ? 15.492 -3.619 -18.683 1.00 94.38 363 LEU A O 1
ATOM 2887 N N . LEU A 1 364 ? 15.900 -3.724 -16.474 1.00 95.00 364 LEU A N 1
ATOM 2888 C CA . LEU A 1 364 ? 15.747 -2.284 -16.252 1.00 95.00 364 LEU A CA 1
ATOM 2889 C C . LEU A 1 364 ? 16.727 -1.467 -17.106 1.00 95.00 364 LEU A C 1
ATOM 2891 O O . LEU A 1 364 ? 16.361 -0.420 -17.637 1.00 95.00 364 LEU A O 1
ATOM 2895 N N . GLY A 1 365 ? 17.957 -1.962 -17.287 1.00 96.62 365 GLY A N 1
ATOM 2896 C CA . GLY A 1 365 ? 18.952 -1.332 -18.156 1.00 96.62 365 GLY A CA 1
ATOM 2897 C C . GLY A 1 365 ? 18.457 -1.182 -19.596 1.00 96.62 365 GLY A C 1
ATOM 2898 O O . GLY A 1 365 ? 18.547 -0.093 -20.162 1.00 96.62 365 GLY A O 1
ATOM 2899 N N . LEU A 1 366 ? 17.868 -2.239 -20.163 1.00 96.94 366 LEU A N 1
ATOM 2900 C CA . LEU A 1 366 ? 17.255 -2.189 -21.492 1.00 96.94 366 LEU A CA 1
ATOM 2901 C C . LEU A 1 366 ? 16.084 -1.202 -21.528 1.00 96.94 366 LEU A C 1
ATOM 2903 O O . LEU A 1 366 ? 16.026 -0.356 -22.420 1.00 96.94 366 LEU A O 1
ATOM 2907 N N . LYS A 1 367 ? 15.182 -1.262 -20.541 1.00 95.81 367 LYS A N 1
ATOM 2908 C CA . LYS A 1 367 ? 14.015 -0.371 -20.479 1.00 95.81 367 LYS A CA 1
ATOM 2909 C C . LYS A 1 367 ? 14.401 1.105 -20.394 1.00 95.81 367 LYS A C 1
ATOM 2911 O O . LYS A 1 367 ? 13.775 1.926 -21.057 1.00 95.81 367 LYS A O 1
ATOM 2916 N N . HIS A 1 368 ? 15.443 1.459 -19.643 1.00 96.56 368 HIS A N 1
ATOM 2917 C CA . HIS A 1 368 ? 15.936 2.838 -19.573 1.00 96.56 368 HIS A CA 1
ATOM 2918 C C . HIS A 1 368 ? 16.492 3.332 -20.915 1.00 96.56 368 HIS A C 1
ATOM 2920 O O . HIS A 1 368 ? 16.188 4.453 -21.328 1.00 96.56 368 HIS A O 1
ATOM 2926 N N . ILE A 1 369 ? 17.274 2.504 -21.616 1.00 97.62 369 ILE A N 1
ATOM 2927 C CA . ILE A 1 369 ? 17.796 2.859 -22.943 1.00 97.62 369 ILE A CA 1
ATOM 2928 C C . ILE A 1 369 ? 16.656 2.986 -23.957 1.00 97.62 369 ILE A C 1
ATOM 2930 O O . ILE A 1 369 ? 16.596 3.976 -24.683 1.00 97.62 369 ILE A O 1
ATOM 2934 N N . LEU A 1 370 ? 15.710 2.045 -23.956 1.00 97.56 370 LEU A N 1
ATOM 2935 C CA . LEU A 1 370 ? 14.513 2.105 -24.793 1.00 97.56 370 LEU A CA 1
ATOM 2936 C C . LEU A 1 370 ? 13.676 3.354 -24.503 1.00 97.56 370 LEU A C 1
ATOM 2938 O O . LEU A 1 370 ? 13.243 4.033 -25.431 1.00 97.56 370 LEU A O 1
ATOM 2942 N N . TYR A 1 371 ? 13.487 3.704 -23.229 1.00 96.44 371 TYR A N 1
ATOM 2943 C CA . TYR A 1 371 ? 12.796 4.929 -22.840 1.00 96.44 371 TYR A CA 1
ATOM 2944 C C . TYR A 1 371 ? 13.505 6.168 -23.399 1.00 96.44 371 TYR A C 1
ATOM 2946 O O . TYR A 1 371 ? 12.846 7.043 -23.963 1.00 96.44 371 TYR A O 1
ATOM 2954 N N . PHE A 1 372 ? 14.835 6.246 -23.287 1.00 97.38 372 PHE A N 1
ATOM 2955 C CA . PHE A 1 372 ? 15.603 7.367 -23.830 1.00 97.38 372 PHE A CA 1
ATOM 2956 C C . PHE A 1 372 ? 15.474 7.441 -25.362 1.00 97.38 372 PHE A C 1
ATOM 2958 O O . PHE A 1 372 ? 15.188 8.510 -25.901 1.00 97.38 372 PHE A O 1
ATOM 2965 N N . ALA A 1 373 ? 15.572 6.301 -26.049 1.00 97.12 373 ALA A N 1
ATOM 2966 C CA . ALA A 1 373 ? 15.410 6.204 -27.496 1.00 97.12 373 ALA A CA 1
ATOM 2967 C C . ALA A 1 373 ? 13.999 6.577 -27.979 1.00 97.12 373 ALA A C 1
ATOM 2969 O O . ALA A 1 373 ? 13.870 7.235 -29.006 1.00 97.12 373 ALA A O 1
ATOM 2970 N N . LYS A 1 374 ? 12.937 6.210 -27.252 1.00 97.00 374 LYS A N 1
ATOM 2971 C CA . LYS A 1 374 ? 11.547 6.532 -27.624 1.00 97.00 374 LYS A CA 1
ATOM 2972 C C . LYS A 1 374 ? 11.178 7.988 -27.371 1.00 97.00 374 LYS A C 1
ATOM 2974 O O . LYS A 1 374 ? 10.526 8.612 -28.197 1.00 97.00 374 LYS A O 1
ATOM 2979 N N . ASN A 1 375 ? 11.572 8.527 -26.219 1.00 96.81 375 ASN A N 1
ATOM 2980 C CA . ASN A 1 375 ? 11.124 9.854 -25.790 1.00 96.81 375 ASN A CA 1
ATOM 2981 C C . ASN A 1 375 ? 12.045 10.979 -26.276 1.00 96.81 375 ASN A C 1
ATOM 2983 O O . ASN A 1 375 ? 11.624 12.130 -26.363 1.00 96.81 375 ASN A O 1
ATOM 2987 N N . TYR A 1 376 ? 13.298 10.655 -26.601 1.00 96.81 376 TYR A N 1
ATOM 2988 C CA . TYR A 1 376 ? 14.309 11.612 -27.046 1.00 96.81 376 TYR A CA 1
ATOM 2989 C C . TYR A 1 376 ? 15.093 11.058 -28.245 1.00 96.81 376 TYR A C 1
ATOM 2991 O O . TYR A 1 376 ? 16.323 11.128 -28.292 1.00 96.81 376 TYR A O 1
ATOM 2999 N N . THR A 1 377 ? 14.372 10.504 -29.226 1.00 95.69 377 THR A N 1
ATOM 3000 C CA . THR A 1 377 ? 14.934 9.769 -30.372 1.00 95.69 377 THR A CA 1
ATOM 3001 C C . THR A 1 377 ? 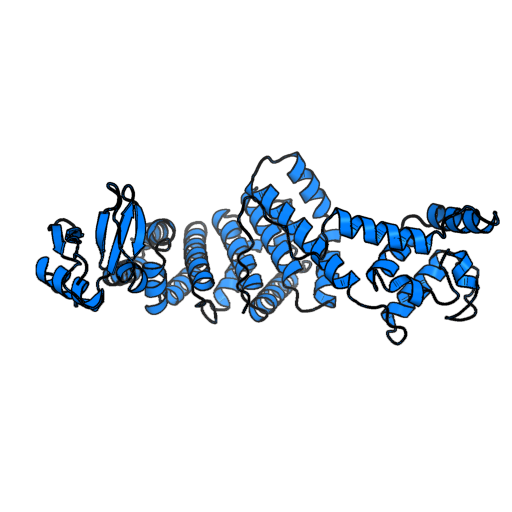16.013 10.543 -31.113 1.00 95.69 377 THR A C 1
ATOM 3003 O O . THR A 1 377 ? 17.101 10.014 -31.332 1.00 95.69 377 THR A O 1
ATOM 3006 N N . SER A 1 378 ? 15.753 11.806 -31.468 1.00 95.25 378 SER A N 1
ATOM 3007 C CA . SER A 1 378 ? 16.715 12.635 -32.204 1.00 95.25 378 SER A CA 1
ATOM 3008 C C . SER A 1 378 ? 18.037 12.773 -31.449 1.00 95.25 378 SER A C 1
ATOM 3010 O O . SER A 1 378 ? 19.092 12.549 -32.036 1.00 95.25 378 SER A O 1
ATOM 3012 N N . THR A 1 379 ? 17.975 13.047 -30.143 1.00 95.94 379 THR A N 1
ATOM 3013 C CA . THR A 1 379 ? 19.152 13.164 -29.273 1.00 95.94 379 THR A CA 1
ATOM 3014 C C . THR A 1 379 ? 19.901 11.839 -29.168 1.00 95.94 379 THR A C 1
ATOM 3016 O O . THR A 1 379 ? 21.118 11.808 -29.338 1.00 95.94 379 THR A O 1
ATOM 3019 N N . PHE A 1 380 ? 19.189 10.734 -28.922 1.00 95.69 380 PHE A N 1
ATOM 3020 C CA . PHE A 1 380 ? 19.805 9.413 -28.800 1.00 95.69 380 PHE A CA 1
ATOM 3021 C C . PHE A 1 380 ? 20.537 9.011 -30.086 1.00 95.69 380 PHE A C 1
ATOM 3023 O O . PHE A 1 380 ? 21.707 8.628 -30.052 1.00 95.69 380 PHE A O 1
ATOM 3030 N N . VAL A 1 381 ? 19.866 9.145 -31.234 1.00 94.12 381 VAL A N 1
ATOM 3031 C CA . VAL A 1 381 ? 20.417 8.801 -32.550 1.00 94.12 381 VAL A CA 1
ATOM 3032 C C . VAL A 1 381 ? 21.586 9.713 -32.920 1.00 94.12 381 VAL A C 1
ATOM 3034 O O . VAL A 1 381 ? 22.570 9.241 -33.486 1.00 94.12 381 VAL A O 1
ATOM 3037 N N . GLU A 1 382 ? 21.522 11.006 -32.603 1.00 92.88 382 GLU A N 1
ATOM 3038 C CA . GLU A 1 382 ? 22.641 11.928 -32.814 1.00 92.88 382 GLU A CA 1
ATOM 3039 C C . GLU A 1 382 ? 23.867 11.514 -31.990 1.00 92.88 382 GLU A C 1
ATOM 3041 O O . GLU A 1 382 ? 24.957 11.378 -32.548 1.00 92.88 382 GLU A O 1
ATOM 3046 N N . MET A 1 383 ? 23.695 11.213 -30.700 1.00 92.88 383 MET A N 1
ATOM 3047 C CA . MET A 1 383 ? 24.777 10.705 -29.849 1.00 92.88 383 MET A CA 1
ATOM 3048 C C . MET A 1 383 ? 25.362 9.394 -30.394 1.00 92.88 383 MET A C 1
ATOM 3050 O O . MET A 1 383 ? 26.585 9.259 -30.487 1.00 92.88 383 MET A O 1
ATOM 3054 N N . ALA A 1 384 ? 24.498 8.464 -30.815 1.00 91.94 384 ALA A N 1
ATOM 3055 C CA . ALA A 1 384 ? 24.879 7.190 -31.423 1.00 91.94 384 ALA A CA 1
ATOM 3056 C C . ALA A 1 384 ? 25.658 7.369 -32.740 1.00 91.94 384 ALA A C 1
ATOM 3058 O O . ALA A 1 384 ? 26.565 6.593 -33.031 1.00 91.94 384 ALA A O 1
ATOM 3059 N N . LYS A 1 385 ? 25.362 8.410 -33.528 1.00 90.12 385 LYS A N 1
ATOM 3060 C CA . LYS A 1 385 ? 26.125 8.763 -34.738 1.00 90.12 385 LYS A CA 1
ATOM 3061 C C . LYS A 1 385 ? 27.464 9.416 -34.400 1.00 90.12 385 LYS A C 1
ATOM 3063 O O . LYS A 1 385 ? 28.479 9.069 -34.997 1.00 90.12 385 LYS A O 1
ATOM 3068 N N . ILE A 1 386 ? 27.490 10.337 -33.433 1.00 88.50 386 ILE A N 1
ATOM 3069 C CA . ILE A 1 386 ? 28.713 11.046 -33.028 1.00 88.50 386 ILE A CA 1
ATOM 3070 C C . ILE A 1 386 ? 29.777 10.055 -32.547 1.00 88.50 386 ILE A C 1
ATOM 3072 O O . ILE A 1 386 ? 30.924 10.155 -32.984 1.00 88.50 386 ILE A O 1
ATOM 3076 N N . GLN A 1 387 ? 29.412 9.065 -31.725 1.00 88.06 387 GLN A N 1
ATOM 3077 C CA . GLN A 1 387 ? 30.370 8.054 -31.253 1.00 88.06 387 GLN A CA 1
ATOM 3078 C C . GLN A 1 387 ? 31.004 7.234 -32.393 1.00 88.06 387 GLN A C 1
ATOM 3080 O O . GLN A 1 387 ? 32.132 6.780 -32.247 1.00 88.06 387 GLN A O 1
ATOM 3085 N N . GLN A 1 388 ? 30.315 7.060 -33.530 1.00 82.94 388 GLN A N 1
ATOM 3086 C CA . GLN A 1 388 ? 30.832 6.299 -34.675 1.00 82.94 388 GLN A CA 1
ATOM 3087 C C . GLN A 1 388 ? 31.895 7.087 -35.450 1.00 82.94 388 GLN A C 1
ATOM 3089 O O . GLN A 1 388 ? 32.686 6.507 -36.184 1.00 82.94 388 GLN A O 1
ATOM 3094 N N . SER A 1 389 ? 31.910 8.415 -35.305 1.00 76.06 389 SER A N 1
ATOM 3095 C CA . SER A 1 389 ? 32.698 9.312 -36.153 1.00 76.06 389 SER A CA 1
ATOM 3096 C C . SER A 1 389 ? 34.164 9.499 -35.731 1.00 76.06 389 SER A C 1
ATOM 3098 O O . SER A 1 389 ? 34.901 10.160 -36.463 1.00 76.06 389 SER A O 1
ATOM 3100 N N . ARG A 1 390 ? 34.617 8.990 -34.567 1.00 60.47 390 ARG A N 1
ATOM 3101 C CA . ARG A 1 390 ? 35.978 9.259 -34.043 1.00 60.47 390 ARG A CA 1
ATOM 3102 C C . ARG A 1 390 ? 36.580 8.083 -33.262 1.00 60.47 390 ARG A C 1
ATOM 3104 O O . ARG A 1 390 ? 35.962 7.558 -32.345 1.00 60.47 390 ARG A O 1
ATOM 3111 N N . GLU A 1 391 ? 37.830 7.749 -33.584 1.00 61.56 391 GLU A N 1
ATOM 3112 C CA . GLU A 1 391 ? 38.472 6.448 -33.315 1.00 61.56 391 GLU A CA 1
ATOM 3113 C C . GLU A 1 391 ? 38.838 6.095 -31.853 1.00 61.56 391 GLU A C 1
ATOM 3115 O O . GLU A 1 391 ? 39.227 4.953 -31.627 1.00 61.56 391 GLU A O 1
ATOM 3120 N N . SER A 1 392 ? 38.727 6.966 -30.833 1.00 57.34 392 SER A N 1
ATOM 3121 C CA . SER A 1 392 ? 39.221 6.558 -29.490 1.00 57.34 392 SER A CA 1
ATOM 3122 C C . SER A 1 392 ? 38.716 7.279 -28.232 1.00 57.34 392 SER A C 1
ATOM 3124 O O . SER A 1 392 ? 39.178 6.945 -27.141 1.00 57.34 392 SER A O 1
ATOM 3126 N N . HIS A 1 393 ? 37.815 8.266 -28.310 1.00 64.81 393 HIS A N 1
ATOM 3127 C CA . HIS A 1 393 ? 37.545 9.145 -27.149 1.00 64.81 393 HIS A CA 1
ATOM 3128 C C . HIS A 1 393 ? 36.078 9.308 -26.744 1.00 64.81 393 HIS A C 1
ATOM 3130 O O . HIS A 1 393 ? 35.790 10.080 -25.830 1.00 64.81 393 HIS A O 1
ATOM 3136 N N . TYR A 1 394 ? 35.151 8.597 -27.386 1.00 72.94 394 TYR A N 1
ATOM 3137 C CA . TYR A 1 394 ? 33.731 8.686 -27.051 1.00 72.94 394 TYR A CA 1
ATOM 3138 C C . TYR A 1 394 ? 33.266 7.459 -26.281 1.00 72.94 394 TYR A C 1
ATOM 3140 O O . TYR A 1 394 ? 33.661 6.330 -26.565 1.00 72.94 394 TYR A O 1
ATOM 3148 N N . TYR A 1 395 ? 32.411 7.708 -25.295 1.00 82.62 395 TYR A N 1
ATOM 3149 C CA . TYR A 1 395 ? 31.758 6.653 -24.542 1.00 82.62 395 TYR A CA 1
ATOM 3150 C C . TYR A 1 395 ? 30.640 6.035 -25.389 1.00 82.62 395 TYR A C 1
ATOM 3152 O O . TYR A 1 395 ? 29.822 6.791 -25.922 1.00 82.62 395 TYR A O 1
ATOM 3160 N N . PRO A 1 396 ? 30.570 4.696 -25.493 1.00 91.56 396 PRO A N 1
ATOM 3161 C CA . PRO A 1 396 ? 29.463 4.027 -26.161 1.00 91.56 396 PRO A CA 1
ATOM 3162 C C . PRO A 1 396 ? 28.136 4.411 -25.494 1.00 91.56 396 PRO A C 1
ATOM 3164 O O . PRO A 1 396 ? 27.978 4.198 -24.292 1.00 91.56 396 PRO A O 1
ATOM 3167 N N . VAL A 1 397 ? 27.204 5.019 -26.234 1.00 93.69 397 VAL A N 1
ATOM 3168 C CA . VAL A 1 397 ? 26.024 5.692 -25.659 1.00 93.69 397 VAL A CA 1
ATOM 3169 C C . VAL A 1 397 ? 25.140 4.743 -24.846 1.00 93.69 397 VAL A C 1
ATOM 3171 O O . VAL A 1 397 ? 24.740 5.101 -23.737 1.00 93.69 397 VAL A O 1
ATOM 3174 N N . SER A 1 398 ? 24.894 3.521 -25.332 1.00 96.06 398 SER A N 1
ATOM 3175 C CA . SER A 1 398 ? 24.092 2.531 -24.599 1.00 96.06 398 SER A CA 1
ATOM 3176 C C . SER A 1 398 ? 24.821 2.023 -23.357 1.00 96.06 398 SER A C 1
ATOM 3178 O O . SER A 1 398 ? 24.268 2.097 -22.260 1.00 96.06 398 SER A O 1
ATOM 3180 N N . THR A 1 399 ? 26.080 1.586 -23.477 1.00 94.81 399 THR A N 1
ATOM 3181 C CA . THR A 1 399 ? 26.867 1.120 -22.319 1.00 94.81 399 THR A CA 1
ATOM 3182 C C . THR A 1 399 ? 27.029 2.225 -21.262 1.00 94.81 399 THR A C 1
ATOM 3184 O O . THR A 1 399 ? 26.884 1.976 -20.064 1.00 94.81 399 THR A O 1
ATOM 3187 N N . ALA A 1 400 ? 27.265 3.472 -21.680 1.00 94.75 400 ALA A N 1
ATOM 3188 C CA . ALA A 1 400 ? 27.335 4.623 -20.784 1.00 94.75 400 ALA A CA 1
ATOM 3189 C C . ALA A 1 400 ? 25.991 4.903 -20.101 1.00 94.75 400 ALA A C 1
ATOM 3191 O O . ALA A 1 400 ? 25.960 5.094 -18.888 1.00 94.75 400 ALA A O 1
ATOM 3192 N N . GLY A 1 401 ? 24.879 4.878 -20.843 1.00 96.00 401 GLY A N 1
ATOM 3193 C CA . GLY A 1 401 ? 23.537 5.079 -20.292 1.00 96.00 401 GLY A CA 1
ATOM 3194 C C . GLY A 1 401 ? 23.139 4.010 -19.268 1.00 96.00 401 GLY A C 1
ATOM 3195 O O . GLY A 1 401 ? 22.550 4.332 -18.231 1.00 96.00 401 GLY A O 1
ATOM 3196 N N . ILE A 1 402 ? 23.527 2.752 -19.500 1.00 96.69 402 ILE A N 1
ATOM 3197 C CA . ILE A 1 402 ? 23.331 1.648 -18.549 1.00 96.69 402 ILE A CA 1
ATOM 3198 C C . ILE A 1 402 ? 24.135 1.903 -17.264 1.00 96.69 402 ILE A C 1
ATOM 3200 O O . ILE A 1 402 ? 23.587 1.813 -16.164 1.00 96.69 402 ILE A O 1
ATOM 3204 N N . ASN A 1 403 ? 25.405 2.298 -17.380 1.00 95.31 403 ASN A N 1
ATOM 3205 C CA . ASN A 1 403 ? 26.249 2.607 -16.220 1.00 95.31 403 ASN A CA 1
ATOM 3206 C C . ASN A 1 403 ? 25.776 3.850 -15.447 1.00 95.31 403 ASN A C 1
ATOM 3208 O O . ASN A 1 403 ? 25.819 3.865 -14.218 1.00 95.31 403 ASN A O 1
ATOM 3212 N N . ILE A 1 404 ? 25.283 4.881 -16.140 1.00 95.62 404 ILE A N 1
ATOM 3213 C CA . ILE A 1 404 ? 24.664 6.053 -15.504 1.00 95.62 404 ILE A CA 1
ATOM 3214 C C . ILE A 1 404 ? 23.405 5.632 -14.745 1.00 95.62 404 ILE A C 1
ATOM 3216 O O . ILE A 1 404 ? 23.214 6.046 -13.605 1.00 95.62 404 ILE A O 1
ATOM 3220 N N . SER A 1 405 ? 22.575 4.768 -15.333 1.00 94.81 405 SER A N 1
ATOM 3221 C CA . SER A 1 405 ? 21.392 4.231 -14.652 1.00 94.81 405 SER A CA 1
ATOM 3222 C C . SER A 1 405 ? 21.771 3.493 -13.366 1.00 94.81 405 SER A C 1
ATOM 3224 O O . SER A 1 405 ? 21.178 3.743 -12.319 1.00 94.81 405 SER A O 1
ATOM 3226 N N . GLN A 1 406 ? 22.806 2.651 -13.415 1.00 93.94 406 GLN A N 1
ATOM 3227 C CA . GLN A 1 406 ? 23.355 1.980 -12.236 1.00 93.94 406 GLN A CA 1
ATOM 3228 C C . GLN A 1 406 ? 23.817 2.983 -11.172 1.00 93.94 406 GLN A C 1
ATOM 3230 O O . GLN A 1 406 ? 23.436 2.859 -10.009 1.00 93.94 406 GLN A O 1
ATOM 3235 N N . MET A 1 407 ? 24.582 4.002 -11.571 1.00 94.88 407 MET A N 1
ATOM 3236 C CA . MET A 1 407 ? 25.063 5.052 -10.670 1.00 94.88 407 MET A CA 1
ATOM 3237 C C . MET A 1 407 ? 23.909 5.812 -10.003 1.00 94.88 407 MET A C 1
ATOM 3239 O O . MET A 1 407 ? 23.968 6.079 -8.805 1.00 94.88 407 MET A O 1
ATOM 3243 N N . LEU A 1 408 ? 22.846 6.132 -10.747 1.00 93.56 408 LEU A N 1
ATOM 3244 C CA . LEU A 1 408 ? 21.660 6.799 -10.205 1.00 93.56 408 LEU A CA 1
ATOM 3245 C C . LEU A 1 408 ? 20.961 5.934 -9.153 1.00 93.56 408 LEU A C 1
ATOM 3247 O O . LEU A 1 408 ? 20.646 6.430 -8.073 1.00 93.56 408 LEU A O 1
ATOM 3251 N N . LEU A 1 409 ? 20.765 4.642 -9.433 1.00 91.50 409 LEU A N 1
ATOM 3252 C CA . LEU A 1 409 ? 20.191 3.709 -8.461 1.00 91.50 409 LEU A CA 1
ATOM 3253 C C . LEU A 1 409 ? 21.067 3.603 -7.204 1.00 91.50 409 LEU A C 1
ATOM 3255 O O . LEU A 1 409 ? 20.540 3.565 -6.093 1.00 91.50 409 LEU A O 1
ATOM 3259 N N . ASP A 1 410 ? 22.391 3.616 -7.361 1.00 90.12 410 ASP A N 1
ATOM 3260 C CA . ASP A 1 410 ? 23.327 3.576 -6.239 1.00 90.12 410 ASP A CA 1
ATOM 3261 C C . ASP A 1 410 ? 23.289 4.834 -5.372 1.00 90.12 410 ASP A C 1
ATOM 3263 O O . ASP A 1 410 ? 23.214 4.705 -4.150 1.00 90.12 410 ASP A O 1
ATOM 3267 N N . VAL A 1 411 ? 23.311 6.023 -5.984 1.00 91.50 411 VAL A N 1
ATOM 3268 C CA . VAL A 1 411 ? 23.251 7.323 -5.288 1.00 91.50 411 VAL A CA 1
ATOM 3269 C C . VAL A 1 411 ? 21.917 7.498 -4.562 1.00 91.50 411 VAL A C 1
ATOM 3271 O O . VAL A 1 411 ? 21.877 8.038 -3.458 1.00 91.50 411 VAL A O 1
ATOM 3274 N N . LEU A 1 412 ? 20.826 7.011 -5.157 1.00 89.19 412 LEU A N 1
ATOM 3275 C CA . LEU A 1 412 ? 19.484 7.070 -4.578 1.00 89.19 412 LEU A CA 1
ATOM 3276 C C . LEU A 1 412 ? 19.194 5.921 -3.594 1.00 89.19 412 LEU A C 1
ATOM 3278 O O . LEU A 1 412 ? 18.099 5.858 -3.039 1.00 89.19 412 LEU A O 1
ATOM 3282 N N . ASN A 1 413 ? 20.154 5.017 -3.359 1.00 86.88 413 ASN A N 1
ATOM 3283 C CA . ASN A 1 413 ? 19.995 3.824 -2.518 1.00 86.88 413 ASN A CA 1
ATOM 3284 C C . ASN A 1 413 ? 18.769 2.969 -2.895 1.00 86.88 413 ASN A C 1
ATOM 3286 O O . ASN A 1 413 ? 18.029 2.456 -2.047 1.00 86.88 413 ASN A O 1
ATOM 3290 N N . ILE A 1 414 ? 18.540 2.810 -4.195 1.00 85.94 414 ILE A N 1
ATOM 3291 C CA . ILE A 1 414 ? 17.447 2.017 -4.754 1.00 85.94 414 ILE A CA 1
ATOM 3292 C C . ILE A 1 414 ? 17.844 0.536 -4.755 1.00 85.94 414 ILE A C 1
ATOM 3294 O O . ILE A 1 414 ? 18.956 0.182 -5.140 1.00 85.94 414 ILE A O 1
ATOM 3298 N N . GLY A 1 415 ? 16.953 -0.341 -4.279 1.00 72.44 415 GLY A N 1
ATOM 3299 C CA . GLY A 1 415 ? 17.223 -1.779 -4.136 1.00 72.44 415 GLY A CA 1
ATOM 3300 C C . GLY A 1 415 ? 18.165 -2.165 -2.982 1.00 72.44 415 GLY A C 1
ATOM 3301 O O . GLY A 1 415 ? 18.438 -3.348 -2.795 1.00 72.44 415 GLY A O 1
ATOM 3302 N N . LYS A 1 416 ? 18.646 -1.201 -2.181 1.00 71.00 416 LYS A N 1
ATOM 3303 C CA . LYS A 1 416 ? 19.441 -1.449 -0.967 1.00 71.00 416 LYS A CA 1
ATOM 3304 C C . LYS A 1 416 ? 18.505 -1.487 0.246 1.00 71.00 416 LYS A C 1
ATOM 3306 O O . LYS A 1 416 ? 17.808 -0.513 0.514 1.00 71.00 416 LYS A O 1
ATOM 3311 N N . LYS A 1 417 ? 18.466 -2.618 0.965 1.00 57.19 417 LYS A N 1
ATOM 3312 C CA . LYS A 1 417 ? 17.575 -2.831 2.130 1.00 57.19 417 LYS A CA 1
ATOM 3313 C C . LYS A 1 417 ? 17.982 -2.030 3.378 1.00 57.19 417 LYS A C 1
ATOM 3315 O O . LYS A 1 417 ? 17.181 -1.886 4.296 1.00 57.19 417 LYS A O 1
ATOM 3320 N N . GLU A 1 418 ? 19.197 -1.492 3.416 1.00 50.22 418 GLU A N 1
ATOM 3321 C CA . GLU A 1 418 ? 19.725 -0.734 4.552 1.00 50.22 418 GLU A CA 1
ATOM 3322 C C . GLU A 1 418 ? 19.577 0.782 4.329 1.00 50.22 418 GLU A C 1
ATOM 3324 O O . GLU A 1 418 ? 19.900 1.299 3.261 1.00 50.22 418 GLU A O 1
ATOM 3329 N 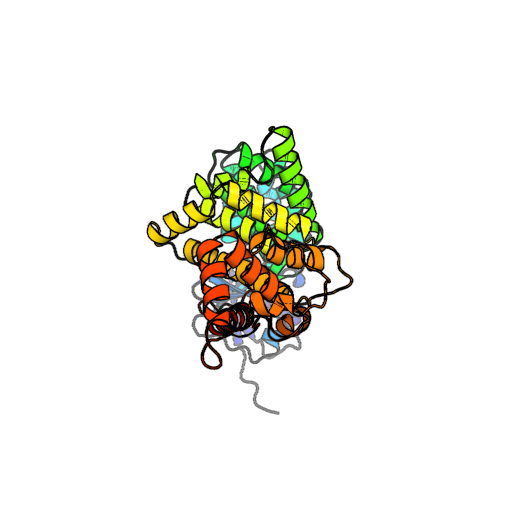N . GLY A 1 419 ? 19.108 1.511 5.350 1.00 49.22 419 GLY A N 1
ATOM 3330 C CA . GLY A 1 419 ? 19.244 2.975 5.422 1.00 49.22 419 GLY A CA 1
ATOM 3331 C C . GLY A 1 419 ? 17.999 3.824 5.143 1.00 49.22 419 GLY A C 1
ATOM 3332 O O . GLY A 1 419 ? 18.077 5.045 5.254 1.00 49.22 419 GLY A O 1
ATOM 3333 N N . ARG A 1 420 ? 16.833 3.239 4.837 1.00 55.81 420 ARG A N 1
ATOM 3334 C CA . ARG A 1 420 ? 15.596 4.020 4.635 1.00 55.81 420 ARG A CA 1
ATOM 3335 C C . ARG A 1 420 ? 14.783 4.142 5.920 1.00 55.81 420 ARG A C 1
ATOM 3337 O O . ARG A 1 420 ? 13.788 3.450 6.110 1.00 55.81 420 ARG A O 1
ATOM 3344 N N . THR A 1 421 ? 15.208 5.032 6.812 1.00 45.69 421 THR A N 1
ATOM 3345 C CA . THR A 1 421 ? 14.432 5.409 8.002 1.00 45.69 421 THR A CA 1
ATOM 3346 C C . THR A 1 421 ? 14.005 6.870 7.915 1.00 45.69 421 THR A C 1
ATOM 3348 O O . THR A 1 421 ? 14.801 7.759 7.624 1.00 45.69 421 THR A O 1
ATOM 3351 N N . VAL A 1 422 ? 12.728 7.138 8.193 1.00 43.09 422 VAL A N 1
ATOM 3352 C CA . VAL A 1 422 ? 12.246 8.498 8.460 1.00 43.09 422 VAL A CA 1
ATOM 3353 C C . VAL A 1 422 ? 12.139 8.632 9.974 1.00 43.09 422 VAL A C 1
ATOM 3355 O O . VAL A 1 422 ? 11.271 8.020 10.589 1.00 43.09 422 VAL A O 1
ATOM 3358 N N . GLY A 1 423 ? 13.044 9.397 10.590 1.00 41.25 423 GLY A N 1
ATOM 3359 C CA . GLY A 1 423 ? 12.973 9.716 12.022 1.00 41.25 423 GLY A CA 1
ATOM 3360 C C . GLY A 1 423 ? 13.077 8.512 12.970 1.00 41.25 423 GLY A C 1
ATOM 3361 O O . GLY A 1 423 ? 12.433 8.516 14.012 1.00 41.25 423 GLY A O 1
ATOM 3362 N N . GLY A 1 424 ? 13.841 7.472 12.615 1.00 31.47 424 GLY A N 1
ATOM 3363 C CA . GLY A 1 424 ? 14.058 6.304 13.484 1.00 31.47 424 GLY A CA 1
ATOM 3364 C C . GLY A 1 424 ? 12.904 5.295 13.538 1.00 31.47 424 GLY A C 1
ATOM 3365 O O . GLY A 1 424 ? 13.048 4.254 14.170 1.00 31.47 424 GLY A O 1
ATOM 3366 N N . VAL A 1 425 ? 11.794 5.542 12.835 1.00 36.81 425 VAL A N 1
ATOM 3367 C CA . VAL A 1 425 ? 10.724 4.555 12.651 1.00 36.81 425 VAL A CA 1
ATOM 3368 C C . VAL A 1 425 ? 10.996 3.815 11.345 1.00 36.81 425 VAL A C 1
ATOM 3370 O O . VAL A 1 425 ? 10.696 4.304 10.253 1.00 36.81 425 VAL A O 1
ATOM 3373 N N . GLY A 1 426 ? 11.635 2.649 11.448 1.00 41.12 426 GLY A N 1
ATOM 3374 C CA . GLY A 1 426 ? 11.603 1.670 10.365 1.00 41.12 426 GLY A CA 1
ATOM 3375 C C . GLY A 1 426 ? 10.152 1.269 10.103 1.00 41.12 426 GLY A C 1
ATOM 3376 O O . GLY A 1 426 ? 9.342 1.235 11.031 1.00 41.12 426 GLY A O 1
ATOM 3377 N N . ARG A 1 427 ? 9.799 0.984 8.845 1.00 47.84 427 ARG A N 1
ATOM 3378 C CA . ARG A 1 427 ? 8.538 0.290 8.563 1.00 47.84 427 ARG A CA 1
ATOM 3379 C C . ARG A 1 427 ? 8.511 -0.963 9.426 1.00 47.84 427 ARG A C 1
ATOM 3381 O O . ARG A 1 427 ? 9.441 -1.761 9.341 1.00 47.84 427 ARG A O 1
ATOM 3388 N N . GLY A 1 428 ? 7.484 -1.104 10.262 1.00 38.81 428 GLY A N 1
ATOM 3389 C CA . GLY A 1 428 ? 7.191 -2.351 10.954 1.00 38.81 428 GLY A CA 1
ATOM 3390 C C . GLY A 1 428 ? 6.894 -3.421 9.913 1.00 38.81 428 GLY A C 1
ATOM 3391 O O . GLY A 1 428 ? 5.747 -3.631 9.546 1.00 38.81 428 GLY A O 1
ATOM 3392 N N . GLY A 1 429 ? 7.947 -4.033 9.382 1.00 32.38 429 GLY A N 1
ATOM 3393 C CA . GLY A 1 429 ? 7.867 -5.280 8.659 1.00 32.38 429 GLY A CA 1
ATOM 3394 C C . GLY A 1 429 ? 7.755 -6.375 9.700 1.00 32.38 429 GLY A C 1
ATOM 3395 O O . GLY A 1 429 ? 8.759 -6.760 10.297 1.00 32.38 429 GLY A O 1
ATOM 3396 N N . GLY A 1 430 ? 6.535 -6.863 9.913 1.00 29.95 430 GLY A N 1
ATOM 3397 C CA . GLY A 1 430 ? 6.343 -8.248 10.310 1.00 29.95 430 GLY A CA 1
ATOM 3398 C C . GLY A 1 430 ? 6.893 -9.119 9.186 1.00 29.95 430 GLY A C 1
ATOM 3399 O O . GLY A 1 430 ? 6.186 -9.439 8.239 1.00 29.95 430 GLY A O 1
ATOM 3400 N N . GLY A 1 431 ? 8.192 -9.400 9.240 1.00 23.88 431 GLY A N 1
ATOM 3401 C CA . GLY A 1 431 ? 8.798 -10.488 8.494 1.00 23.88 431 GLY A CA 1
ATOM 3402 C C . GLY A 1 431 ? 8.594 -11.761 9.298 1.00 23.88 431 GLY A C 1
ATOM 3403 O O . GLY A 1 431 ? 9.296 -11.965 10.289 1.00 23.88 431 GLY A O 1
ATOM 3404 N N . GLY A 1 432 ? 7.602 -12.551 8.892 1.00 24.95 432 GLY A N 1
ATOM 3405 C CA . GLY A 1 432 ? 7.644 -14.005 9.020 1.00 24.95 432 GLY A CA 1
ATOM 3406 C C . GLY A 1 432 ? 8.418 -14.585 7.848 1.00 24.95 432 GLY A C 1
ATOM 3407 O O . GLY A 1 432 ? 8.249 -14.046 6.728 1.00 24.95 432 GLY A O 1
#

Organism: NCBI:txid180227

Nearest PDB structures (foldseek):
  3dad-assembly1_A  TM=6.123E-01  e=1.985E-08  Homo sapiens
  3dad-assembly2_B  TM=5.870E-01  e=2.917E-08  Homo sapiens
  6xf2-assembly2_D  TM=5.848E-01  e=2.678E-08  Homo sapiens
  6xf1-assembly1_B  TM=5.566E-01  e=1.060E-06  Homo sapiens
  5xgc-assembly1_A  TM=5.062E-01  e=1.096E-01  Homo sapiens

pLDDT: mean 86.36, std 13.45, range [23.88, 97.94]